Protein AF-0000000086883253 (afdb_homodimer)

Solvent-accessible surface area (backbone atoms only — not comparable to full-atom values): 26563 Å² total; per-residue (Å²): 110,75,74,58,57,52,47,55,53,33,49,53,41,22,45,58,38,44,64,47,34,64,28,25,42,37,31,32,19,11,45,37,56,38,47,45,61,61,49,42,52,20,33,42,42,24,33,25,74,70,71,40,42,29,30,38,38,33,56,14,67,55,56,43,52,54,34,42,28,53,49,31,71,88,54,60,69,43,75,58,88,92,38,30,33,53,26,70,46,86,72,27,34,40,49,41,44,47,77,74,43,93,50,75,48,55,51,53,81,52,49,41,69,57,49,45,52,51,53,39,47,54,47,34,55,33,50,71,54,75,23,55,32,34,35,33,31,45,41,56,31,48,36,49,58,46,47,46,47,64,72,60,53,85,41,62,67,25,28,40,38,33,33,34,19,29,63,64,43,46,48,20,36,42,12,42,55,44,39,38,47,73,63,73,45,44,70,73,24,33,33,26,25,45,38,30,32,61,41,89,82,80,58,48,77,38,54,57,40,33,74,62,34,49,57,55,50,16,62,75,68,75,48,43,67,64,36,66,35,63,43,47,43,66,50,50,52,28,28,58,67,20,32,34,29,49,79,69,41,55,71,82,61,17,46,48,32,45,50,37,28,52,52,52,52,56,61,66,75,100,111,76,74,57,56,51,48,55,54,33,48,53,41,23,48,58,38,45,64,46,33,64,26,24,40,38,32,31,20,10,46,36,55,38,46,48,61,61,50,40,52,20,32,41,41,24,35,27,75,70,71,40,42,29,32,38,38,34,56,17,66,54,55,43,52,54,35,42,29,53,50,30,71,88,56,60,68,43,75,57,89,94,38,31,34,54,27,73,44,86,73,28,35,40,48,41,44,47,79,73,44,92,49,76,48,56,51,54,82,52,49,41,68,58,50,46,52,50,54,38,46,55,47,33,54,34,51,71,54,75,21,55,31,34,34,33,31,45,40,56,30,48,35,51,59,46,45,48,47,62,73,61,52,84,43,62,67,25,28,40,36,34,33,34,18,29,64,65,43,45,48,20,36,41,12,43,56,45,40,37,48,73,64,71,46,44,70,73,23,32,32,26,26,45,38,29,32,61,42,89,84,80,59,49,78,37,54,55,40,33,73,62,33,48,55,54,51,16,63,76,68,73,46,44,68,64,36,68,33,61,42,46,43,66,52,50,52,27,27,58,68,21,33,35,30,48,78,69,41,53,70,81,59,18,46,47,31,44,51,37,27,50,52,51,52,57,60,67,74,101

InterPro domains:
  IPR000808 Iron-sulfur cluster carrier protein-like, conserved site [PS01215] (128-144)
  IPR019591 Mrp/NBP35 ATP-binding protein [MF_02040] (16-265)
  IPR019591 Mrp/NBP35 ATP-binding protein [cd02037] (25-237)
  IPR027417 P-loop containing nucleoside triphosphate hydrolase [G3DSA:3.40.50.300] (17-269)
  IPR027417 P-loop containing nucleoside triphosphate hydrolase [SSF52540] (19-245)
  IPR033756 Flagellum site-determining protein YlxH/ Fe-S cluster assembling factor NBP35 [PF10609] (20-264)
  IPR044304 Iron-sulfur protein NUBPL-like [PTHR42961] (13-267)

Secondary structure (DSSP, 8-state):
-HHHHHHHHHHHHHHHHTTTEEEEEEEEESSTTSSHHHHHHHHHHHHHHTT--EEEEE--SS---HHHHHT-TT---EEETTEEEPPEETTEEEEEGGGG-SSTTS-----HHHHHHHHHHHHHHB---SEEEEEEEPPSSSSHHHHHHHHH-S-EEEEEEEE-S-HHHHHHHHHHHHHHHHTT--EEEEEE-S--EE-TTT--EE-TT-SSHHHHHHHHTT--EEEE--B-HHHHHHHHTT--HHHHS-HHHHHHHHHHHHHHHHHH--/-HHHHHHHHHHHHHHHHTTTEEEEEEEEESSTTSSHHHHHHHHHHHHHHTT--EEEEE--SS---HHHHHT-TT---EEETTEEEPPEETTEEEEEGGGG-SSTTS-----HHHHHHHHHHHHHHB---SEEEEEEEPPSSSSHHHHHHHHH-S-EEEEEEEE-S-HHHHHHHHHHHHHHHHTT--EEEEEE-S--EE-TTT--EE-TT-SSHHHHHHHHHT--EEEE--B-HHHHHHHHTT--HHHHS-HHHHHHHHHHHHHHHHHHH-

Nearest PDB structures (foldseek):
  8zkc-assembly1_A-2  TM=9.426E-01  e=5.734E-25  Escherichia coli
  5aup-assembly1_I  TM=9.259E-01  e=5.745E-22  Thermococcus kodakarensis KOD1
  2ph1-assembly1_A  TM=8.962E-01  e=8.540E-23  Archaeoglobus fulgidus DSM 4304
  5auq-assembly4_D  TM=9.291E-01  e=2.355E-19  Thermococcus kodakarensis KOD1
  5auq-assembly3_G  TM=9.259E-01  e=1.970E-19  Thermococcus kodakarensis KOD1

Radius of gyration: 22.39 Å; Cα contacts (8 Å, |Δi|>4): 1252; chains: 2; bounding box: 45×64×64 Å

Sequence (540 aa):
MAGVNNINLVIEKANDRLKNVKKTIVVMSGKGGVGKSTVAVNLAVSLALEGRKVGLLDVDLHGPDVARMLGGREEYPYQVGEEVMPPEVNGIKFISMSHFLKDQSNPVVWRGPLKTGAIMQFVSDISWGELDYLVVDCPPGTGDESLTIFQNFKNIQGAVIVTTPSDVSQDDVEKAINFVKMMKHETLGLVENMSYFVCDECKKKHYIFGKGGAKKLAEKYNLEVLQEIPLNASLRENMDNGKPAAYFGTPEMVAPFTQLAKKIIAKSEIMAGVNNINLVIEKANDRLKNVKKTIVVMSGKGGVGKSTVAVNLAVSLALEGRKVGLLDVDLHGPDVARMLGGREEYPYQVGEEVMPPEVNGIKFISMSHFLKDQSNPVVWRGPLKTGAIMQFVSDISWGELDYLVVDCPPGTGDESLTIFQNFKNIQGAVIVTTPSDVSQDDVEKAINFVKMMKHETLGLVENMSYFVCDECKKKHYIFGKGGAKKLAEKYNLEVLQEIPLNASLRENMDNGKPAAYFGTPEMVAPFTQLAKKIIAKSEI

pLDDT: mean 90.98, std 9.28, range [28.34, 98.62]

Foldseek 3Di:
DVVVVVQVVLLVLLQVLCVQAQEEEEQAALDPPLCSLLLLLLLQLLLVVVVFQEEEEELALFCFLNCLLQVNVPFAFDDDPQATEADDGSNYRYDTNVNVPPDNVDGDPDDLVVSLSVSSNVSSRYNSDHGHYYYYRDGHNCDSSVCSCLQRHDRYQAYEYEFEQAPVRLVSRVRVCVSRVVSVGDHQAYEHEQQWDADPPPRDIGRPRHHCNRVVSCVVVVGDHQFYHHDDPVCVVCSNRNHRCCHPNDCNRNVRSNSSSVSVVVSSVD/DVVVVVQVVLLVLLQVLCVQAQEEEEQAALDPPLCSLLLLLLLQLLLVVVVFQEEEEELALFCFLNCLLQVNVPFAFDDDPQATEADDGSNYGYDTNVNVPPDNVDGDPDDLVVSLSVSSNVSSRYNSDHGHYYYYRDGHNCDSSVCSCLQRHDRYQAYEYEFEQAPVRLVSRVRVCVSRVVSVGDHQAYEHEQQWDADPPPRDIGRPRHHCNRVVSCVVVVGDHQFYHHDDPVCVVCSNRNHRCCHVNDCNRNVRSNSSSVSVVVSSVD

Organism: NCBI:txid2108365

Structure (mmCIF, N/CA/C/O backbone):
data_AF-0000000086883253-model_v1
#
loop_
_entity.id
_entity.type
_entity.pdbx_description
1 polymer 'Iron-sulfur cluster carrier protein'
#
loop_
_atom_site.group_PDB
_atom_site.id
_atom_site.type_symbol
_atom_site.label_atom_id
_atom_site.label_alt_id
_atom_site.label_comp_id
_atom_site.label_asym_id
_atom_site.label_entity_id
_atom_site.label_seq_id
_atom_site.pdbx_PDB_ins_code
_atom_site.Cartn_x
_atom_site.Cartn_y
_atom_site.Cartn_z
_atom_site.occupancy
_atom_site.B_iso_or_equiv
_atom_site.auth_seq_id
_atom_site.auth_comp_id
_atom_site.auth_asym_id
_atom_site.auth_atom_id
_atom_site.pdbx_PDB_model_num
ATOM 1 N N . MET A 1 1 ? -8.023 -20.156 26.578 1 28.39 1 MET A N 1
ATOM 2 C CA . MET A 1 1 ? -7.469 -21.484 26.328 1 28.39 1 MET A CA 1
ATOM 3 C C . MET A 1 1 ? -8.195 -22.172 25.188 1 28.39 1 MET A C 1
ATOM 5 O O . MET A 1 1 ? -7.703 -23.156 24.625 1 28.39 1 MET A O 1
ATOM 9 N N . ALA A 1 2 ? -9.547 -22.047 25.25 1 33.81 2 ALA A N 1
ATOM 10 C CA . ALA A 1 2 ? -10.445 -22.719 24.312 1 33.81 2 ALA A CA 1
ATOM 11 C C . ALA A 1 2 ? -10.25 -22.188 22.906 1 33.81 2 ALA A C 1
ATOM 13 O O . ALA A 1 2 ? -10.297 -22.953 21.938 1 33.81 2 ALA A O 1
ATOM 14 N N . GLY A 1 3 ? -9.945 -20.734 22.719 1 40.47 3 GLY A N 1
ATOM 15 C CA . GLY A 1 3 ? -9.742 -19.938 21.516 1 40.47 3 GLY A CA 1
ATOM 16 C C . GLY A 1 3 ? -8.422 -20.219 20.828 1 40.47 3 GLY A C 1
ATOM 17 O O . GLY A 1 3 ? -8.336 -20.141 19.609 1 40.47 3 GLY A O 1
ATOM 18 N N . VAL A 1 4 ? -7.348 -20.516 21.766 1 45.94 4 VAL A N 1
ATOM 19 C CA . VAL A 1 4 ? -5.98 -20.875 21.406 1 45.94 4 VAL A CA 1
ATOM 20 C C . VAL A 1 4 ? -5.961 -22.297 20.844 1 45.94 4 VAL A C 1
ATOM 22 O O . VAL A 1 4 ? -5.27 -22.562 19.859 1 45.94 4 VAL A O 1
ATOM 25 N N . ASN A 1 5 ? -6.602 -23.188 21.516 1 49.88 5 ASN A N 1
ATOM 26 C CA . ASN A 1 5 ? -6.695 -24.594 21.094 1 49.88 5 ASN A CA 1
ATOM 27 C C . ASN A 1 5 ? -7.25 -24.703 19.688 1 49.88 5 ASN A C 1
ATOM 29 O O . ASN A 1 5 ? -6.816 -25.562 18.922 1 49.88 5 ASN A O 1
ATOM 33 N N . ASN A 1 6 ? -8.062 -23.672 19.266 1 71.5 6 ASN A N 1
ATOM 34 C CA . ASN A 1 6 ? -8.766 -23.641 17.984 1 71.5 6 ASN A CA 1
ATOM 35 C C . ASN A 1 6 ? -7.867 -23.109 16.875 1 71.5 6 ASN A C 1
ATOM 37 O O . ASN A 1 6 ? -7.859 -23.656 15.766 1 71.5 6 ASN A O 1
ATOM 41 N N . ILE A 1 7 ? -6.816 -22.5 17.344 1 75.38 7 ILE A N 1
ATOM 42 C CA . ILE A 1 7 ? -5.957 -21.938 16.312 1 75.38 7 ILE A CA 1
ATOM 43 C C . ILE A 1 7 ? -4.926 -22.969 15.875 1 75.38 7 ILE A C 1
ATOM 45 O O . ILE A 1 7 ? -4.598 -23.078 14.688 1 75.38 7 ILE A O 1
ATOM 49 N N . ASN A 1 8 ? -4.5 -23.75 16.812 1 77.88 8 ASN A N 1
ATOM 50 C CA . ASN A 1 8 ? -3.529 -24.781 16.5 1 77.88 8 ASN A CA 1
ATOM 51 C C . ASN A 1 8 ? -4.129 -25.844 15.57 1 77.88 8 ASN A C 1
ATOM 53 O O . ASN A 1 8 ? -3.451 -26.344 14.672 1 77.88 8 ASN A O 1
ATOM 57 N N . LEU A 1 9 ? -5.312 -26.141 15.875 1 81 9 LEU A N 1
ATOM 58 C CA . LEU A 1 9 ? -6.008 -27.109 15.031 1 81 9 LEU A CA 1
ATOM 59 C C . LEU A 1 9 ? -6.176 -26.562 13.617 1 81 9 LEU A C 1
ATOM 61 O O . LEU A 1 9 ? -6.016 -27.312 12.641 1 81 9 LEU A O 1
ATOM 65 N N . VAL A 1 10 ? -6.418 -25.375 13.531 1 83.31 10 VAL A N 1
ATOM 66 C CA . VAL A 1 10 ? -6.613 -24.734 12.234 1 83.31 10 VAL A CA 1
ATOM 67 C C . VAL A 1 10 ? -5.297 -24.703 11.461 1 83.31 10 VAL A C 1
ATOM 69 O O . VAL A 1 10 ? -5.273 -24.969 10.258 1 83.31 10 VAL A O 1
ATOM 72 N N . ILE A 1 11 ? -4.277 -24.547 12.172 1 82.81 11 ILE A N 1
ATOM 73 C CA . ILE A 1 11 ? -2.955 -24.5 11.555 1 82.81 11 ILE A CA 1
ATOM 74 C C . ILE A 1 11 ? -2.582 -25.875 11.016 1 82.81 11 ILE A C 1
ATOM 76 O O . ILE A 1 11 ? -2.088 -25.984 9.891 1 82.81 11 ILE A O 1
ATOM 80 N N . GLU A 1 12 ? -2.848 -26.844 11.805 1 84.38 12 GLU A N 1
ATOM 81 C CA . GLU A 1 12 ? -2.545 -28.219 11.383 1 84.38 12 GLU A CA 1
ATOM 82 C C . GLU A 1 12 ? -3.363 -28.609 10.156 1 84.38 12 GLU A C 1
ATOM 84 O O . GLU A 1 12 ? -2.84 -29.219 9.227 1 84.38 12 GLU A O 1
ATOM 89 N N . LYS A 1 13 ? -4.539 -28.266 10.18 1 86.12 13 LYS A N 1
ATOM 90 C CA . LYS A 1 13 ? -5.418 -28.578 9.055 1 86.12 13 LYS A CA 1
ATOM 91 C C . LYS A 1 13 ? -4.965 -27.844 7.797 1 86.12 13 LYS A C 1
ATOM 93 O O . LYS A 1 13 ? -5.008 -28.406 6.699 1 86.12 13 LYS A O 1
ATOM 98 N N . ALA A 1 14 ? -4.586 -26.641 7.965 1 85.44 14 ALA A N 1
ATOM 99 C CA . ALA A 1 14 ? -4.098 -25.859 6.836 1 85.44 14 ALA A CA 1
ATOM 100 C C . ALA A 1 14 ? -2.863 -26.5 6.211 1 85.44 14 ALA A C 1
ATOM 102 O O . ALA A 1 14 ? -2.752 -26.594 4.984 1 85.44 14 ALA A O 1
ATOM 103 N N . ASN A 1 15 ? -2.021 -27 7.051 1 86.25 15 ASN A N 1
ATOM 104 C CA . ASN A 1 15 ? -0.809 -27.641 6.551 1 86.25 15 ASN A CA 1
ATOM 105 C C . ASN A 1 15 ? -1.114 -28.969 5.863 1 86.25 15 ASN A C 1
ATOM 107 O O . ASN A 1 15 ? -0.443 -29.344 4.902 1 86.25 15 ASN A O 1
ATOM 111 N N . ASP A 1 16 ? -2.092 -29.562 6.352 1 86.5 16 ASP A N 1
ATOM 112 C CA . ASP A 1 16 ? -2.523 -30.812 5.711 1 86.5 16 ASP A CA 1
ATOM 113 C C . ASP A 1 16 ? -3.068 -30.531 4.309 1 86.5 16 ASP A C 1
ATOM 115 O O . ASP A 1 16 ? -2.809 -31.297 3.377 1 86.5 16 ASP A O 1
ATOM 119 N N . ARG A 1 17 ? -3.805 -29.5 4.195 1 87.38 17 ARG A N 1
ATOM 120 C CA . ARG A 1 17 ? -4.387 -29.141 2.908 1 87.38 17 ARG A CA 1
ATOM 121 C C . ARG A 1 17 ? -3.307 -28.734 1.913 1 87.38 17 ARG A C 1
ATOM 123 O O . ARG A 1 17 ? -3.471 -28.906 0.704 1 87.38 17 ARG A O 1
ATOM 130 N N . LEU A 1 18 ? -2.207 -28.25 2.475 1 89.44 18 LEU A N 1
ATOM 131 C CA . LEU A 1 18 ? -1.135 -27.766 1.616 1 89.44 18 LEU A CA 1
ATOM 132 C C . LEU A 1 18 ? -0.083 -28.844 1.389 1 89.44 18 LEU A C 1
ATOM 134 O O . LEU A 1 18 ? 0.942 -28.594 0.75 1 89.44 18 LEU A O 1
ATOM 138 N N . LYS A 1 19 ? -0.362 -30 1.878 1 89.75 19 LYS A N 1
ATOM 139 C CA . LYS A 1 19 ? 0.633 -31.078 1.835 1 89.75 19 LYS A CA 1
ATOM 140 C C . LYS A 1 19 ? 0.99 -31.438 0.396 1 89.75 19 LYS A C 1
ATOM 142 O O . LYS A 1 19 ? 2.113 -31.859 0.117 1 89.75 19 LYS A O 1
ATOM 147 N N . ASN A 1 20 ? 0.04 -31.25 -0.539 1 91.75 20 ASN A N 1
ATOM 148 C CA . ASN A 1 20 ? 0.259 -31.641 -1.928 1 91.75 20 ASN A CA 1
ATOM 149 C C . ASN A 1 20 ? 0.701 -30.453 -2.779 1 91.75 20 ASN A C 1
ATOM 151 O O . ASN A 1 20 ? 0.79 -30.562 -4.004 1 91.75 20 ASN A O 1
ATOM 155 N N . VAL A 1 21 ? 0.955 -29.359 -2.172 1 94 21 VAL A N 1
ATOM 156 C CA . VAL A 1 21 ? 1.56 -28.203 -2.826 1 94 21 VAL A CA 1
ATOM 157 C C . VAL A 1 21 ? 3.082 -28.328 -2.783 1 94 21 VAL A C 1
ATOM 159 O O . VAL A 1 21 ? 3.68 -28.344 -1.706 1 94 21 VAL A O 1
ATOM 162 N N . LYS A 1 22 ? 3.695 -28.406 -3.953 1 95.56 22 LYS A N 1
ATOM 163 C CA . LYS A 1 22 ? 5.133 -28.672 -4 1 95.56 22 LYS A CA 1
ATOM 164 C C . LYS A 1 22 ? 5.922 -27.453 -3.523 1 95.56 22 LYS A C 1
ATOM 166 O O . LYS A 1 22 ? 6.812 -27.578 -2.678 1 95.56 22 LYS A O 1
ATOM 171 N N . LYS A 1 23 ? 5.605 -26.328 -4.078 1 96.44 23 LYS A N 1
ATOM 172 C CA . LYS A 1 23 ? 6.348 -25.109 -3.762 1 96.44 23 LYS A CA 1
ATOM 173 C C . LYS A 1 23 ? 5.406 -23.922 -3.574 1 96.44 23 LYS A C 1
ATOM 175 O O . LYS A 1 23 ? 4.43 -23.781 -4.312 1 96.44 23 LYS A O 1
ATOM 180 N N . THR A 1 24 ? 5.688 -23.141 -2.559 1 96.69 24 THR A N 1
ATOM 181 C CA . THR A 1 24 ? 4.977 -21.891 -2.348 1 96.69 24 THR A CA 1
ATOM 182 C C . THR A 1 24 ? 5.891 -20.703 -2.641 1 96.69 24 THR A C 1
ATOM 184 O O . THR A 1 24 ? 7.016 -20.641 -2.143 1 96.69 24 THR A O 1
ATOM 187 N N . ILE A 1 25 ? 5.465 -19.812 -3.488 1 98.12 25 ILE A N 1
ATOM 188 C CA . ILE A 1 25 ? 6.156 -18.562 -3.797 1 98.12 25 ILE A CA 1
ATOM 189 C C . ILE A 1 25 ? 5.406 -17.391 -3.172 1 98.12 25 ILE A C 1
ATOM 191 O O . ILE A 1 25 ? 4.262 -17.109 -3.537 1 98.12 25 ILE A O 1
ATOM 195 N N . VAL A 1 26 ? 6.039 -16.75 -2.264 1 98 26 VAL A N 1
ATOM 196 C CA . VAL A 1 26 ? 5.414 -15.594 -1.616 1 98 26 VAL A CA 1
ATOM 197 C C . VAL A 1 26 ? 5.805 -14.312 -2.348 1 98 26 VAL A C 1
ATOM 199 O O . VAL A 1 26 ? 6.992 -14.016 -2.51 1 98 26 VAL A O 1
ATOM 202 N N . VAL A 1 27 ? 4.852 -13.594 -2.852 1 98.44 27 VAL A N 1
ATOM 203 C CA . VAL A 1 27 ? 5.09 -12.305 -3.479 1 98.44 27 VAL A CA 1
ATOM 204 C C . VAL A 1 27 ? 4.844 -11.188 -2.467 1 98.44 27 VAL A C 1
ATOM 206 O O . VAL A 1 27 ? 3.734 -11.047 -1.946 1 98.44 27 VAL A O 1
ATOM 209 N N . MET A 1 28 ? 5.867 -10.406 -2.277 1 96.5 28 MET A N 1
ATOM 210 C CA . MET A 1 28 ? 5.82 -9.375 -1.241 1 96.5 28 MET A CA 1
ATOM 211 C C . MET A 1 28 ? 6.328 -8.047 -1.776 1 96.5 28 MET A C 1
ATOM 213 O O . MET A 1 28 ? 6.914 -7.984 -2.859 1 96.5 28 MET A O 1
ATOM 217 N N . SER A 1 29 ? 6.016 -7.047 -0.992 1 94.44 29 SER A N 1
ATOM 218 C CA . SER A 1 29 ? 6.566 -5.719 -1.253 1 94.44 29 SER A CA 1
ATOM 219 C C . SER A 1 29 ? 6.746 -4.93 0.04 1 94.44 29 SER A C 1
ATOM 221 O O . SER A 1 29 ? 6.062 -5.195 1.033 1 94.44 29 SER A O 1
ATOM 223 N N . GLY A 1 30 ? 7.715 -4.078 -0.016 1 88.62 30 GLY A N 1
ATOM 224 C CA . GLY A 1 30 ? 7.914 -3.211 1.135 1 88.62 30 GLY A CA 1
ATOM 225 C C . GLY A 1 30 ? 6.883 -2.105 1.235 1 88.62 30 GLY A C 1
ATOM 226 O O . GLY A 1 30 ? 6.57 -1.638 2.332 1 88.62 30 GLY A O 1
ATOM 227 N N . LYS A 1 31 ? 6.473 -1.667 0.156 1 85.56 31 LYS A N 1
ATOM 228 C CA . LYS A 1 31 ? 5.535 -0.552 0.075 1 85.56 31 LYS A CA 1
ATOM 229 C C . LYS A 1 31 ? 4.324 -0.913 -0.781 1 85.56 31 LYS A C 1
ATOM 231 O O . LYS A 1 31 ? 4.391 -1.828 -1.604 1 85.56 31 LYS A O 1
ATOM 236 N N . GLY A 1 32 ? 3.219 -0.256 -0.425 1 85.31 32 GLY A N 1
ATOM 237 C CA . GLY A 1 32 ? 2.041 -0.423 -1.262 1 85.31 32 GLY A CA 1
ATOM 238 C C . GLY A 1 32 ? 2.152 0.286 -2.598 1 85.31 32 GLY A C 1
ATOM 239 O O . GLY A 1 32 ? 2.92 1.24 -2.738 1 85.31 32 GLY A O 1
ATOM 240 N N . GLY A 1 33 ? 1.447 -0.219 -3.59 1 87 33 GLY A N 1
ATOM 241 C CA . GLY A 1 33 ? 1.304 0.484 -4.855 1 87 33 GLY A CA 1
ATOM 242 C C . GLY A 1 33 ? 2.422 0.186 -5.832 1 87 33 GLY A C 1
ATOM 243 O O . GLY A 1 33 ? 2.477 0.767 -6.918 1 87 33 GLY A O 1
ATOM 244 N N . VAL A 1 34 ? 3.24 -0.766 -5.539 1 90.88 34 VAL A N 1
ATOM 245 C CA . VAL A 1 34 ? 4.391 -1.032 -6.398 1 90.88 34 VAL A CA 1
ATOM 246 C C . VAL A 1 34 ? 4.012 -2.055 -7.469 1 90.88 34 VAL A C 1
ATOM 248 O O . VAL A 1 34 ? 4.828 -2.391 -8.328 1 90.88 34 VAL A O 1
ATOM 251 N N . GLY A 1 35 ? 2.844 -2.604 -7.438 1 92.94 35 GLY A N 1
ATOM 252 C CA . GLY A 1 35 ? 2.371 -3.547 -8.438 1 92.94 35 GLY A CA 1
ATOM 253 C C . GLY A 1 35 ? 2.549 -4.996 -8.023 1 92.94 35 GLY A C 1
ATOM 254 O O . GLY A 1 35 ? 2.68 -5.879 -8.867 1 92.94 35 GLY A O 1
ATOM 255 N N . LYS A 1 36 ? 2.611 -5.199 -6.766 1 94.81 36 LYS A N 1
ATOM 256 C CA . LYS A 1 36 ? 2.789 -6.535 -6.211 1 94.81 36 LYS A CA 1
ATOM 257 C C . LYS A 1 36 ? 1.715 -7.492 -6.723 1 94.81 36 LYS A C 1
ATOM 259 O O . LYS A 1 36 ? 2.023 -8.594 -7.188 1 94.81 36 LYS A O 1
ATOM 264 N N . SER A 1 37 ? 0.404 -7.129 -6.652 1 96.12 37 SER A N 1
ATOM 265 C CA . SER A 1 37 ? -0.683 -8 -7.09 1 96.12 37 SER A CA 1
ATOM 266 C C . SER A 1 37 ? -0.637 -8.234 -8.594 1 96.12 37 SER A C 1
ATOM 268 O O . SER A 1 37 ? -0.94 -9.328 -9.07 1 96.12 37 SER A O 1
ATOM 270 N N . THR A 1 38 ? -0.288 -7.191 -9.328 1 95.75 38 THR A N 1
ATOM 271 C CA . THR A 1 38 ? -0.119 -7.34 -10.766 1 95.75 38 THR A CA 1
ATOM 272 C C . THR A 1 38 ? 0.922 -8.414 -11.086 1 95.75 38 THR A C 1
ATOM 274 O O . THR A 1 38 ? 0.691 -9.281 -11.93 1 95.75 38 THR A O 1
ATOM 277 N N . VAL A 1 39 ? 2.029 -8.336 -10.367 1 97.81 39 VAL A N 1
ATOM 278 C CA . VAL A 1 39 ? 3.111 -9.289 -10.586 1 97.81 39 VAL A CA 1
ATOM 279 C C . VAL A 1 39 ? 2.672 -10.68 -10.133 1 97.81 39 VAL A C 1
ATOM 281 O O . VAL A 1 39 ? 2.916 -11.672 -10.828 1 97.81 39 VAL A O 1
ATOM 284 N N . ALA A 1 40 ? 2.023 -10.789 -9 1 98.38 40 ALA A N 1
ATOM 285 C CA . ALA A 1 40 ? 1.58 -12.078 -8.469 1 98.38 40 ALA A CA 1
ATOM 286 C C . ALA A 1 40 ? 0.628 -12.773 -9.438 1 98.38 40 ALA A C 1
ATOM 288 O O . ALA A 1 40 ? 0.809 -13.953 -9.758 1 98.38 40 ALA A O 1
ATOM 289 N N . VAL A 1 41 ? -0.355 -12.031 -9.93 1 98.19 41 VAL A N 1
ATOM 290 C CA . VAL A 1 41 ? -1.369 -12.586 -10.82 1 98.19 41 VAL A CA 1
ATOM 291 C C . VAL A 1 41 ? -0.716 -13.039 -12.125 1 98.19 41 VAL A C 1
ATOM 293 O O . VAL A 1 41 ? -0.943 -14.164 -12.578 1 98.19 41 VAL A O 1
ATOM 296 N N . ASN A 1 42 ? 0.086 -12.219 -12.68 1 98.38 42 ASN A N 1
ATOM 297 C CA . ASN A 1 42 ? 0.668 -12.539 -13.977 1 98.38 42 ASN A CA 1
ATOM 298 C C . ASN A 1 42 ? 1.739 -13.617 -13.859 1 98.38 42 ASN A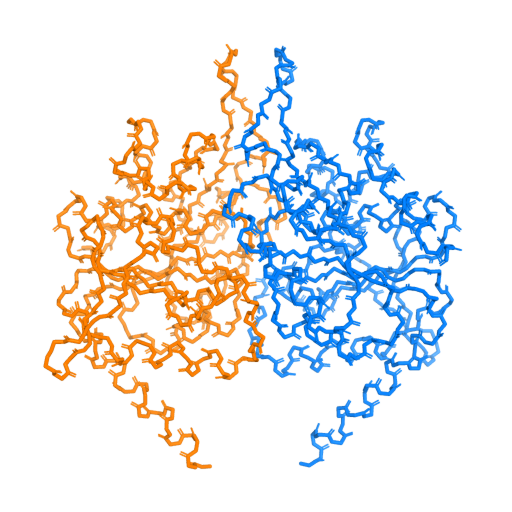 C 1
ATOM 300 O O . ASN A 1 42 ? 1.917 -14.43 -14.773 1 98.38 42 ASN A O 1
ATOM 304 N N . LEU A 1 43 ? 2.441 -13.633 -12.711 1 98.44 43 LEU A N 1
ATOM 305 C CA . LEU A 1 43 ? 3.355 -14.742 -12.453 1 98.44 43 LEU A CA 1
ATOM 306 C C . LEU A 1 43 ? 2.602 -16.062 -12.406 1 98.44 43 LEU A C 1
ATOM 308 O O . LEU A 1 43 ? 3.006 -17.047 -13.047 1 98.44 43 LEU A O 1
ATOM 312 N N . ALA A 1 44 ? 1.529 -16.125 -11.656 1 98.62 44 ALA A N 1
ATOM 313 C CA . ALA A 1 44 ? 0.723 -17.344 -11.547 1 98.62 44 ALA A CA 1
ATOM 314 C C . ALA A 1 44 ? 0.236 -17.812 -12.914 1 98.62 44 ALA A C 1
ATOM 316 O O . ALA A 1 44 ? 0.379 -18.984 -13.258 1 98.62 44 ALA A O 1
ATOM 317 N N . VAL A 1 45 ? -0.301 -16.875 -13.68 1 98.31 45 VAL A N 1
ATOM 318 C CA . VAL A 1 45 ? -0.822 -17.203 -15 1 98.31 45 VAL A CA 1
ATOM 319 C C . VAL A 1 45 ? 0.314 -17.688 -15.898 1 98.31 45 VAL A C 1
ATOM 321 O O . VAL A 1 45 ? 0.155 -18.672 -16.641 1 98.31 45 VAL A O 1
ATOM 324 N N . SER A 1 46 ? 1.449 -17.016 -15.82 1 98.31 46 SER A N 1
ATOM 325 C CA . SER A 1 46 ? 2.59 -17.391 -16.656 1 98.31 46 SER A CA 1
ATOM 326 C C . SER A 1 46 ? 3.105 -18.781 -16.281 1 98.31 46 SER A C 1
ATOM 328 O O . SER A 1 46 ? 3.494 -19.562 -17.156 1 98.31 46 SER A O 1
ATOM 330 N N . LEU A 1 47 ? 3.152 -19.109 -15.016 1 98.19 47 LEU A N 1
ATOM 331 C CA . LEU A 1 47 ? 3.543 -20.438 -14.578 1 98.19 47 LEU A CA 1
ATOM 332 C C . LEU A 1 47 ? 2.594 -21.5 -15.133 1 98.19 47 LEU A C 1
ATOM 334 O O . LEU A 1 47 ? 3.031 -22.562 -15.586 1 98.19 47 LEU A O 1
ATOM 338 N N . ALA A 1 48 ? 1.317 -21.203 -15.078 1 98 48 ALA A N 1
ATOM 339 C CA . ALA A 1 48 ? 0.32 -22.109 -15.617 1 98 48 ALA A CA 1
ATOM 340 C C . ALA A 1 48 ? 0.517 -22.312 -17.125 1 98 48 ALA A C 1
ATOM 342 O O . ALA A 1 48 ? 0.404 -23.422 -17.625 1 98 48 ALA A O 1
ATOM 343 N N . LEU A 1 49 ? 0.77 -21.219 -17.828 1 96.94 49 LEU A N 1
ATOM 344 C CA . LEU A 1 49 ? 0.979 -21.281 -19.266 1 96.94 49 LEU A CA 1
ATOM 345 C C . LEU A 1 49 ? 2.23 -22.078 -19.609 1 96.94 49 LEU A C 1
ATOM 347 O O . LEU A 1 49 ? 2.361 -22.594 -20.719 1 96.94 49 LEU A O 1
ATOM 351 N N . GLU A 1 50 ? 3.098 -22.172 -18.641 1 96.69 50 GLU A N 1
ATOM 352 C CA . GLU A 1 50 ? 4.289 -23 -18.797 1 96.69 50 GLU A CA 1
ATOM 353 C C . GLU A 1 50 ? 4.004 -24.453 -18.438 1 96.69 50 GLU A C 1
ATOM 355 O O . GLU A 1 50 ? 4.93 -25.25 -18.297 1 96.69 50 GLU A O 1
ATOM 360 N N . GLY A 1 51 ? 2.768 -24.797 -18.172 1 96.69 51 GLY A N 1
ATOM 361 C CA . GLY A 1 51 ? 2.34 -26.172 -17.984 1 96.69 51 GLY A CA 1
ATOM 362 C C . GLY A 1 51 ? 2.326 -26.609 -16.531 1 96.69 51 GLY A C 1
ATOM 363 O O . GLY A 1 51 ? 2.248 -27.797 -16.234 1 96.69 51 GLY A O 1
ATOM 364 N N . ARG A 1 52 ? 2.43 -25.688 -15.633 1 97.69 52 ARG A N 1
ATOM 365 C CA . ARG A 1 52 ? 2.445 -26.031 -14.211 1 97.69 52 ARG A CA 1
ATOM 366 C C . ARG A 1 52 ? 1.045 -25.953 -13.617 1 97.69 52 ARG A C 1
ATOM 368 O O . ARG A 1 52 ? 0.21 -25.172 -14.078 1 97.69 52 ARG A O 1
ATOM 375 N N . LYS A 1 53 ? 0.76 -26.844 -12.672 1 98.12 53 LYS A N 1
ATOM 376 C CA . LYS A 1 53 ? -0.438 -26.703 -11.844 1 98.12 53 LYS A CA 1
ATOM 377 C C . LYS A 1 53 ? -0.26 -25.609 -10.789 1 98.12 53 LYS A C 1
ATOM 379 O O . LYS A 1 53 ? 0.595 -25.734 -9.914 1 98.12 53 LYS A O 1
ATOM 384 N N . VAL A 1 54 ? -1.079 -24.578 -10.891 1 98.19 54 VAL A N 1
ATOM 385 C CA . VAL A 1 54 ? -0.782 -23.391 -10.102 1 98.19 54 VAL A CA 1
ATOM 386 C C . VAL A 1 54 ? -2.01 -22.984 -9.289 1 98.19 54 VAL A C 1
ATOM 388 O O . VAL A 1 54 ? -3.141 -23.062 -9.773 1 98.19 54 VAL A O 1
ATOM 391 N N . GLY A 1 55 ? -1.788 -22.641 -8.031 1 97.38 55 GLY A N 1
ATOM 392 C CA . GLY A 1 55 ? -2.74 -21.922 -7.195 1 97.38 55 GLY A CA 1
ATOM 393 C C . GLY A 1 55 ? -2.318 -20.5 -6.895 1 97.38 55 GLY A C 1
ATOM 394 O O . GLY A 1 55 ? -1.129 -20.172 -6.938 1 97.38 55 GLY A O 1
ATOM 395 N N . LEU A 1 56 ? -3.27 -19.641 -6.691 1 97.81 56 LEU A N 1
ATOM 396 C CA . LEU A 1 56 ? -3.053 -18.234 -6.316 1 97.81 56 LEU A CA 1
ATOM 397 C C . LEU A 1 56 ? -3.859 -17.875 -5.074 1 97.81 56 LEU A C 1
ATOM 399 O O . LEU A 1 56 ? -5.082 -18.016 -5.059 1 97.81 56 LEU A O 1
ATOM 403 N N . LEU A 1 57 ? -3.145 -17.469 -4.035 1 96.44 57 LEU A N 1
ATOM 404 C CA . LEU A 1 57 ? -3.764 -17.109 -2.764 1 96.44 57 LEU A CA 1
ATOM 405 C C . LEU A 1 57 ? -3.561 -15.625 -2.461 1 96.44 57 LEU A C 1
ATOM 407 O O . LEU A 1 57 ? -2.424 -15.156 -2.371 1 96.44 57 LEU A O 1
ATOM 411 N N . ASP A 1 58 ? -4.648 -14.922 -2.371 1 96.62 58 ASP A N 1
ATOM 412 C CA . ASP A 1 58 ? -4.66 -13.508 -2.002 1 96.62 58 ASP A CA 1
ATOM 413 C C . ASP A 1 58 ? -4.934 -13.336 -0.51 1 96.62 58 ASP A C 1
ATOM 415 O O . ASP A 1 58 ? -6.047 -13.594 -0.043 1 96.62 58 ASP A O 1
ATOM 419 N N . VAL A 1 59 ? -3.914 -12.773 0.253 1 94.56 59 VAL A N 1
ATOM 420 C CA . VAL A 1 59 ? -4.117 -12.625 1.69 1 94.56 59 VAL A CA 1
ATOM 421 C C . VAL A 1 59 ? -4.145 -11.141 2.059 1 94.56 59 VAL A C 1
ATOM 423 O O . VAL A 1 59 ? -3.971 -10.781 3.227 1 94.56 59 VAL A O 1
ATOM 426 N N . ASP A 1 60 ? -4.242 -10.273 1.093 1 91.25 60 ASP A N 1
ATOM 427 C CA . ASP A 1 60 ? -4.422 -8.852 1.354 1 91.25 60 ASP A CA 1
ATOM 428 C C . ASP A 1 60 ? -5.875 -8.539 1.705 1 91.25 60 ASP A C 1
ATOM 430 O O . ASP A 1 60 ? -6.699 -8.312 0.815 1 91.25 60 ASP A O 1
ATOM 434 N N . LEU A 1 61 ? -6.125 -8.391 2.912 1 86.5 61 LEU A N 1
ATOM 435 C CA . LEU A 1 61 ? -7.488 -8.25 3.408 1 86.5 61 LEU A CA 1
ATOM 436 C C . LEU A 1 61 ? -8.023 -6.852 3.113 1 86.5 61 LEU A C 1
ATOM 438 O O . LEU A 1 61 ? -9.234 -6.672 2.93 1 86.5 61 LEU A O 1
ATOM 442 N N . HIS A 1 62 ? -7.184 -5.879 2.998 1 84.81 62 HIS A N 1
ATOM 443 C CA . HIS A 1 62 ? -7.629 -4.5 2.857 1 84.81 62 HIS A CA 1
ATOM 444 C C . HIS A 1 62 ? -7.812 -4.125 1.391 1 84.81 62 HIS A C 1
ATOM 446 O O . HIS A 1 62 ? -8.602 -3.234 1.064 1 84.81 62 HIS A O 1
ATOM 452 N N . GLY A 1 63 ? -7.152 -4.758 0.576 1 87.25 63 GLY A N 1
ATOM 453 C CA . GLY A 1 63 ? -7.219 -4.512 -0.855 1 87.25 63 GLY A CA 1
ATOM 454 C C . GLY A 1 63 ? -7.105 -5.777 -1.685 1 87.25 63 GLY A C 1
ATOM 455 O O . GLY A 1 63 ? -6.148 -5.949 -2.439 1 87.25 63 GLY A O 1
ATOM 456 N N . PRO A 1 64 ? -8.102 -6.645 -1.526 1 90.38 64 PRO A N 1
ATOM 457 C CA . PRO A 1 64 ? -8.047 -7.938 -2.209 1 90.38 64 PRO A CA 1
ATOM 458 C C . PRO A 1 64 ? -8.406 -7.844 -3.689 1 90.38 64 PRO A C 1
ATOM 460 O O . PRO A 1 64 ? -9.484 -8.281 -4.098 1 90.38 64 PRO A O 1
ATOM 463 N N . ASP A 1 65 ? -7.441 -7.496 -4.527 1 91.12 65 ASP A N 1
ATOM 464 C CA . ASP A 1 65 ? -7.723 -7.133 -5.91 1 91.12 65 ASP A CA 1
ATOM 465 C C . ASP A 1 65 ? -7.449 -8.305 -6.852 1 91.12 65 ASP A C 1
ATOM 467 O O . ASP A 1 65 ? -7.703 -8.211 -8.055 1 91.12 65 ASP A O 1
ATOM 471 N N . VAL A 1 66 ? -7.047 -9.398 -6.309 1 95 66 VAL A N 1
ATOM 472 C CA . VAL A 1 66 ? -6.613 -10.523 -7.129 1 95 66 VAL A CA 1
ATOM 473 C C . VAL A 1 66 ? -7.797 -11.078 -7.918 1 95 66 VAL A C 1
ATOM 475 O O . VAL A 1 66 ? -7.676 -11.367 -9.109 1 95 66 VAL A O 1
ATOM 478 N N . ALA A 1 67 ? -8.961 -11.219 -7.254 1 94.06 67 ALA A N 1
ATOM 479 C CA . ALA A 1 67 ? -10.133 -11.766 -7.941 1 94.06 67 ALA A CA 1
ATOM 480 C C . ALA A 1 67 ? -10.492 -10.914 -9.156 1 94.06 67 ALA A C 1
ATOM 482 O O . ALA A 1 67 ? -10.766 -11.453 -10.234 1 94.06 67 ALA A O 1
ATOM 483 N N . ARG A 1 68 ? -10.438 -9.672 -9.023 1 92.31 68 ARG A N 1
ATOM 484 C CA . ARG A 1 68 ? -10.719 -8.766 -10.133 1 92.31 68 ARG A CA 1
ATOM 485 C C . ARG A 1 68 ? -9.648 -8.875 -11.211 1 92.31 68 ARG A C 1
ATOM 487 O O . ARG A 1 68 ? -9.969 -9.039 -12.391 1 92.31 68 ARG A O 1
ATOM 494 N N . MET A 1 69 ? -8.43 -8.781 -10.797 1 95.06 69 MET A N 1
ATOM 495 C CA . MET A 1 69 ? -7.305 -8.742 -11.727 1 95.06 69 MET A CA 1
ATOM 496 C C . MET A 1 69 ? -7.215 -10.039 -12.523 1 95.06 69 MET A C 1
ATOM 498 O O . MET A 1 69 ? -6.816 -10.023 -13.688 1 95.06 69 MET A O 1
ATOM 502 N N . LEU A 1 70 ? -7.613 -11.125 -11.867 1 97.06 70 LEU A N 1
ATOM 503 C CA . LEU A 1 70 ? -7.543 -12.438 -12.508 1 97.06 70 LEU A CA 1
ATOM 504 C C . LEU A 1 70 ? -8.734 -12.656 -13.43 1 97.06 70 LEU A C 1
ATOM 506 O O . LEU A 1 70 ? -8.703 -13.523 -14.305 1 97.06 70 LEU A O 1
ATOM 510 N N . GLY A 1 71 ? -9.781 -11.938 -13.273 1 94.94 71 GLY A N 1
ATOM 511 C CA . GLY A 1 71 ? -11.016 -12.125 -14.016 1 94.94 71 GLY A CA 1
ATOM 512 C C . GLY A 1 71 ? -11.984 -13.078 -13.336 1 94.94 71 GLY A C 1
ATOM 513 O O . GLY A 1 71 ? -12.789 -13.727 -14 1 94.94 71 GLY A O 1
ATOM 514 N N . GLY A 1 72 ? -11.844 -13.188 -12.039 1 94.38 72 GLY A N 1
ATOM 515 C CA . GLY A 1 72 ? -12.656 -14.141 -11.297 1 94.38 72 GLY A CA 1
ATOM 516 C C . GLY A 1 72 ? -13.547 -13.484 -10.266 1 94.38 72 GLY A C 1
ATOM 517 O O . GLY A 1 72 ? -13.789 -14.047 -9.195 1 94.38 72 GLY A O 1
ATOM 518 N N . ARG A 1 73 ? -14 -12.266 -10.516 1 89.81 73 ARG A N 1
ATOM 519 C CA . ARG A 1 73 ? -14.781 -11.523 -9.531 1 89.81 73 ARG A CA 1
ATOM 520 C C . ARG A 1 73 ? -16.047 -12.281 -9.156 1 89.81 73 ARG A C 1
ATOM 522 O O . ARG A 1 73 ? -16.516 -12.188 -8.016 1 89.81 73 ARG A O 1
ATOM 529 N N . GLU A 1 74 ? -16.578 -13.055 -10.094 1 91.25 74 GLU A N 1
ATOM 530 C CA . GLU A 1 74 ? -17.844 -13.734 -9.852 1 91.25 74 GLU A CA 1
ATOM 531 C C . GLU A 1 74 ? -17.625 -15.219 -9.57 1 91.25 74 GLU A C 1
ATOM 533 O O . GLU A 1 74 ? -18.578 -16.016 -9.633 1 91.25 74 GLU A O 1
ATOM 538 N N . GLU A 1 75 ? -16.422 -15.594 -9.352 1 93.56 75 GLU A N 1
ATOM 539 C CA . GLU A 1 75 ? -16.094 -16.984 -9.078 1 93.56 75 GLU A CA 1
ATOM 540 C C . GLU A 1 75 ? -15.867 -17.219 -7.582 1 93.56 75 GLU A C 1
ATOM 542 O O . GLU A 1 75 ? -15.031 -16.547 -6.969 1 93.56 75 GLU A O 1
ATOM 547 N N . TYR A 1 76 ? -16.609 -18.141 -7.031 1 92.88 76 TYR A N 1
ATOM 548 C CA . TYR A 1 76 ? -16.562 -18.406 -5.598 1 92.88 76 TYR A CA 1
ATOM 549 C C . TYR A 1 76 ? -16.219 -19.859 -5.32 1 92.88 76 TYR A C 1
ATOM 551 O O . TYR A 1 76 ? -16.438 -20.734 -6.172 1 92.88 76 TYR A O 1
ATOM 559 N N . PRO A 1 77 ? -15.555 -20.094 -4.105 1 93.44 77 PRO A N 1
ATOM 560 C CA . PRO A 1 77 ? -15.398 -21.5 -3.723 1 93.44 77 PRO A CA 1
ATOM 561 C C . PRO A 1 77 ? -16.734 -22.25 -3.697 1 93.44 77 PRO A C 1
ATOM 563 O O . PRO A 1 77 ? -17.781 -21.656 -3.434 1 93.44 77 PRO A O 1
ATOM 566 N N . TYR A 1 78 ? -16.641 -23.5 -4.031 1 93 78 TYR A N 1
ATOM 567 C CA . TYR A 1 78 ? -17.859 -24.297 -4.09 1 93 78 TYR A CA 1
ATOM 568 C C . TYR A 1 78 ? -17.656 -25.672 -3.469 1 93 78 TYR A C 1
ATOM 570 O O . TYR A 1 78 ? -16.531 -26.188 -3.455 1 93 78 TYR A O 1
ATOM 578 N N . GLN A 1 79 ? -18.734 -26.203 -3.037 1 93.38 79 GLN A N 1
ATOM 579 C CA . GLN A 1 79 ? -18.688 -27.453 -2.287 1 93.38 79 GLN A CA 1
ATOM 580 C C . GLN A 1 79 ? -18.859 -28.656 -3.213 1 93.38 79 GLN A C 1
ATOM 582 O O . GLN A 1 79 ? -19.719 -28.641 -4.105 1 93.38 79 GLN A O 1
ATOM 587 N N . VAL A 1 80 ? -18 -29.594 -3.076 1 93.06 80 VAL A N 1
ATOM 588 C CA . VAL A 1 80 ? -18.094 -30.906 -3.699 1 93.06 80 VAL A CA 1
ATOM 589 C C . VAL A 1 80 ? -17.969 -32 -2.635 1 93.06 80 VAL A C 1
ATOM 591 O O . VAL A 1 80 ? -16.859 -32.312 -2.182 1 93.06 80 VAL A O 1
ATOM 594 N N . GLY A 1 81 ? -19.094 -32.594 -2.277 1 93.38 81 GLY A N 1
ATOM 595 C CA . GLY A 1 81 ? -19.078 -33.469 -1.124 1 93.38 81 GLY A CA 1
ATOM 596 C C . GLY A 1 81 ? -18.719 -32.75 0.169 1 93.38 81 GLY A C 1
ATOM 597 O O . GLY A 1 81 ? -19.359 -31.766 0.527 1 93.38 81 GLY A O 1
ATOM 598 N N . GLU A 1 82 ? -17.641 -33.219 0.753 1 90.75 82 GLU A N 1
ATOM 599 C CA . GLU A 1 82 ? -17.219 -32.625 2.018 1 90.75 82 GLU A CA 1
ATOM 600 C C . GLU A 1 82 ? -16.078 -31.625 1.807 1 90.75 82 GLU A C 1
ATOM 602 O O . GLU A 1 82 ? -15.578 -31.047 2.766 1 90.75 82 GLU A O 1
ATOM 607 N N . GLU A 1 83 ? -15.867 -31.531 0.502 1 90.94 83 GLU A N 1
ATOM 608 C CA . GLU A 1 83 ? -14.727 -30.656 0.216 1 90.94 83 GLU A CA 1
ATOM 609 C C . GLU A 1 83 ? -15.18 -29.312 -0.35 1 90.94 83 GLU A C 1
ATOM 611 O O . GLU A 1 83 ? -16.203 -29.234 -1.019 1 90.94 83 GLU A O 1
ATOM 616 N N . VAL A 1 84 ? -14.461 -28.344 0.027 1 93.94 84 VAL A N 1
ATOM 617 C CA . VAL A 1 84 ? -14.633 -27.031 -0.579 1 93.94 84 VAL A CA 1
ATOM 618 C C . VAL A 1 84 ? -13.555 -26.812 -1.642 1 93.94 84 VAL A C 1
ATOM 620 O O . VAL A 1 84 ? -12.359 -26.844 -1.343 1 93.94 84 VAL A O 1
ATOM 623 N N . MET A 1 85 ? -14 -26.609 -2.881 1 94.81 85 MET A N 1
ATOM 624 C CA . MET A 1 85 ? -13.086 -26.469 -4.012 1 94.81 85 MET A CA 1
ATOM 625 C C . MET A 1 85 ? -12.844 -25 -4.34 1 94.81 85 MET A C 1
ATOM 627 O O . MET A 1 85 ? -13.766 -24.188 -4.285 1 94.81 85 MET A O 1
ATOM 631 N N . PRO A 1 86 ? -11.562 -24.641 -4.578 1 95.56 86 PRO A N 1
ATOM 632 C CA . PRO A 1 86 ? -11.328 -23.297 -5.082 1 95.56 86 PRO A CA 1
ATOM 633 C C . PRO A 1 86 ? -11.805 -23.094 -6.516 1 95.56 86 PRO A C 1
ATOM 635 O O . PRO A 1 86 ? -11.781 -24.047 -7.312 1 95.56 86 PRO A O 1
ATOM 638 N N . PRO A 1 87 ? -12.32 -21.906 -6.797 1 96.19 87 PRO A N 1
ATOM 639 C CA . PRO A 1 87 ? -12.617 -21.641 -8.203 1 96.19 87 PRO A CA 1
ATOM 640 C C . PRO A 1 87 ? -11.359 -21.625 -9.078 1 96.19 87 PRO A C 1
ATOM 642 O O . PRO A 1 87 ? -10.25 -21.469 -8.57 1 96.19 87 PRO A O 1
ATOM 645 N N . GLU A 1 88 ? -11.633 -21.844 -10.375 1 96.62 88 GLU A N 1
ATOM 646 C CA . GLU A 1 88 ? -10.547 -21.844 -11.352 1 96.62 88 GLU A CA 1
ATOM 647 C C . GLU A 1 88 ? -10.82 -20.859 -12.484 1 96.62 88 GLU A C 1
ATOM 649 O O . GLU A 1 88 ? -11.906 -20.859 -13.07 1 96.62 88 GLU A O 1
ATOM 654 N N . VAL A 1 89 ? -9.898 -19.938 -12.625 1 95.94 89 VAL A N 1
ATOM 655 C CA . VAL A 1 89 ? -9.977 -18.938 -13.688 1 95.94 89 VAL A CA 1
ATOM 656 C C . VAL A 1 89 ? -8.641 -18.875 -14.438 1 95.94 89 VAL A C 1
ATOM 658 O O . VAL A 1 89 ? -7.578 -18.812 -13.82 1 95.94 89 VAL A O 1
ATOM 661 N N . ASN A 1 90 ? -8.648 -18.922 -15.758 1 93.12 90 ASN A N 1
ATOM 662 C CA . ASN A 1 90 ? -7.449 -18.828 -16.578 1 93.12 90 ASN A CA 1
ATOM 663 C C . ASN A 1 90 ? -6.426 -19.906 -16.203 1 93.12 90 ASN A C 1
ATOM 665 O O . ASN A 1 90 ? -5.227 -19.625 -16.172 1 93.12 90 ASN A O 1
ATOM 669 N N . GLY A 1 91 ? -6.938 -21.094 -15.789 1 91.75 91 GLY A N 1
ATOM 670 C CA . GLY A 1 91 ? -6.07 -22.219 -15.5 1 91.75 91 GLY A CA 1
ATOM 671 C C . GLY A 1 91 ? -5.465 -22.172 -14.109 1 91.75 91 GLY A C 1
ATOM 672 O O . GLY A 1 91 ? -4.586 -22.969 -13.781 1 91.75 91 GLY A O 1
ATOM 673 N N . ILE A 1 92 ? -5.984 -21.25 -13.281 1 95.94 92 ILE A N 1
ATOM 674 C CA . ILE A 1 92 ? -5.418 -21.031 -11.953 1 95.94 92 ILE A CA 1
ATOM 675 C C . ILE A 1 92 ? -6.5 -21.25 -10.898 1 95.94 92 ILE A C 1
ATOM 677 O O . ILE A 1 92 ? -7.57 -20.641 -10.961 1 95.94 92 ILE A O 1
ATOM 681 N N . LYS A 1 93 ? -6.223 -22.156 -9.992 1 97.12 93 LYS A N 1
ATOM 682 C CA . LYS A 1 93 ? -7.055 -22.188 -8.789 1 97.12 93 LYS A CA 1
ATOM 683 C C . LYS A 1 93 ? -6.754 -20.984 -7.895 1 97.12 93 LYS A C 1
ATOM 685 O O . LYS A 1 93 ? -5.594 -20.625 -7.703 1 97.12 93 LYS A O 1
ATOM 690 N N . PHE A 1 94 ? -7.824 -20.328 -7.449 1 96.75 94 PHE A N 1
ATOM 691 C CA . PHE A 1 94 ? -7.48 -19.156 -6.652 1 96.75 94 PHE A CA 1
ATOM 692 C C . PHE A 1 94 ? -8.461 -18.984 -5.5 1 96.75 94 PHE A C 1
ATOM 694 O O . PHE A 1 94 ? -9.602 -19.453 -5.57 1 96.75 94 PHE A O 1
ATOM 701 N N . ILE A 1 95 ? -7.918 -18.375 -4.445 1 95.19 95 ILE A N 1
ATOM 702 C CA . ILE A 1 95 ? -8.688 -17.922 -3.291 1 95.19 95 ILE A CA 1
ATOM 703 C C . ILE A 1 95 ? -8.266 -16.5 -2.924 1 95.19 95 ILE A C 1
ATOM 705 O O . ILE A 1 95 ? -7.078 -16.172 -2.939 1 95.19 95 ILE A O 1
ATOM 709 N N . SER A 1 96 ? -9.234 -15.695 -2.729 1 93.75 96 SER A N 1
ATOM 710 C CA . SER A 1 96 ? -8.984 -14.32 -2.316 1 93.75 96 SER A CA 1
ATOM 711 C C . SER A 1 96 ? -9.773 -13.969 -1.057 1 93.75 96 SER A C 1
ATOM 713 O O . SER A 1 96 ? -10.891 -14.438 -0.868 1 93.75 96 SER A O 1
ATOM 715 N N . MET A 1 97 ? -9.211 -13.125 -0.272 1 88.88 97 MET A N 1
ATOM 716 C CA . MET A 1 97 ? -9.922 -12.641 0.911 1 88.88 97 MET A CA 1
ATOM 717 C C . MET A 1 97 ? -11.188 -11.891 0.519 1 88.88 97 MET A C 1
ATOM 719 O O . MET A 1 97 ? -12.086 -11.703 1.346 1 88.88 97 MET A O 1
ATOM 723 N N . SER A 1 98 ? -11.234 -11.477 -0.69 1 87.25 98 SER A N 1
ATOM 724 C CA . SER A 1 98 ? -12.461 -10.836 -1.162 1 87.25 98 SER A CA 1
ATOM 725 C C . SER A 1 98 ? -13.648 -11.789 -1.079 1 87.25 98 SER A C 1
ATOM 727 O O . SER A 1 98 ? -14.797 -11.352 -0.995 1 87.25 98 SER A O 1
ATOM 729 N N . HIS A 1 99 ? -13.414 -13.086 -1.103 1 87.81 99 HIS A N 1
ATOM 730 C CA . HIS A 1 99 ? -14.477 -14.086 -1.049 1 87.81 99 HIS A CA 1
ATOM 731 C C . HIS A 1 99 ? -15.172 -14.078 0.311 1 87.81 99 HIS A C 1
ATOM 733 O O . HIS A 1 99 ? -16.266 -14.617 0.455 1 87.81 99 HIS A O 1
ATOM 739 N N . PHE A 1 100 ? -14.43 -13.422 1.204 1 77.81 100 PHE A N 1
ATOM 740 C CA . PHE A 1 100 ? -14.977 -13.352 2.555 1 77.81 100 PHE A CA 1
ATOM 741 C C . PHE A 1 100 ? -15.852 -12.117 2.723 1 77.81 100 PHE A C 1
ATOM 743 O O . PHE A 1 100 ? -16.547 -11.969 3.734 1 77.81 100 PHE A O 1
ATOM 750 N N . LEU A 1 101 ? -15.734 -11.32 1.746 1 78.88 101 LEU A N 1
ATOM 751 C CA . LEU A 1 101 ? -16.438 -10.055 1.892 1 78.88 101 LEU A CA 1
ATOM 752 C C . LEU A 1 101 ? -17.781 -10.094 1.165 1 78.88 101 LEU A C 1
ATOM 754 O O . LEU A 1 101 ? -17.859 -10.508 0.008 1 78.88 101 LEU A O 1
ATOM 758 N N . LYS A 1 102 ? -18.922 -9.938 1.911 1 75 102 LYS A N 1
ATOM 759 C CA . LYS A 1 102 ? -20.25 -9.93 1.323 1 75 102 LYS A CA 1
ATOM 760 C C . LYS A 1 102 ? -20.422 -8.742 0.378 1 75 102 LYS A C 1
ATOM 762 O O . LYS A 1 102 ? -21 -8.883 -0.705 1 75 102 LYS A O 1
ATOM 767 N N . ASP A 1 103 ? -19.922 -7.539 0.771 1 82.12 103 ASP A N 1
ATOM 768 C CA . ASP A 1 103 ? -19.953 -6.297 0.001 1 82.12 103 ASP A CA 1
ATOM 769 C C . ASP A 1 103 ? -18.547 -5.742 -0.192 1 82.12 103 ASP A C 1
ATOM 771 O O . ASP A 1 103 ? -17.891 -5.359 0.777 1 82.12 103 ASP A O 1
ATOM 775 N N . GLN A 1 104 ? -18.141 -5.703 -1.464 1 77.88 104 GLN A N 1
ATOM 776 C CA . GLN A 1 104 ? -16.781 -5.332 -1.811 1 77.88 104 GLN A CA 1
ATOM 777 C C . GLN A 1 104 ? -16.5 -3.873 -1.463 1 77.88 104 GLN A C 1
ATOM 779 O O . GLN A 1 104 ? -15.336 -3.455 -1.405 1 77.88 104 GLN A O 1
ATOM 784 N N . SER A 1 105 ? -17.5 -3.18 -1.271 1 81 105 SER A N 1
ATOM 785 C CA . SER A 1 105 ? -17.312 -1.771 -0.94 1 81 105 SER A CA 1
ATOM 786 C C . SER A 1 105 ? -17.188 -1.566 0.566 1 81 105 SER A C 1
ATOM 788 O O . SER A 1 105 ? -16.812 -0.49 1.022 1 81 105 SER A O 1
ATOM 790 N N . ASN A 1 106 ? -17.406 -2.613 1.317 1 83.75 106 ASN A N 1
ATOM 791 C CA . ASN A 1 106 ? -17.281 -2.512 2.768 1 83.75 106 ASN A CA 1
ATOM 792 C C . ASN A 1 106 ? -15.836 -2.676 3.225 1 83.75 106 ASN A C 1
ATOM 794 O O . ASN A 1 106 ? -15.133 -3.574 2.758 1 83.75 106 ASN A O 1
ATOM 798 N N . PRO A 1 107 ? -15.383 -1.741 4.074 1 82.06 107 PRO A N 1
ATOM 799 C CA . PRO A 1 107 ? -14.031 -1.897 4.613 1 82.06 107 PRO A CA 1
ATOM 800 C C . PRO A 1 107 ? -13.914 -3.072 5.582 1 82.06 107 PRO A C 1
ATOM 802 O O . PRO A 1 107 ? -14.875 -3.41 6.27 1 82.06 107 PRO A O 1
ATOM 805 N N . VAL A 1 108 ? -12.82 -3.725 5.508 1 78.94 108 VAL A N 1
ATOM 806 C CA . VAL A 1 108 ? -12.508 -4.734 6.516 1 78.94 108 VAL A CA 1
ATOM 807 C C . VAL A 1 108 ? -11.938 -4.059 7.762 1 78.94 108 VAL A C 1
ATOM 809 O O . VAL A 1 108 ? -10.805 -3.562 7.746 1 78.94 108 VAL A O 1
ATOM 812 N N . VAL A 1 109 ? -12.773 -3.996 8.766 1 82.81 109 VAL A N 1
ATOM 813 C CA . VAL A 1 109 ? -12.359 -3.389 10.023 1 82.81 109 VAL A CA 1
ATOM 814 C C . VAL A 1 109 ? -12.016 -4.48 11.031 1 82.81 109 VAL A C 1
ATOM 816 O O . VAL A 1 109 ? -12.742 -4.68 12.008 1 82.81 109 VAL A O 1
ATOM 819 N N . TRP A 1 110 ? -10.945 -5.281 10.727 1 79.38 110 TRP A N 1
ATOM 820 C CA . TRP A 1 110 ? -10.508 -6.398 11.555 1 79.38 110 TRP A CA 1
ATOM 821 C C . TRP A 1 110 ? -9.141 -6.117 12.172 1 79.38 110 TRP A C 1
ATOM 823 O O . TRP A 1 110 ? -8.25 -5.578 11.508 1 79.38 110 TRP A O 1
ATOM 833 N N . ARG A 1 111 ? -9.102 -6.414 13.391 1 82.81 111 ARG A N 1
ATOM 834 C CA . ARG A 1 111 ? -7.805 -6.348 14.055 1 82.81 111 ARG A CA 1
ATOM 835 C C . ARG A 1 111 ? -6.949 -7.559 13.695 1 82.81 111 ARG A C 1
ATOM 837 O O . ARG A 1 111 ? -7.449 -8.539 13.141 1 82.81 111 ARG A O 1
ATOM 844 N N . GLY A 1 112 ? -5.68 -7.562 14.062 1 80.94 112 GLY A N 1
ATOM 845 C CA . GLY A 1 112 ? -4.664 -8.523 13.68 1 80.94 112 GLY A CA 1
ATOM 846 C C . GLY A 1 112 ? -5.074 -9.961 13.945 1 80.94 112 GLY A C 1
ATOM 847 O O . GLY A 1 112 ? -5.066 -10.797 13.039 1 80.94 112 GLY A O 1
ATOM 848 N N . PRO A 1 113 ? -5.473 -10.344 15.086 1 79.62 113 PRO A N 1
ATOM 849 C CA . PRO A 1 113 ? -5.797 -11.734 15.406 1 79.62 113 PRO A CA 1
ATOM 850 C C . PRO A 1 113 ? -6.961 -12.273 14.578 1 79.62 113 PRO A C 1
ATOM 852 O O . PRO A 1 113 ? -6.941 -13.438 14.172 1 79.62 113 PRO A O 1
ATOM 855 N N . LEU A 1 114 ? -7.883 -11.43 14.328 1 80.25 114 LEU A N 1
ATOM 856 C CA . LEU A 1 114 ? -9.008 -11.828 13.484 1 80.25 114 LEU A CA 1
ATOM 857 C C . LEU A 1 114 ? -8.547 -12.07 12.047 1 80.25 114 LEU A C 1
ATOM 859 O O . LEU A 1 114 ? -9.008 -13.008 11.391 1 80.25 114 LEU A O 1
ATOM 863 N N . LYS A 1 115 ? -7.641 -11.258 11.578 1 85 115 LYS A N 1
ATOM 864 C CA . LYS A 1 115 ? -7.086 -11.445 10.242 1 85 115 LYS A CA 1
ATOM 865 C C . LYS A 1 115 ? -6.336 -12.766 10.133 1 85 115 LYS A C 1
ATOM 867 O O . LYS A 1 115 ? -6.52 -13.516 9.172 1 85 115 LYS A O 1
ATOM 872 N N . THR A 1 116 ? -5.484 -12.992 11.125 1 85.19 116 THR A N 1
ATOM 873 C CA . THR A 1 116 ? -4.711 -14.227 11.164 1 85.19 116 THR A CA 1
ATOM 874 C C . THR A 1 116 ? -5.633 -15.445 11.141 1 85.19 116 THR A C 1
ATOM 876 O O . THR A 1 116 ? -5.414 -16.391 10.375 1 85.19 116 THR A O 1
ATOM 879 N N . GLY A 1 117 ? -6.66 -15.375 12.008 1 84 117 GLY A N 1
ATOM 880 C CA . GLY A 1 117 ? -7.617 -16.469 12.055 1 84 117 GLY A CA 1
ATOM 881 C C . GLY A 1 117 ? -8.328 -16.703 10.734 1 84 117 GLY A C 1
ATOM 882 O O . GLY A 1 117 ? -8.492 -17.844 10.297 1 84 117 GLY A O 1
ATOM 883 N N . ALA A 1 118 ? -8.703 -15.672 10.094 1 83.56 118 ALA A N 1
ATOM 884 C CA . ALA A 1 118 ? -9.422 -15.75 8.828 1 83.56 118 ALA A CA 1
ATOM 885 C C . ALA A 1 118 ? -8.539 -16.359 7.738 1 83.56 118 ALA A C 1
ATOM 887 O O . ALA A 1 118 ? -8.984 -17.234 6.984 1 83.56 118 ALA A O 1
ATOM 888 N N . ILE A 1 119 ? -7.273 -15.945 7.676 1 87.5 119 ILE A N 1
ATOM 889 C CA . ILE A 1 119 ? -6.34 -16.453 6.68 1 87.5 119 ILE A CA 1
ATOM 890 C C . ILE A 1 119 ? -6.16 -17.953 6.863 1 87.5 119 ILE A C 1
ATOM 892 O O . ILE A 1 119 ? -6.27 -18.719 5.906 1 87.5 119 ILE A O 1
ATOM 896 N N . MET A 1 120 ? -5.945 -18.375 8.062 1 87.5 120 MET A N 1
ATOM 897 C CA . MET A 1 120 ? -5.699 -19.781 8.344 1 87.5 120 MET A CA 1
ATOM 898 C C . MET A 1 120 ? -6.949 -20.625 8.086 1 87.5 120 MET A C 1
ATOM 900 O O . MET A 1 120 ? -6.859 -21.734 7.582 1 87.5 120 MET A O 1
ATOM 904 N N . GLN A 1 121 ? -8.039 -20.047 8.406 1 81.19 121 GLN A N 1
ATOM 905 C CA . GLN A 1 121 ? -9.297 -20.75 8.172 1 81.19 121 GLN A CA 1
ATOM 906 C C . GLN A 1 121 ? -9.539 -20.953 6.676 1 81.19 121 GLN A C 1
ATOM 908 O O . GLN A 1 121 ? -9.969 -22.016 6.25 1 81.19 121 GLN A O 1
ATOM 913 N N . PHE A 1 122 ? -9.297 -19.953 6.043 1 80.25 122 PHE A N 1
ATOM 914 C CA . PHE A 1 122 ? -9.547 -20.016 4.605 1 80.25 122 PHE A CA 1
ATOM 915 C C . PHE A 1 122 ? -8.648 -21.047 3.943 1 80.25 122 PHE A C 1
ATOM 917 O O . PHE A 1 122 ? -9.094 -21.812 3.082 1 80.25 122 PHE A O 1
ATOM 924 N N . VAL A 1 123 ? -7.449 -21.125 4.316 1 84.88 123 VAL A N 1
ATOM 925 C CA . VAL A 1 123 ? -6.504 -22.078 3.738 1 84.88 123 VAL A CA 1
ATOM 926 C C . VAL A 1 123 ? -6.863 -23.5 4.18 1 84.88 123 VAL A C 1
ATOM 928 O O . VAL A 1 123 ? -6.812 -24.438 3.381 1 84.88 123 VAL A O 1
ATOM 931 N N . SER A 1 124 ? -7.254 -23.625 5.367 1 87.81 124 SER A N 1
ATOM 932 C CA . SER A 1 124 ? -7.531 -24.953 5.934 1 87.81 124 SER A CA 1
ATOM 933 C C . SER A 1 124 ? -8.781 -25.562 5.312 1 87.81 124 SER A C 1
ATOM 935 O O . SER A 1 124 ? -8.906 -26.797 5.258 1 87.81 124 SER A O 1
ATOM 937 N N . ASP A 1 125 ? -9.602 -24.781 4.793 1 89.06 125 ASP A N 1
ATOM 938 C CA . ASP A 1 125 ? -10.891 -25.281 4.332 1 89.06 125 ASP A CA 1
ATOM 939 C C . ASP A 1 125 ? -10.852 -25.609 2.842 1 89.06 125 ASP A C 1
ATOM 941 O O . ASP A 1 125 ? -11.75 -26.281 2.322 1 89.06 125 ASP A O 1
ATOM 945 N N . ILE A 1 126 ? -9.844 -25.25 2.197 1 92.25 126 ILE A N 1
ATOM 946 C CA . ILE A 1 126 ? -9.859 -25.312 0.74 1 92.25 126 ILE A CA 1
ATOM 947 C C . ILE A 1 126 ? -9.086 -26.547 0.267 1 92.25 126 ILE A C 1
ATOM 949 O O . ILE A 1 126 ? -7.996 -26.828 0.761 1 92.25 126 ILE A O 1
ATOM 953 N N . SER A 1 127 ? -9.664 -27.25 -0.649 1 93.19 127 SER A N 1
ATOM 954 C CA . SER A 1 127 ? -9.008 -28.391 -1.28 1 93.19 127 SER A CA 1
ATOM 955 C C . SER A 1 127 ? -8.242 -27.969 -2.531 1 93.19 127 SER A C 1
ATOM 957 O O . SER A 1 127 ? -8.75 -28.109 -3.648 1 93.19 127 SER A O 1
ATOM 959 N N . TRP A 1 128 ? -7.074 -27.641 -2.375 1 93.31 128 TRP A N 1
ATOM 960 C CA . TRP A 1 128 ? -6.234 -27.141 -3.467 1 93.31 128 TRP A CA 1
ATOM 961 C C . TRP A 1 128 ? -5.883 -28.281 -4.426 1 93.31 128 TRP A C 1
ATOM 963 O O . TRP A 1 128 ? -5.613 -28.031 -5.605 1 93.31 128 TRP A O 1
ATOM 973 N N . GLY A 1 129 ? -5.859 -29.578 -3.924 1 92.81 129 GLY A N 1
ATOM 974 C CA . GLY A 1 129 ? -5.352 -30.688 -4.715 1 92.81 129 GLY A CA 1
ATOM 975 C C . GLY A 1 129 ? -3.857 -30.609 -4.961 1 92.81 129 GLY A C 1
ATOM 976 O O . GLY A 1 129 ? -3.109 -30.125 -4.117 1 92.81 129 GLY A O 1
ATOM 977 N N . GLU A 1 130 ? -3.412 -31.219 -6.074 1 95.88 130 GLU A N 1
ATOM 978 C CA . GLU A 1 130 ? -1.993 -31.203 -6.418 1 95.88 130 GLU A CA 1
ATOM 979 C C . GLU A 1 130 ? -1.618 -29.922 -7.145 1 95.88 130 GLU A C 1
ATOM 981 O O . GLU A 1 130 ? -2.209 -29.578 -8.18 1 95.88 130 GLU A O 1
ATOM 986 N N . LEU A 1 131 ? -0.692 -29.203 -6.578 1 96.88 131 LEU A N 1
ATOM 987 C CA . LEU A 1 131 ? -0.157 -28 -7.203 1 96.88 131 LEU A CA 1
ATOM 988 C C . LEU A 1 131 ? 1.363 -28.062 -7.301 1 96.88 131 LEU A C 1
ATOM 990 O O . LEU A 1 131 ? 2.027 -28.562 -6.387 1 96.88 131 LEU A O 1
ATOM 994 N N . ASP A 1 132 ? 1.85 -27.641 -8.461 1 97.56 132 ASP A N 1
ATOM 995 C CA . ASP A 1 132 ? 3.289 -27.406 -8.555 1 97.56 132 ASP A CA 1
ATOM 996 C C . ASP A 1 132 ? 3.695 -26.141 -7.801 1 97.56 132 ASP A C 1
ATOM 998 O O . ASP A 1 132 ? 4.742 -26.109 -7.152 1 97.56 132 ASP A O 1
ATOM 1002 N N . TYR A 1 133 ? 2.879 -25.141 -7.898 1 97.75 133 TYR A N 1
ATOM 1003 C CA . TYR A 1 133 ? 3.17 -23.875 -7.258 1 97.75 133 TYR A CA 1
ATOM 1004 C C . TYR A 1 133 ? 1.917 -23.281 -6.621 1 97.75 133 TYR A C 1
ATOM 1006 O O . TYR A 1 133 ? 0.838 -23.312 -7.219 1 97.75 133 TYR A O 1
ATOM 1014 N N . LEU A 1 134 ? 2.025 -22.812 -5.445 1 97.25 134 LEU A N 1
ATOM 1015 C CA . LEU A 1 134 ? 1.087 -21.875 -4.844 1 97.25 134 LEU A CA 1
ATOM 1016 C C . LEU A 1 134 ? 1.707 -20.484 -4.73 1 97.25 134 LEU A C 1
ATOM 1018 O O . LEU A 1 134 ? 2.691 -20.297 -4.012 1 97.25 134 LEU A O 1
ATOM 1022 N N . VAL A 1 135 ? 1.208 -19.531 -5.469 1 98.25 135 VAL A N 1
ATOM 1023 C CA . VAL A 1 135 ? 1.653 -18.141 -5.391 1 98.25 135 VAL A CA 1
ATOM 1024 C C . VAL A 1 135 ? 0.813 -17.391 -4.367 1 98.25 135 VAL A C 1
ATOM 1026 O O . VAL A 1 135 ? -0.419 -17.438 -4.406 1 98.25 135 VAL A O 1
ATOM 1029 N N . VAL A 1 136 ? 1.435 -16.703 -3.439 1 97.62 136 VAL A N 1
ATOM 1030 C CA . VAL A 1 136 ? 0.724 -15.969 -2.393 1 97.62 136 VAL A CA 1
ATOM 1031 C C . VAL A 1 136 ? 0.937 -14.469 -2.57 1 97.62 136 VAL A C 1
ATOM 1033 O O . VAL A 1 136 ? 2.074 -13.992 -2.555 1 97.62 136 VAL A O 1
ATOM 1036 N N . ASP A 1 137 ? -0.108 -13.734 -2.738 1 97.81 137 ASP A N 1
ATOM 1037 C CA . ASP A 1 137 ? -0.087 -12.281 -2.799 1 97.81 137 ASP A CA 1
ATOM 1038 C C . ASP A 1 137 ? -0.291 -11.664 -1.413 1 97.81 137 ASP A C 1
ATOM 1040 O O . ASP A 1 137 ? -1.402 -11.688 -0.88 1 97.81 137 ASP A O 1
ATOM 1044 N N . CYS A 1 138 ? 0.718 -11.031 -0.906 1 96 138 CYS A N 1
ATOM 1045 C CA . CYS A 1 138 ? 0.683 -10.469 0.44 1 96 138 CYS A CA 1
ATOM 1046 C C . CYS A 1 138 ? 0.384 -8.977 0.4 1 96 138 CYS A C 1
ATOM 1048 O O . CYS A 1 138 ? 0.608 -8.32 -0.62 1 96 138 CYS A O 1
ATOM 1050 N N . PRO A 1 139 ? -0.173 -8.453 1.5 1 92.88 139 PRO A N 1
ATOM 1051 C CA . PRO A 1 139 ? -0.294 -6.992 1.578 1 92.88 139 PRO A CA 1
ATOM 1052 C C . PRO A 1 139 ? 1.059 -6.293 1.705 1 92.88 139 PRO A C 1
ATOM 1054 O O . PRO A 1 139 ? 2.08 -6.953 1.916 1 92.88 139 PRO A O 1
ATOM 1057 N N . PRO A 1 140 ? 1.05 -4.961 1.449 1 89.94 140 PRO A N 1
ATOM 1058 C CA . PRO A 1 140 ? 2.318 -4.254 1.654 1 89.94 140 PRO A CA 1
ATOM 1059 C C . PRO A 1 140 ? 2.83 -4.367 3.088 1 89.94 140 PRO A C 1
ATOM 1061 O O . PRO A 1 140 ? 2.035 -4.395 4.031 1 89.94 140 PRO A O 1
ATOM 1064 N N . GLY A 1 141 ? 4.164 -4.398 3.205 1 87.81 141 GLY A N 1
ATOM 1065 C CA . GLY A 1 141 ? 4.777 -4.398 4.523 1 87.81 141 GLY A CA 1
ATOM 1066 C C . GLY A 1 141 ? 4.953 -5.789 5.102 1 87.81 141 GLY A C 1
ATOM 1067 O O . GLY A 1 141 ? 5.035 -6.77 4.359 1 87.81 141 GLY A O 1
ATOM 1068 N N . THR A 1 142 ? 5.191 -5.852 6.387 1 88.44 142 THR A N 1
ATOM 1069 C CA . THR A 1 142 ? 5.559 -7.078 7.086 1 88.44 142 THR A CA 1
ATOM 1070 C C . THR A 1 142 ? 4.648 -7.305 8.289 1 88.44 142 THR A C 1
ATOM 1072 O O . THR A 1 142 ? 5.109 -7.742 9.344 1 88.44 142 THR A O 1
ATOM 1075 N N . GLY A 1 143 ? 3.438 -7.031 8.102 1 86.75 143 GLY A N 1
ATOM 1076 C CA . GLY A 1 143 ? 2.48 -7.098 9.195 1 86.75 143 GLY A CA 1
ATOM 1077 C C . GLY A 1 143 ? 1.946 -8.5 9.438 1 86.75 143 GLY A C 1
ATOM 1078 O O . GLY A 1 143 ? 2.586 -9.484 9.062 1 86.75 143 GLY A O 1
ATOM 1079 N N . ASP A 1 144 ? 0.826 -8.562 9.992 1 86.5 144 ASP A N 1
ATOM 1080 C CA . ASP A 1 144 ? 0.237 -9.789 10.508 1 86.5 144 ASP A CA 1
ATOM 1081 C C . ASP A 1 144 ? 0.039 -10.82 9.398 1 86.5 144 ASP A C 1
ATOM 1083 O O . ASP A 1 144 ? 0.28 -12.008 9.594 1 86.5 144 ASP A O 1
ATOM 1087 N N . GLU A 1 145 ? -0.412 -10.352 8.234 1 90.56 145 GLU A N 1
ATOM 1088 C CA . GLU A 1 145 ? -0.735 -11.273 7.148 1 90.56 145 GLU A CA 1
ATOM 1089 C C . GLU A 1 145 ? 0.517 -11.969 6.629 1 90.56 145 GLU A C 1
ATOM 1091 O O . GLU A 1 145 ? 0.538 -13.195 6.488 1 90.56 145 GLU A O 1
ATOM 1096 N N . SER A 1 146 ? 1.557 -11.188 6.363 1 92.69 146 SER A N 1
ATOM 1097 C CA . SER A 1 146 ? 2.816 -11.758 5.895 1 92.69 146 SER A CA 1
ATOM 1098 C C . SER A 1 146 ? 3.441 -12.664 6.953 1 92.69 146 SER A C 1
ATOM 1100 O O . SER A 1 146 ? 3.934 -13.75 6.637 1 92.69 146 SER A O 1
ATOM 1102 N N . LEU A 1 147 ? 3.389 -12.188 8.18 1 90.56 147 LEU A N 1
ATOM 1103 C CA . LEU A 1 147 ? 3.92 -12.969 9.289 1 90.56 147 LEU A CA 1
ATOM 1104 C C . LEU A 1 147 ? 3.219 -14.32 9.391 1 90.56 147 LEU A C 1
ATOM 1106 O O . LEU A 1 147 ? 3.865 -15.344 9.625 1 90.56 147 LEU A O 1
ATOM 1110 N N . THR A 1 148 ? 1.959 -14.305 9.25 1 90.56 148 THR A N 1
ATOM 1111 C CA . THR A 1 148 ? 1.161 -15.523 9.336 1 90.56 148 THR A CA 1
ATOM 1112 C C . THR A 1 148 ? 1.601 -16.531 8.273 1 90.56 148 THR A C 1
ATOM 1114 O O . THR A 1 148 ? 1.771 -17.719 8.578 1 90.56 148 THR A O 1
ATOM 1117 N N . ILE A 1 149 ? 1.809 -16.094 7.09 1 93.19 149 ILE A N 1
ATOM 1118 C CA . ILE A 1 149 ? 2.207 -16.969 5.988 1 93.19 149 ILE A CA 1
ATOM 1119 C C . ILE A 1 149 ? 3.57 -17.578 6.289 1 93.19 149 ILE A C 1
ATOM 1121 O O . ILE A 1 149 ? 3.721 -18.812 6.266 1 93.19 149 ILE A O 1
ATOM 1125 N N . PHE A 1 150 ? 4.535 -16.812 6.617 1 93.62 150 PHE A N 1
ATOM 1126 C CA . PHE A 1 150 ? 5.906 -17.281 6.781 1 93.62 150 PHE A CA 1
ATOM 1127 C C . PHE A 1 150 ? 6.031 -18.188 8.008 1 93.62 150 PHE A C 1
ATOM 1129 O O . PHE A 1 150 ? 6.84 -19.109 8.023 1 93.62 150 PHE A O 1
ATOM 1136 N N . GLN A 1 151 ? 5.199 -17.953 8.945 1 89.88 151 GLN A N 1
ATOM 1137 C CA . GLN A 1 151 ? 5.316 -18.703 10.18 1 89.88 151 GLN A CA 1
ATOM 1138 C C . GLN A 1 151 ? 4.559 -20.031 10.086 1 89.88 151 GLN A C 1
ATOM 1140 O O . GLN A 1 151 ? 4.852 -20.969 10.828 1 89.88 151 GLN A O 1
ATOM 1145 N N . ASN A 1 152 ? 3.631 -20.109 9.18 1 88.81 152 ASN A N 1
ATOM 1146 C CA . ASN A 1 152 ? 2.738 -21.25 9.258 1 88.81 152 ASN A CA 1
ATOM 1147 C C . ASN A 1 152 ? 2.824 -22.125 8 1 88.81 152 ASN A C 1
ATOM 1149 O O . ASN A 1 152 ? 2.475 -23.297 8.023 1 88.81 152 ASN A O 1
ATOM 1153 N N . PHE A 1 153 ? 3.184 -21.531 6.91 1 90.25 153 PHE A N 1
ATOM 1154 C CA . PHE A 1 153 ? 3.287 -22.328 5.691 1 90.25 153 PHE A CA 1
ATOM 1155 C C . PHE A 1 153 ? 4.602 -23.094 5.66 1 90.25 153 PHE A C 1
ATOM 1157 O O . PHE A 1 153 ? 5.672 -22.516 5.848 1 90.25 153 PHE A O 1
ATOM 1164 N N . LYS A 1 154 ? 4.602 -24.375 5.395 1 86.88 154 LYS A N 1
ATOM 1165 C CA . LYS A 1 154 ? 5.785 -25.219 5.512 1 86.88 154 LYS A CA 1
ATOM 1166 C C . LYS A 1 154 ? 6.488 -25.375 4.168 1 86.88 154 LYS A C 1
ATOM 1168 O O . LYS A 1 154 ? 7.664 -25.734 4.113 1 86.88 154 LYS A O 1
ATOM 1173 N N . ASN A 1 155 ? 5.895 -25.156 3.061 1 91.19 155 ASN A N 1
ATOM 1174 C CA . ASN A 1 155 ? 6.469 -25.438 1.749 1 91.19 155 ASN A CA 1
ATOM 1175 C C . ASN A 1 155 ? 6.848 -24.156 1.014 1 91.19 155 ASN A C 1
ATOM 1177 O O . ASN A 1 155 ? 6.707 -24.062 -0.207 1 91.19 155 ASN A O 1
ATOM 1181 N N . ILE A 1 156 ? 7.336 -23.172 1.739 1 94.44 156 ILE A N 1
ATOM 1182 C CA . ILE A 1 156 ? 7.727 -21.922 1.111 1 94.44 156 ILE A CA 1
ATOM 1183 C C . ILE A 1 156 ? 9.086 -22.078 0.434 1 94.44 156 ILE A C 1
ATOM 1185 O O . ILE A 1 156 ? 10.086 -22.359 1.097 1 94.44 156 ILE A O 1
ATOM 1189 N N . GLN A 1 157 ? 9.086 -21.953 -0.834 1 94.56 157 GLN A N 1
ATOM 1190 C CA . GLN A 1 157 ? 10.336 -21.953 -1.582 1 94.56 157 GLN A CA 1
ATOM 1191 C C . GLN A 1 157 ? 11.117 -20.672 -1.344 1 94.56 157 GLN A C 1
ATOM 1193 O O . GLN A 1 157 ? 12.352 -20.688 -1.255 1 94.56 157 GLN A O 1
ATOM 1198 N N . GLY A 1 158 ? 10.406 -19.578 -1.353 1 96.69 158 GLY A N 1
ATOM 1199 C CA . GLY A 1 158 ? 11.008 -18.281 -1.139 1 96.69 158 GLY A CA 1
ATOM 1200 C C . GLY A 1 158 ? 10.078 -17.125 -1.487 1 96.69 158 GLY A C 1
ATOM 1201 O O . GLY A 1 158 ? 8.891 -17.344 -1.755 1 96.69 158 GLY A O 1
ATOM 1202 N N . ALA A 1 159 ? 10.68 -15.945 -1.392 1 98.06 159 ALA A N 1
ATOM 1203 C CA . ALA A 1 159 ? 9.883 -14.75 -1.649 1 98.06 159 ALA A CA 1
ATOM 1204 C C . ALA A 1 159 ? 10.383 -14.016 -2.895 1 98.06 159 ALA A C 1
ATOM 1206 O O . ALA A 1 159 ? 11.586 -13.945 -3.141 1 98.06 159 ALA A O 1
ATOM 1207 N N . VAL A 1 160 ? 9.477 -13.57 -3.678 1 98.5 160 VAL A N 1
ATOM 1208 C CA . VAL A 1 160 ? 9.734 -12.586 -4.719 1 98.5 160 VAL A CA 1
ATOM 1209 C C . VAL A 1 160 ? 9.344 -11.195 -4.227 1 98.5 160 VAL A C 1
ATOM 1211 O O . VAL A 1 160 ? 8.188 -10.961 -3.855 1 98.5 160 VAL A O 1
ATOM 1214 N N . ILE A 1 161 ? 10.273 -10.297 -4.211 1 98.12 161 ILE A N 1
ATOM 1215 C CA . ILE A 1 161 ? 9.984 -8.961 -3.703 1 98.12 161 ILE A CA 1
ATOM 1216 C C . ILE A 1 161 ? 9.836 -7.984 -4.867 1 98.12 161 ILE A C 1
ATOM 1218 O O . ILE A 1 161 ? 10.742 -7.848 -5.691 1 98.12 161 ILE A O 1
ATOM 1222 N N . VAL A 1 162 ? 8.672 -7.348 -4.898 1 97.69 162 VAL A N 1
ATOM 1223 C CA . VAL A 1 162 ? 8.352 -6.395 -5.953 1 97.69 162 VAL A CA 1
ATOM 1224 C C . VAL A 1 162 ? 8.648 -4.977 -5.477 1 97.69 162 VAL A C 1
ATOM 1226 O O . VAL A 1 162 ? 8.336 -4.613 -4.34 1 97.69 162 VAL A O 1
ATOM 1229 N N . THR A 1 163 ? 9.32 -4.191 -6.309 1 96 163 THR A N 1
ATOM 1230 C CA . THR A 1 163 ? 9.664 -2.816 -5.973 1 96 163 THR A CA 1
ATOM 1231 C C . THR A 1 163 ? 9.586 -1.922 -7.207 1 96 163 THR A C 1
ATOM 1233 O O . THR A 1 163 ? 9.25 -2.389 -8.297 1 96 163 THR A O 1
ATOM 1236 N N . THR A 1 164 ? 9.727 -0.664 -7.02 1 94.06 164 THR A N 1
ATOM 1237 C CA . THR A 1 164 ? 9.93 0.336 -8.062 1 94.06 164 THR A CA 1
ATOM 1238 C C . THR A 1 164 ? 11.289 1.016 -7.895 1 94.06 164 THR A C 1
ATOM 1240 O O . THR A 1 164 ? 11.953 0.843 -6.871 1 94.06 164 THR A O 1
ATOM 1243 N N . PRO A 1 165 ? 11.766 1.763 -8.836 1 93.12 165 PRO A N 1
ATOM 1244 C CA . PRO A 1 165 ? 13.117 2.318 -8.781 1 93.12 165 PRO A CA 1
ATOM 1245 C C . PRO A 1 165 ? 13.25 3.449 -7.766 1 93.12 165 PRO A C 1
ATOM 1247 O O . PRO A 1 165 ? 14.367 3.857 -7.43 1 93.12 165 PRO A O 1
ATOM 1250 N N . SER A 1 166 ? 12.305 3.92 -7.109 1 87.38 166 SER A N 1
ATOM 1251 C CA . SER A 1 166 ? 12.352 5.098 -6.25 1 87.38 166 SER A CA 1
ATOM 1252 C C . SER A 1 166 ? 13.102 4.812 -4.953 1 87.38 166 SER A C 1
ATOM 1254 O O . SER A 1 166 ? 13.062 3.691 -4.445 1 87.38 166 SER A O 1
ATOM 1256 N N . ASP A 1 167 ? 13.789 5.863 -4.398 1 78.25 167 ASP A N 1
ATOM 1257 C CA . ASP A 1 167 ? 14.547 5.727 -3.158 1 78.25 167 ASP A CA 1
ATOM 1258 C C . ASP A 1 167 ? 13.625 5.43 -1.978 1 78.25 167 ASP A C 1
ATOM 1260 O O . ASP A 1 167 ? 13.984 4.664 -1.08 1 78.25 167 ASP A O 1
ATOM 1264 N N . VAL A 1 168 ? 12.555 6.039 -2.018 1 76.06 168 VAL A N 1
ATOM 1265 C CA . VAL A 1 168 ? 11.586 5.809 -0.951 1 76.06 168 VAL A CA 1
ATOM 1266 C C . VAL A 1 168 ? 11.148 4.344 -0.955 1 76.06 168 VAL A C 1
ATOM 1268 O O . VAL A 1 168 ? 11.031 3.725 0.104 1 76.06 168 VAL A O 1
ATOM 1271 N N . SER A 1 169 ? 11.055 3.836 -2.098 1 78.88 169 SER A N 1
ATOM 1272 C CA . SER A 1 169 ? 10.703 2.424 -2.23 1 78.88 169 SER A CA 1
ATOM 1273 C C . SER A 1 169 ? 11.844 1.527 -1.758 1 78.88 169 SER A C 1
ATOM 1275 O O . SER A 1 169 ? 11.602 0.476 -1.161 1 78.88 169 SER A O 1
ATOM 1277 N N . GLN A 1 170 ? 13.062 2.008 -1.95 1 86.69 170 GLN A N 1
ATOM 1278 C CA . GLN A 1 170 ? 14.211 1.185 -1.601 1 86.69 170 GLN A CA 1
ATOM 1279 C C . GLN A 1 170 ? 14.273 0.933 -0.097 1 86.69 170 GLN A C 1
ATOM 1281 O O . GLN A 1 170 ? 14.523 -0.191 0.341 1 86.69 170 GLN A O 1
ATOM 1286 N N . ASP A 1 171 ? 13.992 1.965 0.67 1 87 171 ASP A N 1
ATOM 1287 C CA . ASP A 1 171 ? 13.984 1.821 2.123 1 87 171 ASP A CA 1
ATOM 1288 C C . ASP A 1 171 ? 13 0.737 2.561 1 87 171 ASP A C 1
ATOM 1290 O O . ASP A 1 171 ? 13.336 -0.108 3.396 1 87 171 ASP A O 1
ATOM 1294 N N . ASP A 1 172 ? 11.875 0.785 2.004 1 88.94 172 ASP A N 1
ATOM 1295 C CA . ASP A 1 172 ? 10.82 -0.154 2.363 1 88.94 172 ASP A CA 1
ATOM 1296 C C . ASP A 1 172 ? 11.148 -1.565 1.881 1 88.94 172 ASP A C 1
ATOM 1298 O O . ASP A 1 172 ? 10.805 -2.549 2.539 1 88.94 172 ASP A O 1
ATOM 1302 N N . VAL A 1 173 ? 11.805 -1.663 0.762 1 91.44 173 VAL A N 1
ATOM 1303 C CA . VAL A 1 173 ? 12.172 -2.953 0.187 1 91.44 173 VAL A CA 1
ATOM 1304 C C . VAL A 1 173 ? 13.227 -3.627 1.059 1 91.44 173 VAL A C 1
ATOM 1306 O O . VAL A 1 173 ? 13.203 -4.848 1.241 1 91.44 173 VAL A O 1
ATOM 1309 N N . GLU A 1 174 ? 14.117 -2.828 1.537 1 93.75 174 GLU A N 1
ATOM 1310 C CA . GLU A 1 174 ? 15.133 -3.373 2.439 1 93.75 174 GLU A CA 1
ATOM 1311 C C . GLU A 1 174 ? 14.484 -4.031 3.656 1 93.75 174 GLU A C 1
ATOM 1313 O O . GLU A 1 174 ? 14.914 -5.102 4.09 1 93.75 174 GLU A O 1
ATOM 1318 N N . LYS A 1 175 ? 13.484 -3.412 4.145 1 91.94 175 LYS A N 1
ATOM 1319 C CA . LYS A 1 175 ? 12.758 -3.984 5.273 1 91.94 175 LYS A CA 1
ATOM 1320 C C . LYS A 1 175 ? 12.141 -5.336 4.902 1 91.94 175 LYS A C 1
ATOM 1322 O O . LYS A 1 175 ? 12.148 -6.266 5.711 1 91.94 175 LYS A O 1
ATOM 1327 N N . ALA A 1 176 ? 11.617 -5.398 3.727 1 94 176 ALA A N 1
ATOM 1328 C CA . ALA A 1 176 ? 11.016 -6.645 3.266 1 94 176 ALA A CA 1
ATOM 1329 C C . ALA A 1 176 ? 12.07 -7.746 3.137 1 94 176 ALA A C 1
ATOM 1331 O O . ALA A 1 176 ? 11.836 -8.883 3.545 1 94 176 ALA A O 1
ATOM 1332 N N . ILE A 1 177 ? 13.242 -7.375 2.568 1 95.94 177 ILE A N 1
ATOM 1333 C CA . ILE A 1 177 ? 14.344 -8.328 2.412 1 95.94 177 ILE A CA 1
ATOM 1334 C C . ILE A 1 177 ? 14.773 -8.844 3.783 1 95.94 177 ILE A C 1
ATOM 1336 O O . ILE A 1 177 ? 14.914 -10.055 3.979 1 95.94 177 ILE A O 1
ATOM 1340 N N . ASN A 1 178 ? 14.914 -7.988 4.699 1 95.19 178 ASN A N 1
ATOM 1341 C CA . ASN A 1 178 ? 15.352 -8.359 6.043 1 95.19 178 ASN A CA 1
ATOM 1342 C C . ASN A 1 178 ? 14.281 -9.156 6.781 1 95.19 178 ASN A C 1
ATOM 1344 O O . ASN A 1 178 ? 14.609 -10.039 7.582 1 95.19 178 ASN A O 1
ATOM 1348 N N . PHE A 1 179 ? 13.07 -8.867 6.48 1 94.81 179 PHE A N 1
ATOM 1349 C CA . PHE A 1 179 ? 11.969 -9.641 7.047 1 94.81 179 PHE A CA 1
ATOM 1350 C C . PHE A 1 179 ? 12.039 -11.094 6.598 1 94.81 179 PHE A C 1
ATOM 1352 O O . PHE A 1 179 ? 11.938 -12.008 7.422 1 94.81 179 PHE A O 1
ATOM 1359 N N . VAL A 1 180 ? 12.219 -11.297 5.344 1 96.69 180 VAL A N 1
ATOM 1360 C CA . VAL A 1 180 ? 12.312 -12.648 4.805 1 96.69 180 VAL A CA 1
ATOM 1361 C C . VAL A 1 180 ? 13.469 -13.391 5.461 1 96.69 180 VAL A C 1
ATOM 1363 O O . VAL A 1 180 ? 13.344 -14.555 5.832 1 96.69 180 VAL A O 1
ATOM 1366 N N . LYS A 1 181 ? 14.547 -12.703 5.609 1 95.5 181 LYS A N 1
ATOM 1367 C CA . LYS A 1 181 ? 15.711 -13.281 6.277 1 95.5 181 LYS A CA 1
ATOM 1368 C C . LYS A 1 181 ? 15.398 -13.641 7.723 1 95.5 181 LYS A C 1
ATOM 1370 O O . LYS A 1 181 ? 15.766 -14.727 8.195 1 95.5 181 LYS A O 1
ATOM 1375 N N . MET A 1 182 ? 14.734 -12.758 8.414 1 94.25 182 MET A N 1
ATOM 1376 C CA . MET A 1 182 ? 14.359 -12.992 9.805 1 94.25 182 MET A CA 1
ATOM 1377 C C . MET A 1 182 ? 13.453 -14.211 9.922 1 94.25 182 MET A C 1
ATOM 1379 O O . MET A 1 182 ? 13.477 -14.914 10.938 1 94.25 182 MET A O 1
ATOM 1383 N N . MET A 1 183 ? 12.625 -14.383 8.945 1 94.25 183 MET A N 1
ATOM 1384 C CA . MET A 1 183 ? 11.719 -15.531 8.922 1 94.25 183 MET A CA 1
ATOM 1385 C C . MET A 1 183 ? 12.453 -16.797 8.461 1 94.25 183 MET A C 1
ATOM 1387 O O . MET A 1 183 ? 11.836 -17.828 8.266 1 94.25 183 MET A O 1
ATOM 1391 N N . LYS A 1 184 ? 13.727 -16.672 8.172 1 95.56 184 LYS A N 1
ATOM 1392 C CA . LYS A 1 184 ? 14.609 -17.781 7.801 1 95.56 184 LYS A CA 1
ATOM 1393 C C . LYS A 1 184 ? 14.211 -18.375 6.453 1 95.56 184 LYS A C 1
ATOM 1395 O O . LYS A 1 184 ? 14.203 -19.594 6.281 1 95.56 184 LYS A O 1
ATOM 1400 N N . HIS A 1 185 ? 13.859 -17.547 5.59 1 96.44 185 HIS A N 1
ATOM 1401 C CA . HIS A 1 185 ? 13.555 -17.938 4.223 1 96.44 185 HIS A CA 1
ATOM 1402 C C . HIS A 1 185 ? 14.414 -17.172 3.221 1 96.44 185 HIS A C 1
ATOM 1404 O O . HIS A 1 185 ? 15.086 -16.203 3.586 1 96.44 185 HIS A O 1
ATOM 1410 N N . GLU A 1 186 ? 14.344 -17.578 2.045 1 95.25 186 GLU A N 1
ATOM 1411 C CA . GLU A 1 186 ? 15.164 -16.984 0.996 1 95.25 186 GLU A CA 1
ATOM 1412 C C . GLU A 1 186 ? 14.344 -16.016 0.142 1 95.25 186 GLU A C 1
ATOM 1414 O O . GLU A 1 186 ? 13.18 -16.281 -0.166 1 95.25 186 GLU A O 1
ATOM 1419 N N . THR A 1 187 ? 15.016 -14.93 -0.175 1 97.5 187 THR A N 1
ATOM 1420 C CA . THR A 1 187 ? 14.484 -14.094 -1.247 1 97.5 187 THR A CA 1
ATOM 1421 C C . THR A 1 187 ? 14.93 -14.617 -2.611 1 97.5 187 THR A C 1
ATOM 1423 O O . THR A 1 187 ? 16.125 -14.656 -2.91 1 97.5 187 THR A O 1
ATOM 1426 N N . LEU A 1 188 ? 13.953 -15.07 -3.379 1 97.81 188 LEU A N 1
ATOM 1427 C CA . LEU A 1 188 ? 14.266 -15.633 -4.691 1 97.81 188 LEU A CA 1
ATOM 1428 C C . LEU A 1 188 ? 14.836 -14.562 -5.617 1 97.81 188 LEU A C 1
ATOM 1430 O O . LEU A 1 188 ? 15.617 -14.859 -6.52 1 97.81 188 LEU A O 1
ATOM 1434 N N . GLY A 1 189 ? 14.398 -13.32 -5.484 1 98.06 189 GLY A N 1
ATOM 1435 C CA . GLY A 1 189 ? 14.891 -12.188 -6.242 1 98.06 189 GLY A CA 1
ATOM 1436 C C . GLY A 1 189 ? 13.961 -10.992 -6.199 1 98.06 189 GLY A C 1
ATOM 1437 O O . GLY A 1 189 ? 12.938 -11.016 -5.504 1 98.06 189 GLY A O 1
ATOM 1438 N N . LEU A 1 190 ? 14.406 -9.922 -6.902 1 98.19 190 LEU A N 1
ATOM 1439 C CA . LEU A 1 190 ? 13.641 -8.68 -6.965 1 98.19 190 LEU A CA 1
ATOM 1440 C C . LEU A 1 190 ? 12.977 -8.516 -8.328 1 98.19 190 LEU A C 1
ATOM 1442 O O . LEU A 1 190 ? 13.547 -8.906 -9.352 1 98.19 190 LEU A O 1
ATOM 1446 N N . VAL A 1 191 ? 11.789 -8.062 -8.312 1 98.31 191 VAL A N 1
ATOM 1447 C CA . VAL A 1 191 ? 11.125 -7.602 -9.531 1 98.31 191 VAL A CA 1
ATOM 1448 C C . VAL A 1 191 ? 10.984 -6.082 -9.492 1 98.31 191 VAL A C 1
ATOM 1450 O O . VAL A 1 191 ? 10.367 -5.531 -8.578 1 98.31 191 VAL A O 1
ATOM 1453 N N . GLU A 1 192 ? 11.594 -5.395 -10.43 1 97.56 192 GLU A N 1
ATOM 1454 C CA . GLU A 1 192 ? 11.43 -3.949 -10.539 1 97.56 192 GLU A CA 1
ATOM 1455 C C . GLU A 1 192 ? 10.289 -3.592 -11.484 1 97.56 192 GLU A C 1
ATOM 1457 O O . GLU A 1 192 ? 10.484 -3.506 -12.695 1 97.56 192 GLU A O 1
ATOM 1462 N N . ASN A 1 193 ? 9.18 -3.312 -10.844 1 96.06 193 ASN A N 1
ATOM 1463 C CA . ASN A 1 193 ? 7.996 -2.904 -11.602 1 96.06 193 ASN A CA 1
ATOM 1464 C C . ASN A 1 193 ? 7.992 -1.401 -11.867 1 96.06 193 ASN A C 1
ATOM 1466 O O . ASN A 1 193 ? 8.758 -0.657 -11.25 1 96.06 193 ASN A O 1
ATOM 1470 N N . MET A 1 194 ? 7.285 -1.012 -12.938 1 94.81 194 MET A N 1
ATOM 1471 C CA . MET A 1 194 ? 7.172 0.392 -13.32 1 94.81 194 MET A CA 1
ATOM 1472 C C . MET A 1 194 ? 8.547 1.021 -13.508 1 94.81 194 MET A C 1
ATOM 1474 O O . MET A 1 194 ? 8.781 2.148 -13.07 1 94.81 194 MET A O 1
ATOM 1478 N N . SER A 1 195 ? 9.414 0.308 -14.203 1 95.12 195 SER A N 1
ATOM 1479 C CA . SER A 1 195 ? 10.82 0.668 -14.32 1 95.12 195 SER A CA 1
ATOM 1480 C C . SER A 1 195 ? 11.008 1.869 -15.234 1 95.12 195 SER A C 1
ATOM 1482 O O . SER A 1 195 ? 11.906 2.688 -15.023 1 95.12 195 SER A O 1
ATOM 1484 N N . TYR A 1 196 ? 10.211 1.923 -16.219 1 94.38 196 TYR A N 1
ATOM 1485 C CA . TYR A 1 196 ? 10.211 3.039 -17.156 1 94.38 196 TYR A CA 1
ATOM 1486 C C . TYR A 1 196 ? 8.906 3.104 -17.938 1 94.38 196 TYR A C 1
ATOM 1488 O O . TYR A 1 196 ? 8.109 2.156 -17.906 1 94.38 196 TYR A O 1
ATOM 1496 N N . PHE A 1 197 ? 8.656 4.293 -18.484 1 94.31 197 PHE A N 1
ATOM 1497 C CA . PHE A 1 197 ? 7.508 4.543 -19.344 1 94.31 197 PHE A CA 1
ATOM 1498 C C . PHE A 1 197 ? 7.953 4.992 -20.719 1 94.31 197 PHE A C 1
ATOM 1500 O O . PHE A 1 197 ? 8.852 5.828 -20.859 1 94.31 197 PHE A O 1
ATOM 1507 N N . VAL A 1 198 ? 7.391 4.371 -21.688 1 94 198 VAL A N 1
ATOM 1508 C CA . VAL A 1 198 ? 7.691 4.781 -23.062 1 94 198 VAL A CA 1
ATOM 1509 C C . VAL A 1 198 ? 6.516 5.562 -23.641 1 94 198 VAL A C 1
ATOM 1511 O O . VAL A 1 198 ? 5.406 5.035 -23.75 1 94 198 VAL A O 1
ATOM 1514 N N . CYS A 1 199 ? 6.742 6.809 -24 1 94.69 199 CYS A N 1
ATOM 1515 C CA . CYS A 1 199 ? 5.711 7.633 -24.625 1 94.69 199 CYS A CA 1
ATOM 1516 C C . CYS A 1 199 ? 5.246 7.027 -25.938 1 94.69 199 CYS A C 1
ATOM 1518 O O . CYS A 1 199 ? 6.062 6.68 -26.797 1 94.69 199 CYS A O 1
ATOM 1520 N N . ASP A 1 200 ? 3.965 6.898 -26.078 1 91.19 200 ASP A N 1
ATOM 1521 C CA . ASP A 1 200 ? 3.439 6.223 -27.266 1 91.19 200 ASP A CA 1
ATOM 1522 C C . ASP A 1 200 ? 3.488 7.137 -28.484 1 91.19 200 ASP A C 1
ATOM 1524 O O . ASP A 1 200 ? 3.328 6.68 -29.609 1 91.19 200 ASP A O 1
ATOM 1528 N N . GLU A 1 201 ? 3.742 8.391 -28.234 1 93.75 201 GLU A N 1
ATOM 1529 C CA . GLU A 1 201 ? 3.812 9.352 -29.328 1 93.75 201 GLU A CA 1
ATOM 1530 C C . GLU A 1 201 ? 5.246 9.516 -29.828 1 93.75 201 GLU A C 1
ATOM 1532 O O . GLU A 1 201 ? 5.523 9.289 -31 1 93.75 201 GLU A O 1
ATOM 1537 N N . CYS A 1 202 ? 6.227 9.891 -29.016 1 96.94 202 CYS A N 1
ATOM 1538 C CA . CYS A 1 202 ? 7.594 10.164 -29.453 1 96.94 202 CYS A CA 1
ATOM 1539 C C . CYS A 1 202 ? 8.508 8.984 -29.141 1 96.94 202 CYS A C 1
ATOM 1541 O O . CYS A 1 202 ? 9.672 8.977 -29.562 1 96.94 202 CYS A O 1
ATOM 1543 N N . LYS A 1 203 ? 8.102 8.031 -28.391 1 94.25 203 LYS A N 1
ATOM 1544 C CA . LYS A 1 203 ? 8.781 6.77 -28.078 1 94.25 203 LYS A CA 1
ATOM 1545 C C . LYS A 1 203 ? 9.93 6.984 -27.094 1 94.25 203 LYS A C 1
ATOM 1547 O O . LYS A 1 203 ? 10.727 6.078 -26.859 1 94.25 203 LYS A O 1
ATOM 1552 N N . LYS A 1 204 ? 9.953 8.148 -26.578 1 95.69 204 LYS A N 1
ATOM 1553 C CA . LYS A 1 204 ? 10.969 8.414 -25.562 1 95.69 204 LYS A CA 1
ATOM 1554 C C . LYS A 1 204 ? 10.719 7.598 -24.297 1 95.69 204 LYS A C 1
ATOM 1556 O O . LYS A 1 204 ? 9.578 7.465 -23.859 1 95.69 204 LYS A O 1
ATOM 1561 N N . LYS A 1 205 ? 11.797 7.027 -23.859 1 94.5 205 LYS A N 1
ATOM 1562 C CA . LYS A 1 205 ? 11.773 6.32 -22.594 1 94.5 205 LYS A CA 1
ATOM 1563 C C . LYS A 1 205 ? 11.883 7.293 -21.422 1 94.5 205 LYS A C 1
ATOM 1565 O O . LYS A 1 205 ? 12.758 8.164 -21.406 1 94.5 205 LYS A O 1
ATOM 1570 N N . HIS A 1 206 ? 10.93 7.254 -20.484 1 94.56 206 HIS A N 1
ATOM 1571 C CA . HIS A 1 206 ? 10.914 8.094 -19.281 1 94.56 206 HIS A CA 1
ATOM 1572 C C . HIS A 1 206 ? 11.086 7.254 -18.016 1 94.56 206 HIS A C 1
ATOM 1574 O O . HIS A 1 206 ? 10.375 6.262 -17.828 1 94.56 206 HIS A O 1
ATOM 1580 N N . TYR A 1 207 ? 12.031 7.66 -17.172 1 93.44 207 TYR A N 1
ATOM 1581 C CA . TYR A 1 207 ? 12.242 7.004 -15.883 1 93.44 207 TYR A CA 1
ATOM 1582 C C . TYR A 1 207 ? 11.523 7.754 -14.773 1 93.44 207 TYR A C 1
ATOM 1584 O O . TYR A 1 207 ? 12.164 8.32 -13.883 1 93.44 207 TYR A O 1
ATOM 1592 N N . ILE A 1 208 ? 10.227 7.602 -14.773 1 91.38 208 ILE A N 1
ATOM 1593 C CA . ILE A 1 208 ? 9.312 8.383 -13.953 1 91.38 208 ILE A CA 1
ATOM 1594 C C . ILE A 1 208 ? 9.586 8.109 -12.477 1 91.38 208 ILE A C 1
ATOM 1596 O O . ILE A 1 208 ? 9.5 9.016 -11.641 1 91.38 208 ILE A O 1
ATOM 1600 N N . PHE A 1 209 ? 9.891 6.844 -12.047 1 91.44 209 PHE A N 1
ATOM 1601 C CA . PHE A 1 209 ? 10.07 6.465 -10.656 1 91.44 209 PHE A CA 1
ATOM 1602 C C . PHE A 1 209 ? 11.547 6.266 -10.336 1 91.44 209 PHE A C 1
ATOM 1604 O O . PHE A 1 209 ? 11.891 5.633 -9.336 1 91.44 209 PHE A O 1
ATOM 1611 N N . GLY A 1 210 ? 12.391 6.797 -11.148 1 90.25 210 GLY A N 1
ATOM 1612 C CA . GLY A 1 210 ? 13.82 6.629 -10.945 1 90.25 210 GLY A CA 1
ATOM 1613 C C . GLY A 1 210 ? 14.414 5.5 -11.758 1 90.25 210 GLY A C 1
ATOM 1614 O O . GLY A 1 210 ? 13.734 4.926 -12.617 1 90.25 210 GLY A O 1
ATOM 1615 N N . LYS A 1 211 ? 15.734 5.34 -11.531 1 89.38 211 LYS A N 1
ATOM 1616 C CA . LYS A 1 211 ? 16.438 4.324 -12.312 1 89.38 211 LYS A CA 1
ATOM 1617 C C . LYS A 1 211 ? 17.391 3.512 -11.43 1 89.38 211 LYS A C 1
ATOM 1619 O O . LYS A 1 211 ? 18.078 4.066 -10.578 1 89.38 211 LYS A O 1
ATOM 1624 N N . GLY A 1 212 ? 17.266 2.203 -11.633 1 86.81 212 GLY A N 1
ATOM 1625 C CA . GLY A 1 212 ? 18.281 1.311 -11.109 1 86.81 212 GLY A CA 1
ATOM 1626 C C . GLY A 1 212 ? 18.125 1.026 -9.633 1 86.81 212 GLY A C 1
ATOM 1627 O O . GLY A 1 212 ? 19.062 0.549 -8.977 1 86.81 212 GLY A O 1
ATOM 1628 N N . GLY A 1 213 ? 17.031 1.366 -9.047 1 90 213 GLY A N 1
ATOM 1629 C CA . GLY A 1 213 ? 16.812 1.134 -7.625 1 90 213 GLY A CA 1
ATOM 1630 C C . GLY A 1 213 ? 16.938 -0.328 -7.234 1 90 213 GLY A C 1
ATOM 1631 O O . GLY A 1 213 ? 17.641 -0.666 -6.277 1 90 213 GLY A O 1
ATOM 1632 N N . ALA A 1 214 ? 16.328 -1.173 -7.988 1 94 214 ALA A N 1
ATOM 1633 C CA . ALA A 1 214 ? 16.344 -2.6 -7.68 1 94 214 ALA A CA 1
ATOM 1634 C C . ALA A 1 214 ? 17.75 -3.174 -7.824 1 94 214 ALA A C 1
ATOM 1636 O O . ALA A 1 214 ? 18.156 -4.051 -7.055 1 94 214 ALA A O 1
ATOM 1637 N N . LYS A 1 215 ? 18.469 -2.709 -8.836 1 95.06 215 LYS A N 1
ATOM 1638 C CA . LYS A 1 215 ? 19.828 -3.189 -9.055 1 95.06 215 LYS A CA 1
ATOM 1639 C C . LYS A 1 215 ? 20.734 -2.863 -7.867 1 95.06 215 LYS A C 1
ATOM 1641 O O . LYS A 1 215 ? 21.531 -3.695 -7.441 1 95.06 215 LYS A O 1
ATOM 1646 N N . LYS A 1 216 ? 20.625 -1.674 -7.398 1 94.5 216 LYS A N 1
ATOM 1647 C CA . LYS A 1 216 ? 21.406 -1.252 -6.23 1 94.5 216 LYS A CA 1
ATOM 1648 C C . LYS A 1 216 ? 21.125 -2.152 -5.031 1 94.5 216 LYS A C 1
ATOM 1650 O O . LYS A 1 216 ? 22.047 -2.57 -4.332 1 94.5 216 LYS A O 1
ATOM 1655 N N . LEU A 1 217 ? 19.875 -2.4 -4.777 1 94.69 217 LEU A N 1
ATOM 1656 C CA . LEU A 1 217 ? 19.469 -3.252 -3.666 1 94.69 217 LEU A CA 1
ATOM 1657 C C . LEU A 1 217 ? 19.953 -4.68 -3.867 1 94.69 217 LEU A C 1
ATOM 1659 O O . LEU A 1 217 ? 20.375 -5.336 -2.912 1 94.69 217 LEU A O 1
ATOM 1663 N N . ALA A 1 218 ? 19.812 -5.176 -5.109 1 96.44 218 ALA A N 1
ATOM 1664 C CA . ALA A 1 218 ? 20.266 -6.527 -5.426 1 96.44 218 ALA A CA 1
ATOM 1665 C C . ALA A 1 218 ? 21.766 -6.695 -5.121 1 96.44 218 ALA A C 1
ATOM 1667 O O . ALA A 1 218 ? 22.172 -7.727 -4.59 1 96.44 218 ALA A O 1
ATOM 1668 N N . GLU A 1 219 ? 22.5 -5.742 -5.469 1 96.56 219 GLU A N 1
ATOM 1669 C CA . GLU A 1 219 ? 23.938 -5.77 -5.184 1 96.56 219 GLU A CA 1
ATOM 1670 C C . GLU A 1 219 ? 24.203 -5.738 -3.68 1 96.56 219 GLU A C 1
ATOM 1672 O O . GLU A 1 219 ? 25.016 -6.516 -3.17 1 96.56 219 GLU A O 1
ATOM 1677 N N . LYS A 1 220 ? 23.578 -4.883 -2.988 1 95.12 220 LYS A N 1
ATOM 1678 C CA . LYS A 1 220 ? 23.766 -4.699 -1.553 1 95.12 220 LYS A CA 1
ATOM 1679 C C . LYS A 1 220 ? 23.438 -5.977 -0.788 1 95.12 220 LYS A C 1
ATOM 1681 O O . LYS A 1 220 ? 24.109 -6.309 0.191 1 95.12 220 LYS A O 1
ATOM 1686 N N . TYR A 1 221 ? 22.422 -6.699 -1.193 1 96.38 221 TYR A N 1
ATOM 1687 C CA . TYR A 1 221 ? 21.938 -7.836 -0.421 1 96.38 221 TYR A CA 1
ATOM 1688 C C . TYR A 1 221 ? 22.266 -9.148 -1.117 1 96.38 221 TYR A C 1
ATOM 1690 O O . TYR A 1 221 ? 21.781 -10.211 -0.721 1 96.38 221 TYR A O 1
ATOM 1698 N N . ASN A 1 222 ? 23.062 -9.109 -2.182 1 96.81 222 ASN A N 1
ATOM 1699 C CA . ASN A 1 222 ? 23.469 -10.281 -2.945 1 96.81 222 ASN A CA 1
ATOM 1700 C C . ASN A 1 222 ? 22.266 -11.055 -3.479 1 96.81 222 ASN A C 1
ATOM 1702 O O . ASN A 1 222 ? 22.141 -12.25 -3.236 1 96.81 222 ASN A O 1
ATOM 1706 N N . LEU A 1 223 ? 21.422 -10.258 -4.098 1 97.5 223 LEU A N 1
ATOM 1707 C CA . LEU A 1 223 ? 20.234 -10.82 -4.742 1 97.5 223 LEU A CA 1
ATOM 1708 C C . LEU A 1 223 ? 20.281 -10.602 -6.25 1 97.5 223 LEU A C 1
ATOM 1710 O O . LEU A 1 223 ? 21.219 -10 -6.766 1 97.5 223 LEU A O 1
ATOM 1714 N N . GLU A 1 224 ? 19.328 -11.141 -6.93 1 97.19 224 GLU A N 1
ATOM 1715 C CA . GLU A 1 224 ? 19.172 -10.953 -8.367 1 97.19 224 GLU A CA 1
ATOM 1716 C C . GLU A 1 224 ? 17.906 -10.164 -8.695 1 97.19 224 GLU A C 1
ATOM 1718 O O . GLU A 1 224 ? 16.875 -10.344 -8.047 1 97.19 224 GLU A O 1
ATOM 1723 N N . VAL A 1 225 ? 18.109 -9.297 -9.648 1 97.94 225 VAL A N 1
ATOM 1724 C CA . VAL A 1 225 ? 16.891 -8.742 -10.25 1 97.94 225 VAL A CA 1
ATOM 1725 C C . VAL A 1 225 ? 16.328 -9.727 -11.266 1 97.94 225 VAL A C 1
ATOM 1727 O O . VAL A 1 225 ? 16.875 -9.898 -12.352 1 97.94 225 VAL A O 1
ATOM 1730 N N . LEU A 1 226 ? 15.227 -10.32 -10.922 1 98.25 226 LEU A N 1
ATOM 1731 C CA . LEU A 1 226 ? 14.641 -11.359 -11.758 1 98.25 226 LEU A CA 1
ATOM 1732 C C . LEU A 1 226 ? 14.07 -10.766 -13.039 1 98.25 226 LEU A C 1
ATOM 1734 O O . LEU A 1 226 ? 14.148 -11.383 -14.109 1 98.25 226 LEU A O 1
ATOM 1738 N N . GLN A 1 227 ? 13.5 -9.586 -12.906 1 97.62 227 GLN A N 1
ATOM 1739 C CA . GLN A 1 227 ? 12.828 -9 -14.055 1 97.62 227 GLN A CA 1
ATOM 1740 C C . GLN A 1 227 ? 12.562 -7.512 -13.844 1 97.62 227 GLN A C 1
ATOM 1742 O O . GLN A 1 227 ? 12.367 -7.066 -12.703 1 97.62 227 GLN A O 1
ATOM 1747 N N . GLU A 1 228 ? 12.641 -6.797 -14.898 1 96.69 228 GLU A N 1
ATOM 1748 C CA . GLU A 1 228 ? 12.156 -5.422 -14.977 1 96.69 228 GLU A CA 1
ATOM 1749 C C . GLU A 1 228 ? 10.891 -5.324 -15.82 1 96.69 228 GLU A C 1
ATOM 1751 O O . GLU A 1 228 ? 10.82 -5.891 -16.906 1 96.69 228 GLU A O 1
ATOM 1756 N N . ILE A 1 229 ? 9.867 -4.684 -15.266 1 96.56 229 ILE A N 1
ATOM 1757 C CA . ILE A 1 229 ? 8.594 -4.535 -15.961 1 96.56 229 ILE A CA 1
ATOM 1758 C C . ILE A 1 229 ? 8.297 -3.055 -16.172 1 96.56 229 ILE A C 1
ATOM 1760 O O . ILE A 1 229 ? 8.195 -2.285 -15.219 1 96.56 229 ILE A O 1
ATOM 1764 N N . PRO A 1 230 ? 8.164 -2.623 -17.391 1 94.44 230 PRO A N 1
ATOM 1765 C CA . PRO A 1 230 ? 7.883 -1.21 -17.656 1 94.44 230 PRO A CA 1
ATOM 1766 C C . PRO A 1 230 ? 6.465 -0.802 -17.266 1 94.44 230 PRO A C 1
ATOM 1768 O O . PRO A 1 230 ? 5.574 -1.649 -17.203 1 94.44 230 PRO A O 1
ATOM 1771 N N . LEU A 1 231 ? 6.398 0.456 -16.922 1 93.06 231 LEU A N 1
ATOM 1772 C CA . LEU A 1 231 ? 5.07 1.031 -16.75 1 93.06 231 LEU A CA 1
ATOM 1773 C C . LEU A 1 231 ? 4.309 1.055 -18.078 1 93.06 231 LEU A C 1
ATOM 1775 O O . LEU A 1 231 ? 4.84 1.508 -19.094 1 93.06 231 LEU A O 1
ATOM 1779 N N . ASN A 1 232 ? 3.162 0.46 -18.078 1 90.69 232 ASN A N 1
ATOM 1780 C CA . ASN A 1 232 ? 2.365 0.331 -19.297 1 90.69 232 ASN A CA 1
ATOM 1781 C C . ASN A 1 232 ? 0.878 0.525 -19.016 1 90.69 232 ASN A C 1
ATOM 1783 O O . ASN A 1 232 ? 0.27 -0.262 -18.281 1 90.69 232 ASN A O 1
ATOM 1787 N N . ALA A 1 233 ? 0.349 1.527 -19.672 1 87.56 233 ALA A N 1
ATOM 1788 C CA . ALA A 1 233 ? -1.057 1.862 -19.453 1 87.56 233 ALA A CA 1
ATOM 1789 C C . ALA A 1 233 ? -1.964 0.704 -19.859 1 87.56 233 ALA A C 1
ATOM 1791 O O . ALA A 1 233 ? -2.973 0.438 -19.203 1 87.56 233 ALA A O 1
ATOM 1792 N N . SER A 1 234 ? -1.629 0.061 -20.906 1 90.5 234 SER A N 1
ATOM 1793 C CA . SER A 1 234 ? -2.438 -1.052 -21.406 1 90.5 234 SER A CA 1
ATOM 1794 C C . SER A 1 234 ? -2.406 -2.227 -20.422 1 90.5 234 SER A C 1
ATOM 1796 O O . SER A 1 234 ? -3.398 -2.943 -20.281 1 90.5 234 SER A O 1
ATOM 1798 N N . LEU A 1 235 ? -1.273 -2.42 -19.828 1 92 235 LEU A N 1
ATOM 1799 C CA . LEU A 1 235 ? -1.173 -3.451 -18.797 1 92 235 LEU A CA 1
ATOM 1800 C C . LEU A 1 235 ? -2.139 -3.172 -17.656 1 92 235 LEU A C 1
ATOM 1802 O O . LEU A 1 235 ? -2.875 -4.062 -17.234 1 92 235 LEU A O 1
ATOM 1806 N N . ARG A 1 236 ? -2.113 -1.987 -17.25 1 87.62 236 ARG A N 1
ATOM 1807 C CA . ARG A 1 236 ? -3.006 -1.583 -16.172 1 87.62 236 ARG A CA 1
ATOM 1808 C C . ARG A 1 236 ? -4.465 -1.772 -16.562 1 87.62 236 ARG A C 1
ATOM 1810 O O . ARG A 1 236 ? -5.266 -2.287 -15.781 1 87.62 236 ARG A O 1
ATOM 1817 N N . GLU A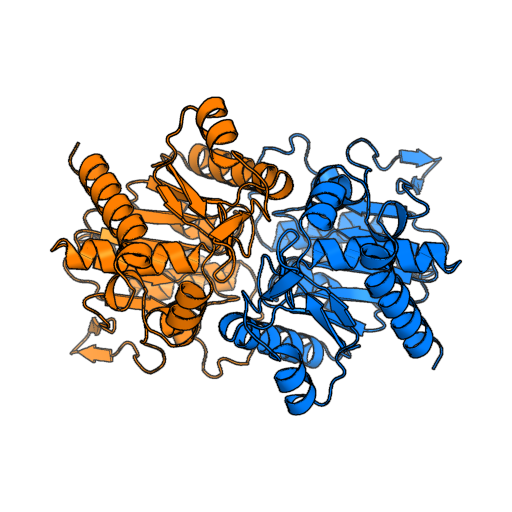 1 237 ? -4.801 -1.319 -17.719 1 90.12 237 GLU A N 1
ATOM 1818 C CA . GLU A 1 237 ? -6.164 -1.451 -18.219 1 90.12 237 GLU A CA 1
ATOM 1819 C C . GLU A 1 237 ? -6.594 -2.914 -18.266 1 90.12 237 GLU A C 1
ATOM 1821 O O . GLU A 1 237 ? -7.73 -3.248 -17.922 1 90.12 237 GLU A O 1
ATOM 1826 N N . ASN A 1 238 ? -5.723 -3.732 -18.766 1 92.38 238 ASN A N 1
ATOM 1827 C CA . ASN A 1 238 ? -5.992 -5.164 -18.797 1 92.38 238 ASN A CA 1
ATOM 1828 C C . ASN A 1 238 ? -6.316 -5.703 -17.406 1 92.38 238 ASN A C 1
ATOM 1830 O O . ASN A 1 238 ? -7.336 -6.371 -17.219 1 92.38 238 ASN A O 1
ATOM 1834 N N . MET A 1 239 ? -5.492 -5.328 -16.484 1 90.94 239 MET A N 1
ATOM 1835 C CA . MET A 1 239 ? -5.676 -5.812 -15.109 1 90.94 239 MET A CA 1
ATOM 1836 C C . MET A 1 239 ? -6.988 -5.301 -14.523 1 90.94 239 MET A C 1
ATOM 1838 O O . MET A 1 239 ? -7.719 -6.055 -13.883 1 90.94 239 MET A O 1
ATOM 1842 N N . ASP A 1 240 ? -7.285 -4.078 -14.805 1 89.44 240 ASP A N 1
ATOM 1843 C CA . ASP A 1 240 ? -8.523 -3.471 -14.328 1 89.44 240 ASP A CA 1
ATOM 1844 C C . ASP A 1 240 ? -9.742 -4.203 -14.891 1 89.44 240 ASP A C 1
ATOM 1846 O O . ASP A 1 240 ? -10.781 -4.277 -14.234 1 89.44 240 ASP A O 1
ATOM 1850 N N . ASN A 1 241 ? -9.57 -4.801 -16 1 92.62 241 ASN A N 1
ATOM 1851 C CA . ASN A 1 241 ? -10.695 -5.434 -16.688 1 92.62 241 ASN A CA 1
ATOM 1852 C C . ASN A 1 241 ? -10.688 -6.945 -16.5 1 92.62 241 ASN A C 1
ATOM 1854 O O . ASN A 1 241 ? -11.406 -7.672 -17.188 1 92.62 241 ASN A O 1
ATOM 1858 N N . GLY A 1 242 ? -9.844 -7.402 -15.602 1 94.31 242 GLY A N 1
ATOM 1859 C CA . GLY A 1 242 ? -9.82 -8.828 -15.297 1 94.31 242 GLY A CA 1
ATOM 1860 C C . GLY A 1 242 ? -9.195 -9.656 -16.406 1 94.31 242 GLY A C 1
ATOM 1861 O O . GLY A 1 242 ? -9.625 -10.781 -16.656 1 94.31 242 GLY A O 1
ATOM 1862 N N . LYS A 1 243 ? -8.312 -9.062 -17.094 1 96.12 243 LYS A N 1
ATOM 1863 C CA . LYS A 1 243 ? -7.586 -9.727 -18.172 1 96.12 243 LYS A CA 1
ATOM 1864 C C . LYS A 1 243 ? -6.086 -9.727 -17.906 1 96.12 243 LYS A C 1
ATOM 1866 O O . LYS A 1 243 ? -5.352 -8.891 -18.438 1 96.12 243 LYS A O 1
ATOM 1871 N N . PRO A 1 244 ? -5.629 -10.742 -17.172 1 96.44 244 PRO A N 1
ATOM 1872 C CA . PRO A 1 244 ? -4.188 -10.805 -16.906 1 96.44 244 PRO A CA 1
ATOM 1873 C C . PRO A 1 244 ? -3.344 -10.625 -18.172 1 96.44 244 PRO A C 1
ATOM 1875 O O . PRO A 1 244 ? -3.615 -11.25 -19.188 1 96.44 244 PRO A O 1
ATOM 1878 N N . ALA A 1 245 ? -2.328 -9.789 -18.062 1 94.56 245 ALA A N 1
ATOM 1879 C CA . ALA A 1 245 ? -1.506 -9.445 -19.219 1 94.56 245 ALA A CA 1
ATOM 1880 C C . ALA A 1 245 ? -0.786 -10.672 -19.766 1 94.56 245 ALA A C 1
ATOM 1882 O O . ALA A 1 245 ? -0.588 -10.797 -20.984 1 94.56 245 ALA A O 1
ATOM 1883 N N . ALA A 1 246 ? -0.378 -11.539 -18.875 1 94.44 246 ALA A N 1
ATOM 1884 C CA . ALA A 1 246 ? 0.337 -12.742 -19.281 1 94.44 246 ALA A CA 1
ATOM 1885 C C . ALA A 1 246 ? -0.468 -13.539 -20.297 1 94.44 246 ALA A C 1
ATOM 1887 O O . ALA A 1 246 ? 0.103 -14.203 -21.172 1 94.44 246 ALA A O 1
ATOM 1888 N N . TYR A 1 247 ? -1.75 -13.469 -20.203 1 92.31 247 TYR A N 1
ATOM 1889 C CA . TYR A 1 247 ? -2.627 -14.25 -21.078 1 92.31 247 TYR A CA 1
ATOM 1890 C C . TYR A 1 247 ? -3.209 -13.375 -22.172 1 92.31 247 TYR A C 1
ATOM 1892 O O . TYR A 1 247 ? -3.299 -13.797 -23.328 1 92.31 247 TYR A O 1
ATOM 1900 N N . PHE A 1 248 ? -3.59 -12.094 -21.938 1 92.88 248 PHE A N 1
ATOM 1901 C CA . PHE A 1 248 ? -4.367 -11.258 -22.844 1 92.88 248 PHE A CA 1
ATOM 1902 C C . PHE A 1 248 ? -3.529 -10.102 -23.375 1 92.88 248 PHE A C 1
ATOM 1904 O O . PHE A 1 248 ? -4.004 -9.305 -24.172 1 92.88 248 PHE A O 1
ATOM 1911 N N . GLY A 1 249 ? -2.305 -10.039 -22.984 1 92.69 249 GLY A N 1
ATOM 1912 C CA . GLY A 1 249 ? -1.498 -8.883 -23.359 1 92.69 249 GLY A CA 1
ATOM 1913 C C . GLY A 1 249 ? -0.796 -9.039 -24.688 1 92.69 249 GLY A C 1
ATOM 1914 O O . GLY A 1 249 ? -0.836 -10.117 -25.297 1 92.69 249 GLY A O 1
ATOM 1915 N N . THR A 1 250 ? -0.233 -7.922 -25.188 1 92.75 250 THR A N 1
ATOM 1916 C CA . THR A 1 250 ? 0.661 -7.961 -26.328 1 92.75 250 THR A CA 1
ATOM 1917 C C . THR A 1 250 ? 1.963 -8.68 -25.984 1 92.75 250 THR A C 1
ATOM 1919 O O . THR A 1 250 ? 2.275 -8.867 -24.812 1 92.75 250 THR A O 1
ATOM 1922 N N . PRO A 1 251 ? 2.67 -9.055 -26.969 1 91.69 251 PRO A N 1
ATOM 1923 C CA . PRO A 1 251 ? 3.936 -9.734 -26.688 1 91.69 251 PRO A CA 1
ATOM 1924 C C . PRO A 1 251 ? 4.852 -8.93 -25.781 1 91.69 251 PRO A C 1
ATOM 1926 O O . PRO A 1 251 ? 5.516 -9.492 -24.906 1 91.69 251 PRO A O 1
ATOM 1929 N N . GLU A 1 252 ? 4.805 -7.613 -25.953 1 90 252 GLU A N 1
ATOM 1930 C CA . GLU A 1 252 ? 5.645 -6.742 -25.141 1 90 252 GLU A CA 1
ATOM 1931 C C . GLU A 1 252 ? 5.215 -6.773 -23.688 1 90 252 GLU A C 1
ATOM 1933 O O . GLU A 1 252 ? 6.051 -6.688 -22.781 1 90 252 GLU A O 1
ATOM 1938 N N . MET A 1 253 ? 3.967 -6.922 -23.453 1 92.06 253 MET A N 1
ATOM 1939 C CA . MET A 1 253 ? 3.42 -6.973 -22.094 1 92.06 253 MET A CA 1
ATOM 1940 C C . MET A 1 253 ? 3.641 -8.352 -21.469 1 92.06 253 MET A C 1
ATOM 1942 O O . MET A 1 253 ? 3.836 -8.461 -20.266 1 92.06 253 MET A O 1
ATOM 1946 N N . VAL A 1 254 ? 3.674 -9.359 -22.328 1 94.94 254 VAL A N 1
ATOM 1947 C CA . VAL A 1 254 ? 3.674 -10.742 -21.875 1 94.94 254 VAL A CA 1
ATOM 1948 C C . VAL A 1 254 ? 5.098 -11.18 -21.547 1 94.94 254 VAL A C 1
ATOM 1950 O O . VAL A 1 254 ? 5.32 -11.891 -20.547 1 94.94 254 VAL A O 1
ATOM 1953 N N . ALA A 1 255 ? 6.008 -10.688 -22.266 1 96.12 255 ALA A N 1
ATOM 1954 C CA . ALA A 1 255 ? 7.375 -11.203 -22.266 1 96.12 255 ALA A CA 1
ATOM 1955 C C . ALA A 1 255 ? 7.992 -11.109 -20.875 1 96.12 255 ALA A C 1
ATOM 1957 O O . ALA A 1 255 ? 8.586 -12.078 -20.391 1 96.12 255 ALA A O 1
ATOM 1958 N N . PRO A 1 256 ? 7.805 -10 -20.219 1 96.5 256 PRO A N 1
ATOM 1959 C CA . PRO A 1 256 ? 8.445 -9.906 -18.891 1 96.5 256 PRO A CA 1
ATOM 1960 C C . PRO A 1 256 ? 7.902 -10.938 -17.906 1 96.5 256 PRO A C 1
ATOM 1962 O O . PRO A 1 256 ? 8.656 -11.469 -17.078 1 96.5 256 PRO A O 1
ATOM 1965 N N . PHE A 1 257 ? 6.691 -11.258 -17.953 1 97.88 257 PHE A N 1
ATOM 1966 C CA . PHE A 1 257 ? 6.086 -12.188 -17 1 97.88 257 PHE A CA 1
ATOM 1967 C C . PHE A 1 257 ? 6.445 -13.625 -17.344 1 97.88 257 PHE A C 1
ATOM 1969 O O . PHE A 1 257 ? 6.664 -14.445 -16.453 1 97.88 257 PHE A O 1
ATOM 1976 N N . THR A 1 258 ? 6.5 -13.914 -18.625 1 97.31 258 THR A N 1
ATOM 1977 C CA . THR A 1 258 ? 6.93 -15.242 -19.062 1 97.31 258 THR A CA 1
ATOM 1978 C C . THR A 1 258 ? 8.375 -15.5 -18.641 1 97.31 258 THR A C 1
ATOM 1980 O O . THR A 1 258 ? 8.703 -16.594 -18.172 1 97.31 258 THR A O 1
ATOM 1983 N N . GLN A 1 259 ? 9.18 -14.508 -18.859 1 97.88 259 GLN A N 1
ATOM 1984 C CA . GLN A 1 259 ? 10.578 -14.633 -18.469 1 97.88 259 GLN A CA 1
ATOM 1985 C C . GLN A 1 259 ? 10.711 -14.805 -16.953 1 97.88 259 GLN A C 1
ATOM 1987 O O . GLN A 1 259 ? 11.531 -15.594 -16.484 1 97.88 259 GLN A O 1
ATOM 1992 N N . LEU A 1 260 ? 9.953 -14.055 -16.203 1 98.12 260 LEU A N 1
ATOM 1993 C CA . LEU A 1 260 ? 9.945 -14.188 -14.75 1 98.12 260 LEU A CA 1
ATOM 1994 C C . LEU A 1 260 ? 9.578 -15.609 -14.336 1 98.12 260 LEU A C 1
ATOM 1996 O O . LEU A 1 260 ? 10.227 -16.203 -13.469 1 98.12 260 LEU A O 1
ATOM 2000 N N . ALA A 1 261 ? 8.523 -16.172 -14.938 1 98.31 261 ALA A N 1
ATOM 2001 C CA . ALA A 1 261 ? 8.078 -17.531 -14.633 1 98.31 261 ALA A CA 1
ATOM 2002 C C . ALA A 1 261 ? 9.18 -18.547 -14.922 1 98.31 261 ALA A C 1
ATOM 2004 O O . ALA A 1 261 ? 9.422 -19.453 -14.125 1 98.31 261 ALA A O 1
ATOM 2005 N N . LYS A 1 262 ? 9.82 -18.344 -16.031 1 97.88 262 LYS A N 1
ATOM 2006 C CA . LYS A 1 262 ? 10.891 -19.266 -16.406 1 97.88 262 LYS A CA 1
ATOM 2007 C C . LYS A 1 262 ? 12.047 -19.219 -15.406 1 97.88 262 LYS A C 1
ATOM 2009 O O . LYS A 1 262 ? 12.633 -20.25 -15.078 1 97.88 262 LYS A O 1
ATOM 2014 N N . LYS A 1 263 ? 12.383 -18.047 -15.008 1 97.75 263 LYS A N 1
ATOM 2015 C CA . LYS A 1 263 ? 13.438 -17.906 -14.008 1 97.75 263 LYS A CA 1
ATOM 2016 C C . LYS A 1 263 ? 13.047 -18.578 -12.695 1 97.75 263 LYS A C 1
ATOM 2018 O O . LYS A 1 263 ? 13.875 -19.234 -12.055 1 97.75 263 LYS A O 1
ATOM 2023 N N . ILE A 1 264 ? 11.82 -18.391 -12.266 1 97.38 264 ILE A N 1
ATOM 2024 C CA . ILE A 1 264 ? 11.328 -19 -11.031 1 97.38 264 ILE A CA 1
ATOM 2025 C C . ILE A 1 264 ? 11.375 -20.531 -11.156 1 97.38 264 ILE A C 1
ATOM 2027 O O . ILE A 1 264 ? 11.773 -21.219 -10.219 1 97.38 264 ILE A O 1
ATOM 2031 N N . ILE A 1 265 ? 10.938 -21.078 -12.305 1 97.12 265 ILE A N 1
ATOM 2032 C CA . ILE A 1 265 ? 10.961 -22.516 -12.555 1 97.12 265 ILE A CA 1
ATOM 2033 C C . ILE A 1 265 ? 12.391 -23.031 -12.477 1 97.12 265 ILE A C 1
ATOM 2035 O O . ILE A 1 265 ? 12.656 -24.078 -11.859 1 97.12 265 ILE A O 1
ATOM 2039 N N . ALA A 1 266 ? 13.281 -22.25 -13.078 1 95.69 266 ALA A N 1
ATOM 2040 C CA . ALA A 1 266 ? 14.688 -22.656 -13.086 1 95.69 266 ALA A CA 1
ATOM 2041 C C . ALA A 1 266 ? 15.25 -22.703 -11.672 1 95.69 266 ALA A C 1
ATOM 2043 O O . ALA A 1 266 ? 16.047 -23.578 -11.344 1 95.69 266 ALA A O 1
ATOM 2044 N N . LYS A 1 267 ? 14.859 -21.797 -10.828 1 93.19 267 LYS A N 1
ATOM 2045 C CA . LYS A 1 267 ? 15.344 -21.734 -9.453 1 93.19 267 LYS A CA 1
ATOM 2046 C C . LYS A 1 267 ? 14.75 -22.859 -8.609 1 93.19 267 LYS A C 1
ATOM 2048 O O . LYS A 1 267 ? 15.344 -23.266 -7.605 1 93.19 267 LYS A O 1
ATOM 2053 N N . SER A 1 268 ? 13.57 -23.297 -8.914 1 86.12 268 SER A N 1
ATOM 2054 C CA . SER A 1 268 ? 12.867 -24.328 -8.156 1 86.12 268 SER A CA 1
ATOM 2055 C C . SER A 1 268 ? 13.398 -25.719 -8.492 1 86.12 268 SER A C 1
ATOM 2057 O O . SER A 1 268 ? 13.203 -26.656 -7.727 1 86.12 268 SER A O 1
ATOM 2059 N N . GLU A 1 269 ? 13.891 -25.922 -9.648 1 79.12 269 GLU A N 1
ATOM 2060 C CA . GLU A 1 269 ? 14.383 -27.219 -10.094 1 79.12 269 GLU A CA 1
ATOM 2061 C C . GLU A 1 269 ? 15.812 -27.469 -9.609 1 79.12 269 GLU A C 1
ATOM 2063 O O . GLU A 1 269 ? 16.312 -28.594 -9.664 1 79.12 269 GLU A O 1
ATOM 2068 N N . ILE A 1 270 ? 16.406 -26.484 -9.07 1 61.25 270 ILE A N 1
ATOM 2069 C CA . ILE A 1 270 ? 17.734 -26.703 -8.516 1 61.25 270 ILE A CA 1
ATOM 2070 C C . ILE A 1 270 ? 17.625 -27.203 -7.078 1 61.25 270 ILE A C 1
ATOM 2072 O O . ILE A 1 270 ? 16.828 -26.672 -6.293 1 61.25 270 ILE A O 1
ATOM 2076 N N . MET B 1 1 ? -5.594 -7.391 33.156 1 28.34 1 MET B N 1
ATOM 2077 C CA . MET B 1 1 ? -6.23 -6.227 33.75 1 28.34 1 MET B CA 1
ATOM 2078 C C . MET B 1 1 ? -5.25 -5.066 33.875 1 28.34 1 MET B C 1
ATOM 2080 O O . MET B 1 1 ? -5.656 -3.926 34.094 1 28.34 1 MET B O 1
ATOM 2084 N N . ALA B 1 2 ? -4.031 -5.477 34.344 1 32.47 2 ALA B N 1
ATOM 2085 C CA . ALA B 1 2 ? -2.973 -4.516 34.625 1 32.47 2 ALA B CA 1
ATOM 2086 C C . ALA B 1 2 ? -2.514 -3.801 33.344 1 32.47 2 ALA B C 1
ATOM 2088 O O . ALA B 1 2 ? -2.23 -2.6 33.375 1 32.47 2 ALA B O 1
ATOM 2089 N N . GLY B 1 3 ? -2.486 -4.562 32.062 1 40 3 GLY B N 1
ATOM 2090 C CA . GLY B 1 3 ? -2.072 -4.199 30.719 1 40 3 GLY B CA 1
ATOM 2091 C C . GLY B 1 3 ? -3.059 -3.281 30.031 1 40 3 GLY B C 1
ATOM 2092 O O . GLY B 1 3 ? -2.664 -2.439 29.219 1 40 3 GLY B O 1
ATOM 2093 N N . VAL B 1 4 ? -4.438 -3.574 30.375 1 45.72 4 VAL B N 1
ATOM 2094 C CA . VAL B 1 4 ? -5.613 -2.846 29.906 1 45.72 4 VAL B CA 1
ATOM 2095 C C . VAL B 1 4 ? -5.68 -1.485 30.609 1 45.72 4 VAL B C 1
ATOM 2097 O O . VAL B 1 4 ? -5.996 -0.474 29.969 1 45.72 4 VAL B O 1
ATOM 2100 N N . ASN B 1 5 ? -5.492 -1.501 31.875 1 49.47 5 ASN B N 1
ATOM 2101 C CA . ASN B 1 5 ? -5.496 -0.288 32.688 1 49.47 5 ASN B CA 1
ATOM 2102 C C . ASN B 1 5 ? -4.496 0.739 32.156 1 49.47 5 ASN B C 1
ATOM 2104 O O . ASN B 1 5 ? -4.762 1.941 32.188 1 49.47 5 ASN B O 1
ATOM 2108 N N . ASN B 1 6 ? -3.416 0.233 31.453 1 70.88 6 ASN B N 1
ATOM 2109 C CA . ASN B 1 6 ? -2.299 1.028 30.953 1 70.88 6 ASN B CA 1
ATOM 2110 C C . ASN B 1 6 ? -2.613 1.644 29.594 1 70.88 6 ASN B C 1
ATOM 2112 O O . ASN B 1 6 ? -2.314 2.814 29.344 1 70.88 6 ASN B O 1
ATOM 2116 N N . ILE B 1 7 ? -3.656 1.074 29.016 1 74.88 7 ILE B N 1
ATOM 2117 C CA . ILE B 1 7 ? -3.963 1.602 27.688 1 74.88 7 ILE B CA 1
ATOM 2118 C C . ILE B 1 7 ? -4.922 2.783 27.812 1 74.88 7 ILE B C 1
ATOM 2120 O O . ILE B 1 7 ? -4.797 3.771 27.094 1 74.88 7 ILE B O 1
ATOM 2124 N N . ASN B 1 8 ? -5.789 2.684 28.766 1 77.56 8 ASN B N 1
ATOM 2125 C CA . ASN B 1 8 ? -6.73 3.775 28.984 1 77.56 8 ASN B CA 1
ATOM 2126 C C . ASN B 1 8 ? -6.023 5.047 29.438 1 77.56 8 ASN B C 1
ATOM 2128 O O . ASN B 1 8 ? -6.391 6.148 29.031 1 77.56 8 ASN B O 1
ATOM 2132 N N . LEU B 1 9 ? -5.105 4.824 30.266 1 80.38 9 LEU B N 1
ATOM 2133 C CA . LEU B 1 9 ? -4.324 5.961 30.75 1 80.38 9 LEU B CA 1
ATOM 2134 C C . LEU B 1 9 ? -3.547 6.602 29.594 1 80.38 9 LEU B C 1
ATOM 2136 O O . LEU B 1 9 ? -3.457 7.828 29.516 1 80.38 9 LEU B O 1
ATOM 2140 N N . VAL B 1 10 ? -3.092 5.824 28.766 1 83 10 VAL B N 1
ATOM 2141 C CA . VAL B 1 10 ? -2.318 6.305 27.625 1 83 10 VAL B CA 1
ATOM 2142 C C . VAL B 1 10 ? -3.229 7.082 26.672 1 83 10 VAL B C 1
ATOM 2144 O O . VAL B 1 10 ? -2.848 8.141 26.172 1 83 10 VAL B O 1
ATOM 2147 N N . ILE B 1 11 ? -4.387 6.637 26.594 1 82.38 11 ILE B N 1
ATOM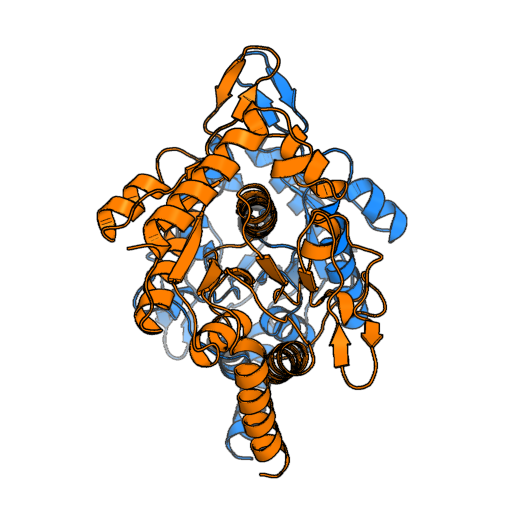 2148 C CA . ILE B 1 11 ? -5.355 7.273 25.719 1 82.38 11 ILE B CA 1
ATOM 2149 C C . ILE B 1 11 ? -5.727 8.648 26.266 1 82.38 11 ILE B C 1
ATOM 2151 O O . ILE B 1 11 ? -5.777 9.633 25.516 1 82.38 11 ILE B O 1
ATOM 2155 N N . GLU B 1 12 ? -5.957 8.68 27.531 1 84.06 12 GLU B N 1
ATOM 2156 C CA . GLU B 1 12 ? -6.309 9.945 28.172 1 84.06 12 GLU B CA 1
ATOM 2157 C C . GLU B 1 12 ? -5.172 10.953 28.047 1 84.06 12 GLU B C 1
ATOM 2159 O O . GLU B 1 12 ? -5.41 12.133 27.766 1 84.06 12 GLU B O 1
ATOM 2164 N N . LYS B 1 13 ? -4.047 10.516 28.25 1 86.12 13 LYS B N 1
ATOM 2165 C CA . LYS B 1 13 ? -2.879 11.383 28.141 1 86.12 13 LYS B CA 1
ATOM 2166 C C . LYS B 1 13 ? -2.697 11.898 26.719 1 86.12 13 LYS B C 1
ATOM 2168 O O . LYS B 1 13 ? -2.344 13.062 26.516 1 86.12 13 LYS B O 1
ATOM 2173 N N . ALA B 1 14 ? -2.902 11.039 25.812 1 85.31 14 ALA B N 1
ATOM 2174 C CA . ALA B 1 14 ? -2.793 11.422 24.406 1 85.31 14 ALA B CA 1
ATOM 2175 C C . ALA B 1 14 ? -3.797 12.516 24.062 1 85.31 14 ALA B C 1
ATOM 2177 O O . ALA B 1 14 ? -3.457 13.484 23.375 1 85.31 14 ALA B O 1
ATOM 2178 N N . ASN B 1 15 ? -4.957 12.375 24.594 1 86 15 ASN B N 1
ATOM 2179 C CA . ASN B 1 15 ? -5.988 13.375 24.312 1 86 15 ASN B CA 1
ATOM 2180 C C . ASN B 1 15 ? -5.68 14.703 25 1 86 15 ASN B C 1
ATOM 2182 O O . ASN B 1 15 ? -5.996 15.766 24.469 1 86 15 ASN B O 1
ATOM 2186 N N . ASP B 1 16 ? -5.07 14.586 26.078 1 86.38 16 ASP B N 1
ATOM 2187 C CA . ASP B 1 16 ? -4.652 15.805 26.781 1 86.38 16 ASP B CA 1
ATOM 2188 C C . ASP B 1 16 ? -3.582 16.547 25.969 1 86.38 16 ASP B C 1
ATOM 2190 O O . ASP B 1 16 ? -3.604 17.781 25.891 1 86.38 16 ASP B O 1
ATOM 2194 N N . ARG B 1 17 ? -2.693 15.812 25.438 1 87.25 17 ARG B N 1
ATOM 2195 C CA . ARG B 1 17 ? -1.616 16.406 24.641 1 87.25 17 ARG B CA 1
ATOM 2196 C C . ARG B 1 17 ? -2.158 17.047 23.375 1 87.25 17 ARG B C 1
ATOM 2198 O O . ARG B 1 17 ? -1.583 18.016 22.875 1 87.25 17 ARG B O 1
ATOM 2205 N N . LEU B 1 18 ? -3.293 16.516 22.938 1 89.38 18 LEU B N 1
ATOM 2206 C CA . LEU B 1 18 ? -3.863 17 21.688 1 89.38 18 LEU B CA 1
ATOM 2207 C C . LEU B 1 18 ? -4.926 18.062 21.953 1 89.38 18 LEU B C 1
ATOM 2209 O O . LEU B 1 18 ? -5.582 18.547 21.016 1 89.38 18 LEU B O 1
ATOM 2213 N N . LYS B 1 19 ? -5.051 18.438 23.188 1 89.62 19 LYS B N 1
ATOM 2214 C CA . LYS B 1 19 ? -6.125 19.344 23.562 1 89.62 19 LYS B CA 1
ATOM 2215 C C . LYS B 1 19 ? -5.977 20.703 22.875 1 89.62 19 LYS B C 1
ATOM 2217 O O . LYS B 1 19 ? -6.969 21.375 22.609 1 89.62 19 LYS B O 1
ATOM 2222 N N . ASN B 1 20 ? -4.727 21.094 22.562 1 91.69 20 ASN B N 1
ATOM 2223 C CA . ASN B 1 20 ? -4.473 22.406 21.969 1 91.69 20 ASN B CA 1
ATOM 2224 C C . ASN B 1 20 ? -4.352 22.312 20.453 1 91.69 20 ASN B C 1
ATOM 2226 O O . ASN B 1 20 ? -3.992 23.297 19.797 1 91.69 20 ASN B O 1
ATOM 2230 N N . VAL B 1 21 ? -4.621 21.188 19.891 1 93.94 21 VAL B N 1
ATOM 2231 C CA . VAL B 1 21 ? -4.727 21 18.453 1 93.94 21 VAL B CA 1
ATOM 2232 C C . VAL B 1 21 ? -6.148 21.312 17.984 1 93.94 21 VAL B C 1
ATOM 2234 O O . VAL B 1 21 ? -7.102 20.656 18.406 1 93.94 21 VAL B O 1
ATOM 2237 N N . LYS B 1 22 ? -6.281 22.328 17.156 1 95.5 22 LYS B N 1
ATOM 2238 C CA . LYS B 1 22 ? -7.617 22.797 16.781 1 95.5 22 LYS B CA 1
ATOM 2239 C C . LYS B 1 22 ? -8.305 21.781 15.867 1 95.5 22 LYS B C 1
ATOM 2241 O O . LYS B 1 22 ? -9.453 21.391 16.109 1 95.5 22 LYS B O 1
ATOM 2246 N N . LYS B 1 23 ? -7.605 21.375 14.852 1 96.38 23 LYS B N 1
ATOM 2247 C CA . LYS B 1 23 ? -8.188 20.469 13.867 1 96.38 23 LYS B CA 1
ATOM 2248 C C . LYS B 1 23 ? -7.195 19.375 13.469 1 96.38 23 LYS B C 1
ATOM 2250 O O . LYS B 1 23 ? -6.004 19.656 13.305 1 96.38 23 LYS B O 1
ATOM 2255 N N . THR B 1 24 ? -7.699 18.172 13.375 1 96.62 24 THR B N 1
ATOM 2256 C CA . THR B 1 24 ? -6.914 17.062 12.852 1 96.62 24 THR B CA 1
ATOM 2257 C C . THR B 1 24 ? -7.426 16.656 11.477 1 96.62 24 THR B C 1
ATOM 2259 O O . THR B 1 24 ? -8.625 16.438 11.289 1 96.62 24 THR B O 1
ATOM 2262 N N . ILE B 1 25 ? -6.562 16.609 10.5 1 98.12 25 ILE B N 1
ATOM 2263 C CA . ILE B 1 25 ? -6.859 16.125 9.148 1 98.12 25 ILE B CA 1
ATOM 2264 C C . ILE B 1 25 ? -6.207 14.758 8.938 1 98.12 25 ILE B C 1
ATOM 2266 O O . ILE B 1 25 ? -4.98 14.641 8.953 1 98.12 25 ILE B O 1
ATOM 2270 N N . VAL B 1 26 ? -7.012 13.781 8.75 1 98 26 VAL B N 1
ATOM 2271 C CA . VAL B 1 26 ? -6.484 12.438 8.523 1 98 26 VAL B CA 1
ATOM 2272 C C . VAL B 1 26 ? -6.344 12.188 7.02 1 98 26 VAL B C 1
ATOM 2274 O O . VAL B 1 26 ? -7.312 12.32 6.27 1 98 26 VAL B O 1
ATOM 2277 N N . VAL B 1 27 ? -5.156 11.914 6.574 1 98.44 27 VAL B N 1
ATOM 2278 C CA . VAL B 1 27 ? -4.914 11.547 5.18 1 98.44 27 VAL B CA 1
ATOM 2279 C C . VAL B 1 27 ? -4.875 10.031 5.039 1 98.44 27 VAL B C 1
ATOM 2281 O O . VAL B 1 27 ? -4.039 9.367 5.652 1 98.44 27 VAL B O 1
ATOM 2284 N N . MET B 1 28 ? -5.754 9.555 4.199 1 96.56 28 MET B N 1
ATOM 2285 C CA . MET B 1 28 ? -5.93 8.109 4.062 1 96.56 28 MET B CA 1
ATOM 2286 C C . MET B 1 28 ? -5.949 7.703 2.594 1 96.56 28 MET B C 1
ATOM 2288 O O . MET B 1 28 ? -6.07 8.555 1.71 1 96.56 28 MET B O 1
ATOM 2292 N N . SER B 1 29 ? -5.785 6.418 2.438 1 94.5 29 SER B N 1
ATOM 2293 C CA . SER B 1 29 ? -5.953 5.82 1.116 1 94.5 29 SER B CA 1
ATOM 2294 C C . SER B 1 29 ? -6.457 4.383 1.219 1 94.5 29 SER B C 1
ATOM 2296 O O . SER B 1 29 ? -6.246 3.719 2.234 1 94.5 29 SER B O 1
ATOM 2298 N N . GLY B 1 30 ? -7.168 4.016 0.207 1 88.69 30 GLY B N 1
ATOM 2299 C CA . GLY B 1 30 ? -7.625 2.639 0.166 1 88.69 30 GLY B CA 1
ATOM 2300 C C . GLY B 1 30 ? -6.531 1.655 -0.196 1 88.69 30 GLY B C 1
ATOM 2301 O O . GLY B 1 30 ? -6.57 0.492 0.212 1 88.69 30 GLY B O 1
ATOM 2302 N N . LYS B 1 31 ? -5.676 2.092 -0.973 1 85.38 31 LYS B N 1
ATOM 2303 C CA . LYS B 1 31 ? -4.598 1.254 -1.489 1 85.38 31 LYS B CA 1
ATOM 2304 C C . LYS B 1 31 ? -3.238 1.902 -1.253 1 85.38 31 LYS B C 1
ATOM 2306 O O . LYS B 1 31 ? -3.145 3.121 -1.084 1 85.38 31 LYS B O 1
ATOM 2311 N N . GLY B 1 32 ? -2.254 1.009 -1.12 1 85.12 32 GLY B N 1
ATOM 2312 C CA . GLY B 1 32 ? -0.896 1.522 -1.033 1 85.12 32 GLY B CA 1
ATOM 2313 C C . GLY B 1 32 ? -0.371 2.047 -2.357 1 85.12 32 GLY B C 1
ATOM 2314 O O . GLY B 1 32 ? -0.847 1.646 -3.422 1 85.12 32 GLY B O 1
ATOM 2315 N N . GLY B 1 33 ? 0.55 2.988 -2.285 1 86.75 33 GLY B N 1
ATOM 2316 C CA . GLY B 1 33 ? 1.281 3.42 -3.465 1 86.75 33 GLY B CA 1
ATOM 2317 C C . GLY B 1 33 ? 0.577 4.52 -4.234 1 86.75 33 GLY B C 1
ATOM 2318 O O . GLY B 1 33 ? 1.045 4.941 -5.293 1 86.75 33 GLY B O 1
ATOM 2319 N N . VAL B 1 34 ? -0.448 5.074 -3.693 1 90.75 34 VAL B N 1
ATOM 2320 C CA . VAL B 1 34 ? -1.221 6.07 -4.426 1 90.75 34 VAL B CA 1
ATOM 2321 C C . VAL B 1 34 ? -0.655 7.465 -4.16 1 90.75 34 VAL B C 1
ATOM 2323 O O . VAL B 1 34 ? -1.135 8.453 -4.719 1 90.75 34 VAL B O 1
ATOM 2326 N N . GLY B 1 35 ? 0.299 7.613 -3.303 1 92.88 35 GLY B N 1
ATOM 2327 C CA . GLY B 1 35 ? 0.937 8.891 -3.016 1 92.88 35 GLY B CA 1
ATOM 2328 C C . GLY B 1 35 ? 0.368 9.578 -1.79 1 92.88 35 GLY B C 1
ATOM 2329 O O . GLY B 1 35 ? 0.412 10.805 -1.686 1 92.88 35 GLY B O 1
ATOM 2330 N N . LYS B 1 36 ? -0.19 8.805 -0.942 1 94.75 36 LYS B N 1
ATOM 2331 C CA . LYS B 1 36 ? -0.791 9.32 0.286 1 94.75 36 LYS B CA 1
ATOM 2332 C C . LYS B 1 36 ? 0.215 10.141 1.09 1 94.75 36 LYS B C 1
ATOM 2334 O O . LYS B 1 36 ? -0.083 11.258 1.513 1 94.75 36 LYS B O 1
ATOM 2339 N N . SER B 1 37 ? 1.442 9.617 1.356 1 96.06 37 SER B N 1
ATOM 2340 C CA . SER B 1 37 ? 2.447 10.32 2.148 1 96.06 37 SER B CA 1
ATOM 2341 C C . SER B 1 37 ? 2.93 11.586 1.436 1 96.06 37 SER B C 1
ATOM 2343 O O . SER B 1 37 ? 3.195 12.602 2.076 1 96.06 37 SER B O 1
ATOM 2345 N N . THR B 1 38 ? 3.066 11.492 0.129 1 95.75 38 THR B N 1
ATOM 2346 C CA . THR B 1 38 ? 3.428 12.664 -0.654 1 95.75 38 THR B CA 1
ATOM 2347 C C . THR B 1 38 ? 2.414 13.789 -0.445 1 95.75 38 THR B C 1
ATOM 2349 O O . THR B 1 38 ? 2.791 14.938 -0.211 1 95.75 38 THR B O 1
ATOM 2352 N N . VAL B 1 39 ? 1.145 13.406 -0.502 1 97.81 39 VAL B N 1
ATOM 2353 C CA . VAL B 1 39 ? 0.075 14.383 -0.337 1 97.81 39 VAL B CA 1
ATOM 2354 C C . VAL B 1 39 ? 0.065 14.906 1.1 1 97.81 39 VAL B C 1
ATOM 2356 O O . VAL B 1 39 ? -0.069 16.109 1.331 1 97.81 39 VAL B O 1
ATOM 2359 N N . ALA B 1 40 ? 0.213 14.039 2.072 1 98.38 40 ALA B N 1
ATOM 2360 C CA . ALA B 1 40 ? 0.195 14.43 3.48 1 98.38 40 ALA B CA 1
ATOM 2361 C C . ALA B 1 40 ? 1.305 15.43 3.791 1 98.38 40 ALA B C 1
ATOM 2363 O O . ALA B 1 40 ? 1.057 16.469 4.398 1 98.38 40 ALA B O 1
ATOM 2364 N N . VAL B 1 41 ? 2.508 15.133 3.34 1 98.19 41 VAL B N 1
ATOM 2365 C CA . VAL B 1 41 ? 3.672 15.969 3.605 1 98.19 41 VAL B CA 1
ATOM 2366 C C . VAL B 1 41 ? 3.486 17.328 2.943 1 98.19 41 VAL B C 1
ATOM 2368 O O . VAL B 1 41 ? 3.67 18.375 3.584 1 98.19 41 VAL B O 1
ATOM 2371 N N . ASN B 1 42 ? 3.107 17.328 1.729 1 98.38 42 ASN B N 1
ATOM 2372 C CA . ASN B 1 42 ? 3.008 18.578 1 1 98.38 42 ASN B CA 1
ATOM 2373 C C . ASN B 1 42 ? 1.801 19.406 1.453 1 98.38 42 ASN B C 1
ATOM 2375 O O . ASN B 1 42 ? 1.845 20.641 1.453 1 98.38 42 ASN B O 1
ATOM 2379 N N . LEU B 1 43 ? 0.729 18.688 1.859 1 98.44 43 LEU B N 1
ATOM 2380 C CA . LEU B 1 43 ? -0.391 19.406 2.467 1 98.44 43 LEU B CA 1
ATOM 2381 C C . LEU B 1 43 ? 0.045 20.109 3.744 1 98.44 43 LEU B C 1
ATOM 2383 O O . LEU B 1 43 ? -0.252 21.297 3.936 1 98.44 43 LEU B O 1
ATOM 2387 N N . ALA B 1 44 ? 0.734 19.438 4.613 1 98.62 44 ALA B N 1
ATOM 2388 C CA . ALA B 1 44 ? 1.214 20.016 5.863 1 98.62 44 ALA B CA 1
ATOM 2389 C C . ALA B 1 44 ? 2.09 21.234 5.602 1 98.62 44 ALA B C 1
ATOM 2391 O O . ALA B 1 44 ? 1.89 22.297 6.207 1 98.62 44 ALA B O 1
ATOM 2392 N N . VAL B 1 45 ? 3.018 21.078 4.684 1 98.31 45 VAL B N 1
ATOM 2393 C CA . VAL B 1 45 ? 3.932 22.172 4.359 1 98.31 45 VAL B CA 1
ATOM 2394 C C . VAL B 1 45 ? 3.15 23.344 3.771 1 98.31 45 VAL B C 1
ATOM 2396 O O . VAL B 1 45 ? 3.406 24.5 4.109 1 98.31 45 VAL B O 1
ATOM 2399 N N . SER B 1 46 ? 2.205 23.031 2.908 1 98.31 46 SER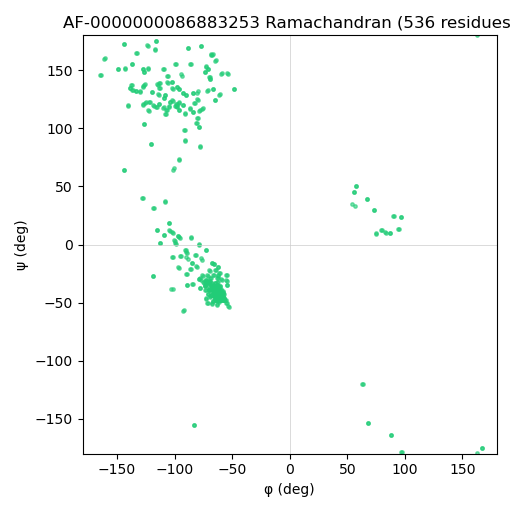 B N 1
ATOM 2400 C CA . SER B 1 46 ? 1.413 24.094 2.277 1 98.31 46 SER B CA 1
ATOM 2401 C C . SER B 1 46 ? 0.564 24.828 3.303 1 98.31 46 SER B C 1
ATOM 2403 O O . SER B 1 46 ? 0.406 26.047 3.219 1 98.31 46 SER B O 1
ATOM 2405 N N . LEU B 1 47 ? -0.011 24.125 4.25 1 98.25 47 LEU B N 1
ATOM 2406 C CA . LEU B 1 47 ? -0.764 24.766 5.328 1 98.25 47 LEU B CA 1
ATOM 2407 C C . LEU B 1 47 ? 0.126 25.703 6.133 1 98.25 47 LEU B C 1
ATOM 2409 O O . LEU B 1 47 ? -0.286 26.812 6.477 1 98.25 47 LEU B O 1
ATOM 2413 N N . ALA B 1 48 ? 1.314 25.234 6.418 1 98.06 48 ALA B N 1
ATOM 2414 C CA . ALA B 1 48 ? 2.268 26.062 7.148 1 98.06 48 ALA B CA 1
ATOM 2415 C C . ALA B 1 48 ? 2.621 27.328 6.359 1 98.06 48 ALA B C 1
ATOM 2417 O O . ALA B 1 48 ? 2.723 28.422 6.926 1 98.06 48 ALA B O 1
ATOM 2418 N N . LEU B 1 49 ? 2.838 27.156 5.07 1 97.06 49 LEU B N 1
ATOM 2419 C CA . LEU B 1 49 ? 3.184 28.281 4.203 1 97.06 49 LEU B CA 1
ATOM 2420 C C . LEU B 1 49 ? 2.033 29.281 4.117 1 97.06 49 LEU B C 1
ATOM 2422 O O . LEU B 1 49 ? 2.244 30.453 3.799 1 97.06 49 LEU B O 1
ATOM 2426 N N . GLU B 1 50 ? 0.874 28.781 4.414 1 96.81 50 GLU B N 1
ATOM 2427 C CA . GLU B 1 50 ? -0.296 29.656 4.48 1 96.81 50 GLU B CA 1
ATOM 2428 C C . GLU B 1 50 ? -0.426 30.312 5.855 1 96.81 50 GLU B C 1
ATOM 2430 O O . GLU B 1 50 ? -1.457 30.906 6.172 1 96.81 50 GLU B O 1
ATOM 2435 N N . GLY B 1 51 ? 0.534 30.125 6.73 1 96.75 51 GLY B N 1
ATOM 2436 C CA . GLY B 1 51 ? 0.616 30.828 7.996 1 96.75 51 GLY B CA 1
ATOM 2437 C C . GLY B 1 51 ? 0.007 30.062 9.156 1 96.75 51 GLY B C 1
ATOM 2438 O O . GLY B 1 51 ? -0.237 30.625 10.219 1 96.75 51 GLY B O 1
ATOM 2439 N N . ARG B 1 52 ? -0.268 28.797 8.953 1 97.69 52 ARG B N 1
ATOM 2440 C CA . ARG B 1 52 ? -0.873 28.016 10.016 1 97.69 52 ARG B CA 1
ATOM 2441 C C . ARG B 1 52 ? 0.191 27.281 10.828 1 97.69 52 ARG B C 1
ATOM 2443 O O . ARG B 1 52 ? 1.259 26.953 10.305 1 97.69 52 ARG B O 1
ATOM 2450 N N . LYS B 1 53 ? -0.056 27.125 12.125 1 98.19 53 LYS B N 1
ATOM 2451 C CA . LYS B 1 53 ? 0.75 26.234 12.945 1 98.19 53 LYS B CA 1
ATOM 2452 C C . LYS B 1 53 ? 0.382 24.781 12.695 1 98.19 53 LYS B C 1
ATOM 2454 O O . LYS B 1 53 ? -0.747 24.359 12.961 1 98.19 53 LYS B O 1
ATOM 2459 N N . VAL B 1 54 ? 1.343 24.016 12.188 1 98.19 54 VAL B N 1
ATOM 2460 C CA . VAL B 1 54 ? 0.983 22.703 11.656 1 98.19 54 VAL B CA 1
ATOM 2461 C C . VAL B 1 54 ? 1.866 21.641 12.289 1 98.19 54 VAL B C 1
ATOM 2463 O O . VAL B 1 54 ? 3.064 21.844 12.492 1 98.19 54 VAL B O 1
ATOM 2466 N N . GLY B 1 55 ? 1.248 20.531 12.688 1 97.38 55 GLY B N 1
ATOM 2467 C CA . GLY B 1 55 ? 1.925 19.281 13.008 1 97.38 55 GLY B CA 1
ATOM 2468 C C . GLY B 1 55 ? 1.674 18.188 11.984 1 97.38 55 GLY B C 1
ATOM 2469 O O . GLY B 1 55 ? 0.663 18.203 11.273 1 97.38 55 GLY B O 1
ATOM 2470 N N . LEU B 1 56 ? 2.617 17.297 11.828 1 97.81 56 LEU B N 1
ATOM 2471 C CA . LEU B 1 56 ? 2.523 16.141 10.945 1 97.81 56 LEU B CA 1
ATOM 2472 C C . LEU B 1 56 ? 2.854 14.852 11.703 1 97.81 56 LEU B C 1
ATOM 2474 O O . LEU B 1 56 ? 3.936 14.727 12.281 1 97.81 56 LEU B O 1
ATOM 2478 N N . LEU B 1 57 ? 1.888 13.945 11.711 1 96.44 57 LEU B N 1
ATOM 2479 C CA . LEU B 1 57 ? 2.037 12.672 12.414 1 96.44 57 LEU B CA 1
ATOM 2480 C C . LEU B 1 57 ? 1.994 11.508 11.43 1 96.44 57 LEU B C 1
ATOM 2482 O O . LEU B 1 57 ? 1.007 11.328 10.719 1 96.44 57 LEU B O 1
ATOM 2486 N N . ASP B 1 58 ? 3.074 10.781 11.383 1 96.62 58 ASP B N 1
ATOM 2487 C CA . ASP B 1 58 ? 3.193 9.578 10.57 1 96.62 58 ASP B CA 1
ATOM 2488 C C . ASP B 1 58 ? 2.912 8.328 11.406 1 96.62 58 ASP B C 1
ATOM 2490 O O . ASP B 1 58 ? 3.705 7.961 12.273 1 96.62 58 ASP B O 1
ATOM 2494 N N . VAL B 1 59 ? 1.794 7.578 11.047 1 94.5 59 VAL B N 1
ATOM 2495 C CA . VAL B 1 59 ? 1.466 6.395 11.836 1 94.5 59 VAL B CA 1
ATOM 2496 C C . VAL B 1 59 ? 1.609 5.141 10.984 1 94.5 59 VAL B C 1
ATOM 2498 O O . VAL B 1 59 ? 1.076 4.082 11.32 1 94.5 59 VAL B O 1
ATOM 2501 N N . ASP B 1 60 ? 2.207 5.246 9.836 1 91.25 60 ASP B N 1
ATOM 2502 C CA . ASP B 1 60 ? 2.521 4.082 9.016 1 91.25 60 ASP B CA 1
ATOM 2503 C C . ASP B 1 60 ? 3.768 3.365 9.531 1 91.25 60 ASP B C 1
ATOM 2505 O O . ASP B 1 60 ? 4.891 3.723 9.172 1 91.25 60 ASP B O 1
ATOM 2509 N N . LEU B 1 61 ? 3.578 2.355 10.203 1 86.5 61 LEU B N 1
ATOM 2510 C CA . LEU B 1 61 ? 4.66 1.656 10.891 1 86.5 61 LEU B CA 1
ATOM 2511 C C . LEU B 1 61 ? 5.504 0.859 9.906 1 86.5 61 LEU B C 1
ATOM 2513 O O . LEU B 1 61 ? 6.703 0.667 10.117 1 86.5 61 LEU B O 1
ATOM 2517 N N . HIS B 1 62 ? 4.938 0.442 8.82 1 84.81 62 HIS B N 1
ATOM 2518 C CA . HIS B 1 62 ? 5.637 -0.446 7.898 1 84.81 62 HIS B CA 1
ATOM 2519 C C . HIS B 1 62 ? 6.418 0.347 6.855 1 84.81 62 HIS B C 1
ATOM 2521 O O . HIS B 1 62 ? 7.414 -0.141 6.312 1 84.81 62 HIS B O 1
ATOM 2527 N N . GLY B 1 63 ? 6.02 1.479 6.605 1 87.25 63 GLY B N 1
ATOM 2528 C CA . GLY B 1 63 ? 6.66 2.35 5.633 1 87.25 63 GLY B CA 1
ATOM 2529 C C . GLY B 1 63 ? 6.648 3.811 6.043 1 87.25 63 GLY B C 1
ATOM 2530 O O . GLY B 1 63 ? 6.031 4.645 5.375 1 87.25 63 GLY B O 1
ATOM 2531 N N . PRO B 1 64 ? 7.34 4.09 7.141 1 90.44 64 PRO B N 1
ATOM 2532 C CA . PRO B 1 64 ? 7.316 5.457 7.668 1 90.44 64 PRO B CA 1
ATOM 2533 C C . PRO B 1 64 ? 8.219 6.41 6.883 1 90.44 64 PRO B C 1
ATOM 2535 O O . PRO B 1 64 ? 9.273 6.809 7.371 1 90.44 64 PRO B O 1
ATOM 2538 N N . ASP B 1 65 ? 7.715 6.961 5.793 1 91.12 65 ASP B N 1
ATOM 2539 C CA . ASP B 1 65 ? 8.547 7.676 4.832 1 91.12 65 ASP B CA 1
ATOM 2540 C C . ASP B 1 65 ? 8.461 9.188 5.047 1 91.12 65 ASP B C 1
ATOM 2542 O O . ASP B 1 65 ? 9.164 9.953 4.387 1 91.12 65 ASP B O 1
ATOM 2546 N N . VAL B 1 66 ? 7.695 9.586 6.012 1 95.06 66 VAL B N 1
ATOM 2547 C CA . VAL B 1 66 ? 7.414 11 6.195 1 95.06 66 VAL B CA 1
ATOM 2548 C C . VAL B 1 66 ? 8.695 11.734 6.586 1 95.06 66 VAL B C 1
ATOM 2550 O O . VAL B 1 66 ? 8.984 12.82 6.07 1 95.06 66 VAL B O 1
ATOM 2553 N N . ALA B 1 67 ? 9.477 11.148 7.512 1 94.19 67 ALA B N 1
ATOM 2554 C CA . ALA B 1 67 ? 10.703 11.805 7.957 1 94.19 67 ALA B CA 1
ATOM 2555 C C . ALA B 1 67 ? 11.641 12.07 6.781 1 94.19 67 ALA B C 1
ATOM 2557 O O . ALA B 1 67 ? 12.195 13.164 6.656 1 94.19 67 ALA B O 1
ATOM 2558 N N . ARG B 1 68 ? 11.75 11.148 5.934 1 92.38 68 ARG B N 1
ATOM 2559 C CA . ARG B 1 68 ? 12.586 11.312 4.746 1 92.38 68 ARG B CA 1
ATOM 2560 C C . ARG B 1 68 ? 12 12.359 3.803 1 92.38 68 ARG B C 1
ATOM 2562 O O . ARG B 1 68 ? 12.703 13.273 3.365 1 92.38 68 ARG B O 1
ATOM 2569 N N . MET B 1 69 ? 10.75 12.195 3.508 1 95.06 69 MET B N 1
ATOM 2570 C CA . MET B 1 69 ? 10.078 13.039 2.521 1 95.06 69 MET B CA 1
ATOM 2571 C C . MET B 1 69 ? 10.07 14.492 2.973 1 95.06 69 MET B C 1
ATOM 2573 O O . MET B 1 69 ? 10.148 15.406 2.146 1 95.06 69 MET B O 1
ATOM 2577 N N . LEU B 1 70 ? 10 14.672 4.293 1 97.12 70 LEU B N 1
ATOM 2578 C CA . LEU B 1 70 ? 9.945 16.016 4.855 1 97.12 70 LEU B CA 1
ATOM 2579 C C . LEU B 1 70 ? 11.344 16.625 4.934 1 97.12 70 LEU B C 1
ATOM 2581 O O . LEU B 1 70 ? 11.484 17.844 5.043 1 97.12 70 LEU B O 1
ATOM 2585 N N . GLY B 1 71 ? 12.352 15.867 4.883 1 95.12 71 GLY B N 1
ATOM 2586 C CA . GLY B 1 71 ? 13.727 16.312 5.059 1 95.12 71 GLY B CA 1
ATOM 2587 C C . GLY B 1 71 ? 14.188 16.281 6.504 1 95.12 71 GLY B C 1
ATOM 2588 O O . GLY B 1 71 ? 15.055 17.062 6.902 1 95.12 71 GLY B O 1
ATOM 2589 N N . GLY B 1 72 ? 13.547 15.43 7.281 1 94.44 72 GLY B N 1
ATOM 2590 C CA . GLY B 1 72 ? 13.844 15.383 8.703 1 94.44 72 GLY B CA 1
ATOM 2591 C C . GLY B 1 72 ? 14.391 14.039 9.156 1 94.44 72 GLY B C 1
ATOM 2592 O O . GLY B 1 72 ? 14.117 13.594 10.266 1 94.44 72 GLY B O 1
ATOM 2593 N N . ARG B 1 73 ? 15.109 13.344 8.289 1 90 73 ARG B N 1
ATOM 2594 C CA . ARG B 1 73 ? 15.578 12 8.602 1 90 73 ARG B CA 1
ATOM 2595 C C . ARG B 1 73 ? 16.469 12.008 9.844 1 90 73 ARG B C 1
ATOM 2597 O O . ARG B 1 73 ? 16.484 11.031 10.602 1 90 73 ARG B O 1
ATOM 2604 N N . GLU B 1 74 ? 17.172 13.117 10.07 1 91.25 74 GLU B N 1
ATOM 2605 C CA . GLU B 1 74 ? 18.109 13.172 11.18 1 91.25 74 GLU B CA 1
ATOM 2606 C C . GLU B 1 74 ? 17.562 13.992 12.344 1 91.25 74 GLU B C 1
ATOM 2608 O O . GLU B 1 74 ? 18.297 14.398 13.234 1 91.25 74 GLU B O 1
ATOM 2613 N N . GLU B 1 75 ? 16.297 14.289 12.289 1 93.62 75 GLU B N 1
ATOM 2614 C CA . GLU B 1 75 ? 15.656 15.062 13.352 1 93.62 75 GLU B CA 1
ATOM 2615 C C . GLU B 1 75 ? 14.852 14.164 14.281 1 93.62 75 GLU B C 1
ATOM 2617 O O . GLU B 1 75 ? 13.984 13.406 13.836 1 93.62 75 GLU B O 1
ATOM 2622 N N . TYR B 1 76 ? 15.156 14.242 15.547 1 92.88 76 TYR B N 1
ATOM 2623 C CA . TYR B 1 76 ? 14.523 13.383 16.547 1 92.88 76 TYR B CA 1
ATOM 2624 C C . TYR B 1 76 ? 13.859 14.211 17.641 1 92.88 76 TYR B C 1
ATOM 2626 O O . TYR B 1 76 ? 14.227 15.367 17.859 1 92.88 76 TYR B O 1
ATOM 2634 N N . PRO B 1 77 ? 12.758 13.602 18.25 1 93.44 77 PRO B N 1
ATOM 2635 C CA . PRO B 1 77 ? 12.227 14.281 19.438 1 93.44 77 PRO B CA 1
ATOM 2636 C C . PRO B 1 77 ? 13.297 14.531 20.5 1 93.44 77 PRO B C 1
ATOM 2638 O O . PRO B 1 77 ? 14.25 13.758 20.609 1 93.44 77 PRO B O 1
ATOM 2641 N N . TYR B 1 78 ? 13.117 15.617 21.172 1 93.06 78 TYR B N 1
ATOM 2642 C CA . TYR B 1 78 ? 14.125 15.969 22.172 1 93.06 78 TYR B CA 1
ATOM 2643 C C . TYR B 1 78 ? 13.461 16.469 23.453 1 93.06 78 TYR B C 1
ATOM 2645 O O . TYR B 1 78 ? 12.344 16.984 23.422 1 93.06 78 TYR B O 1
ATOM 2653 N N . GLN B 1 79 ? 14.188 16.328 24.5 1 93.44 79 GLN B N 1
ATOM 2654 C CA . GLN B 1 79 ? 13.648 16.609 25.828 1 93.44 79 GLN B CA 1
ATOM 2655 C C . GLN B 1 79 ? 13.938 18.062 26.234 1 93.44 79 GLN B C 1
ATOM 2657 O O . GLN B 1 79 ? 15.047 18.547 26.047 1 93.44 79 GLN B O 1
ATOM 2662 N N . VAL B 1 80 ? 12.93 18.734 26.672 1 93.12 80 VAL B N 1
ATOM 2663 C CA . VAL B 1 80 ? 13.023 20.031 27.312 1 93.12 80 VAL B CA 1
ATOM 2664 C C . VAL B 1 80 ? 12.312 20 28.656 1 93.12 80 VAL B C 1
ATOM 2666 O O . VAL B 1 80 ? 11.086 20.062 28.719 1 93.12 80 VAL B O 1
ATOM 2669 N N . GLY B 1 81 ? 13.094 19.938 29.719 1 93.38 81 GLY B N 1
ATOM 2670 C CA . GLY B 1 81 ? 12.492 19.688 31.016 1 93.38 81 GLY B CA 1
ATOM 2671 C C . GLY B 1 81 ? 11.82 18.328 31.109 1 93.38 81 GLY B C 1
ATOM 2672 O O . GLY B 1 81 ? 12.445 17.312 30.828 1 93.38 81 GLY B O 1
ATOM 2673 N N . GLU B 1 82 ? 10.539 18.406 31.375 1 90.88 82 GLU B N 1
ATOM 2674 C CA . GLU B 1 82 ? 9.797 17.156 31.5 1 90.88 82 GLU B CA 1
ATOM 2675 C C . GLU B 1 82 ? 9.023 16.828 30.234 1 90.88 82 GLU B C 1
ATOM 2677 O O . GLU B 1 82 ? 8.312 15.828 30.156 1 90.88 82 GLU B O 1
ATOM 2682 N N . GLU B 1 83 ? 9.312 17.766 29.328 1 91 83 GLU B N 1
ATOM 2683 C CA . GLU B 1 83 ? 8.531 17.594 28.109 1 91 83 GLU B CA 1
ATOM 2684 C C . GLU B 1 83 ? 9.391 17.031 26.984 1 91 83 GLU B C 1
ATOM 2686 O O . GLU B 1 83 ? 10.594 17.297 26.922 1 91 83 GLU B O 1
ATOM 2691 N N . VAL B 1 84 ? 8.766 16.234 26.219 1 93.94 84 VAL B N 1
ATOM 2692 C CA . VAL B 1 84 ? 9.375 15.781 24.969 1 93.94 84 VAL B CA 1
ATOM 2693 C C . VAL B 1 84 ? 8.836 16.594 23.797 1 93.94 84 VAL B C 1
ATOM 2695 O O . VAL B 1 84 ? 7.629 16.609 23.547 1 93.94 84 VAL B O 1
ATOM 2698 N N . MET B 1 85 ? 9.734 17.281 23.109 1 94.81 85 MET B N 1
ATOM 2699 C CA . MET B 1 85 ? 9.352 18.172 22.016 1 94.81 85 MET B CA 1
ATOM 2700 C C . MET B 1 85 ? 9.508 17.484 20.672 1 94.81 85 MET B C 1
ATOM 2702 O O . MET B 1 85 ? 10.469 16.75 20.453 1 94.81 85 MET B O 1
ATOM 2706 N N . PRO B 1 86 ? 8.5 17.641 19.797 1 95.56 86 PRO B N 1
ATOM 2707 C CA . PRO B 1 86 ? 8.703 17.156 18.422 1 95.56 86 PRO B CA 1
ATOM 2708 C C . PRO B 1 86 ? 9.719 17.984 17.641 1 95.56 86 PRO B C 1
ATOM 2710 O O . PRO B 1 86 ? 9.828 19.203 17.859 1 95.56 86 PRO B O 1
ATOM 2713 N N . PRO B 1 87 ? 10.492 17.328 16.797 1 96.25 87 PRO B N 1
ATOM 2714 C CA . PRO B 1 87 ? 11.336 18.109 15.906 1 96.25 87 PRO B CA 1
ATOM 2715 C C . PRO B 1 87 ? 10.531 18.953 14.922 1 96.25 87 PRO B C 1
ATOM 2717 O O . PRO B 1 87 ? 9.359 18.672 14.68 1 96.25 87 PRO B O 1
ATOM 2720 N N . GLU B 1 88 ? 11.227 20 14.445 1 96.69 88 GLU B N 1
ATOM 2721 C CA . GLU B 1 88 ? 10.602 20.891 13.477 1 96.69 88 GLU B CA 1
ATOM 2722 C C . GLU B 1 88 ? 11.453 21.016 12.211 1 96.69 88 GLU B C 1
ATOM 2724 O O . GLU B 1 88 ? 12.656 21.266 12.281 1 96.69 88 GLU B O 1
ATOM 2729 N N . VAL B 1 89 ? 10.82 20.672 11.109 1 96.06 89 VAL B N 1
ATOM 2730 C CA . VAL B 1 89 ? 11.469 20.766 9.805 1 96.06 89 VAL B CA 1
ATOM 2731 C C . VAL B 1 89 ? 10.547 21.516 8.828 1 96.06 89 VAL B C 1
ATOM 2733 O O . VAL B 1 89 ? 9.359 21.203 8.734 1 96.06 89 VAL B O 1
ATOM 2736 N N . ASN B 1 90 ? 11.047 22.484 8.109 1 93.31 90 ASN B N 1
ATOM 2737 C CA . ASN B 1 90 ? 10.289 23.25 7.117 1 93.31 90 ASN B CA 1
ATOM 2738 C C . ASN B 1 90 ? 9.023 23.844 7.719 1 93.31 90 ASN B C 1
ATOM 2740 O O . ASN B 1 90 ? 7.969 23.859 7.086 1 93.31 90 ASN B O 1
ATOM 2744 N N . GLY B 1 91 ? 9.117 24.234 9.023 1 91.94 91 GLY B N 1
ATOM 2745 C CA . GLY B 1 91 ? 8.016 24.922 9.68 1 91.94 91 GLY B CA 1
ATOM 2746 C C . GLY B 1 91 ? 6.957 23.984 10.219 1 91.94 91 GLY B C 1
ATOM 2747 O O . GLY B 1 91 ? 5.895 24.422 10.664 1 91.94 91 GLY B O 1
ATOM 2748 N N . ILE B 1 92 ? 7.277 22.688 10.211 1 95.94 92 ILE B N 1
ATOM 2749 C CA . ILE B 1 92 ? 6.305 21.672 10.609 1 95.94 92 ILE B CA 1
ATOM 2750 C C . ILE B 1 92 ? 6.855 20.859 11.781 1 95.94 92 ILE B C 1
ATOM 2752 O O . ILE B 1 92 ? 7.961 20.312 11.703 1 95.94 92 ILE B O 1
ATOM 2756 N N . LYS B 1 93 ? 6.109 20.859 12.867 1 97.12 93 LYS B N 1
ATOM 2757 C CA . LYS B 1 93 ? 6.41 19.859 13.883 1 97.12 93 LYS B CA 1
ATOM 2758 C C . LYS B 1 93 ? 6.008 18.469 13.422 1 97.12 93 LYS B C 1
ATOM 2760 O O . LYS B 1 93 ? 4.941 18.281 12.836 1 97.12 93 LYS B O 1
ATOM 2765 N N . PHE B 1 94 ? 6.93 17.516 13.602 1 96.75 94 PHE B N 1
ATOM 2766 C CA . PHE B 1 94 ? 6.523 16.219 13.078 1 96.75 94 PHE B CA 1
ATOM 2767 C C . PHE B 1 94 ? 7.012 15.094 13.984 1 96.75 94 PHE B C 1
ATOM 2769 O O . PHE B 1 94 ? 7.996 15.258 14.711 1 96.75 94 PHE B O 1
ATOM 2776 N N . ILE B 1 95 ? 6.223 14.023 13.938 1 95.19 95 ILE B N 1
ATOM 2777 C CA . ILE B 1 95 ? 6.57 12.75 14.555 1 95.19 95 ILE B CA 1
ATOM 2778 C C . ILE B 1 95 ? 6.297 11.609 13.578 1 95.19 95 ILE B C 1
ATOM 2780 O O . ILE B 1 95 ? 5.273 11.609 12.891 1 95.19 95 ILE B O 1
ATOM 2784 N N . SER B 1 96 ? 7.25 10.766 13.461 1 93.81 96 SER B N 1
ATOM 2785 C CA . SER B 1 96 ? 7.105 9.594 12.602 1 93.81 96 SER B CA 1
ATOM 2786 C C . SER B 1 96 ? 7.41 8.312 13.359 1 93.81 96 SER B C 1
ATOM 2788 O O . SER B 1 96 ? 8.281 8.289 14.234 1 93.81 96 SER B O 1
ATOM 2790 N N . MET B 1 97 ? 6.758 7.277 12.977 1 89.12 97 MET B N 1
ATOM 2791 C CA . MET B 1 97 ? 7.039 5.969 13.57 1 89.12 97 MET B CA 1
ATOM 2792 C C . MET B 1 97 ? 8.477 5.543 13.273 1 89.12 97 MET B C 1
ATOM 2794 O O . MET B 1 97 ? 9.016 4.66 13.945 1 89.12 97 MET B O 1
ATOM 2798 N N . SER B 1 98 ? 9.039 6.145 12.305 1 87.5 98 SER B N 1
ATOM 2799 C CA . SER B 1 98 ? 10.445 5.855 12.031 1 87.5 98 SER B CA 1
ATOM 2800 C C . SER B 1 98 ? 11.328 6.223 13.219 1 87.5 98 SER B C 1
ATOM 2802 O O . SER B 1 98 ? 12.422 5.676 13.375 1 87.5 98 SER B O 1
ATOM 2804 N N . HIS B 1 99 ? 10.891 7.148 14.055 1 87.94 99 HIS B N 1
ATOM 2805 C CA . HIS B 1 99 ? 11.664 7.582 15.211 1 87.94 99 HIS B CA 1
ATOM 2806 C C . HIS B 1 99 ? 11.789 6.469 16.25 1 87.94 99 HIS B C 1
ATOM 2808 O O . HIS B 1 99 ? 12.641 6.531 17.125 1 87.94 99 HIS B O 1
ATOM 2814 N N . PHE B 1 100 ? 10.883 5.516 16 1 77.94 100 PHE B N 1
ATOM 2815 C CA . PHE B 1 100 ? 10.891 4.387 16.922 1 77.94 100 PHE B CA 1
ATOM 2816 C C . PHE B 1 100 ? 11.859 3.309 16.469 1 77.94 100 PHE B C 1
ATOM 2818 O O . PHE B 1 100 ? 12.164 2.375 17.203 1 77.94 100 PHE B O 1
ATOM 2825 N N . LEU B 1 101 ? 12.258 3.498 15.266 1 79 101 LEU B N 1
ATOM 2826 C CA . LEU B 1 101 ? 13.078 2.434 14.688 1 79 101 LEU B CA 1
ATOM 2827 C C . LEU B 1 101 ? 14.562 2.764 14.797 1 79 101 LEU B C 1
ATOM 2829 O O . LEU B 1 101 ? 14.977 3.875 14.469 1 79 101 LEU B O 1
ATOM 2833 N N . LYS B 1 102 ? 15.352 1.911 15.508 1 75.31 102 LYS B N 1
ATOM 2834 C CA . LYS B 1 102 ? 16.781 2.109 15.664 1 75.31 102 LYS B CA 1
ATOM 2835 C C . LYS B 1 102 ? 17.5 1.978 14.32 1 75.31 102 LYS B C 1
ATOM 2837 O O . LYS B 1 102 ? 18.391 2.766 14.008 1 75.31 102 LYS B O 1
ATOM 2842 N N . ASP B 1 103 ? 17.109 0.973 13.516 1 82 103 ASP B N 1
ATOM 2843 C CA . ASP B 1 103 ? 17.641 0.702 12.18 1 82 103 ASP B CA 1
ATOM 2844 C C . ASP B 1 103 ? 16.531 0.713 11.133 1 82 103 ASP B C 1
ATOM 2846 O O . ASP B 1 103 ? 15.633 -0.137 11.164 1 82 103 ASP B O 1
ATOM 2850 N N . GLN B 1 104 ? 16.641 1.691 10.234 1 77.69 104 GLN B N 1
ATOM 2851 C CA . GLN B 1 104 ? 15.586 1.934 9.25 1 77.69 104 GLN B CA 1
ATOM 2852 C C . GLN B 1 104 ? 15.453 0.761 8.281 1 77.69 104 GLN B C 1
ATOM 2854 O O . GLN B 1 104 ? 14.453 0.644 7.574 1 77.69 104 GLN B O 1
ATOM 2859 N N . SER B 1 105 ? 16.422 -0.017 8.273 1 80.81 105 SER B N 1
ATOM 2860 C CA . SER B 1 105 ? 16.375 -1.161 7.367 1 80.81 105 SER B CA 1
ATOM 2861 C C . SER B 1 105 ? 15.734 -2.371 8.039 1 80.81 105 SER B C 1
ATOM 2863 O O . SER B 1 105 ? 15.398 -3.35 7.371 1 80.81 105 SER B O 1
ATOM 2865 N N . ASN B 1 106 ? 15.461 -2.248 9.312 1 83.75 106 ASN B N 1
ATOM 2866 C CA . ASN B 1 106 ? 14.82 -3.35 10.031 1 83.75 106 ASN B CA 1
ATOM 2867 C C . ASN B 1 106 ? 13.305 -3.32 9.867 1 83.75 106 ASN B C 1
ATOM 2869 O O . ASN B 1 106 ? 12.68 -2.264 9.992 1 83.75 106 ASN B O 1
ATOM 2873 N N . PRO B 1 107 ? 12.734 -4.488 9.508 1 81.94 107 PRO B N 1
ATOM 2874 C CA . PRO B 1 107 ? 11.273 -4.539 9.422 1 81.94 107 PRO B CA 1
ATOM 2875 C C . PRO B 1 107 ? 10.594 -4.449 10.789 1 81.94 107 PRO B C 1
ATOM 2877 O O . PRO B 1 107 ? 11.156 -4.898 11.789 1 81.94 107 PRO B O 1
ATOM 2880 N N . VAL B 1 108 ? 9.516 -3.771 10.82 1 79.12 108 VAL B N 1
ATOM 2881 C CA . VAL B 1 108 ? 8.68 -3.793 12.008 1 79.12 108 VAL B CA 1
ATOM 2882 C C . VAL B 1 108 ? 7.809 -5.051 12.016 1 79.12 108 VAL B C 1
ATOM 2884 O O . VAL B 1 108 ? 6.883 -5.172 11.211 1 79.12 108 VAL B O 1
ATOM 2887 N N . VAL B 1 109 ? 8.211 -5.973 12.844 1 82.88 109 VAL B N 1
ATOM 2888 C CA . VAL B 1 109 ? 7.465 -7.219 12.969 1 82.88 109 VAL B CA 1
ATOM 2889 C C . VAL B 1 109 ? 6.582 -7.176 14.211 1 82.88 109 VAL B C 1
ATOM 2891 O O . VAL B 1 109 ? 6.855 -7.863 15.195 1 82.88 109 VAL B O 1
ATOM 2894 N N . TRP B 1 110 ? 5.559 -6.246 14.211 1 79.25 110 TRP B N 1
ATOM 2895 C CA . TRP B 1 110 ? 4.652 -6.035 15.336 1 79.25 110 TRP B CA 1
ATOM 2896 C C . TRP B 1 110 ? 3.227 -6.438 14.969 1 79.25 110 TRP B C 1
ATOM 2898 O O . TRP B 1 110 ? 2.76 -6.152 13.859 1 79.25 110 TRP B O 1
ATOM 2908 N N . ARG B 1 111 ? 2.689 -7.117 15.859 1 82.62 111 ARG B N 1
ATOM 2909 C CA . ARG B 1 111 ? 1.269 -7.414 15.703 1 82.62 111 ARG B CA 1
ATOM 2910 C C . ARG B 1 111 ? 0.414 -6.203 16.062 1 82.62 111 ARG B C 1
ATOM 2912 O O . ARG B 1 111 ? 0.91 -5.238 16.641 1 82.62 111 ARG B O 1
ATOM 2919 N N . GLY B 1 112 ? -0.876 -6.258 15.797 1 80.69 112 GLY B N 1
ATOM 2920 C CA . GLY B 1 112 ? -1.82 -5.156 15.898 1 80.69 112 GLY B CA 1
ATOM 2921 C C . GLY B 1 112 ? -1.798 -4.477 17.25 1 80.69 112 GLY B C 1
ATOM 2922 O O . GLY B 1 112 ? -1.614 -3.26 17.344 1 80.69 112 GLY B O 1
ATOM 2923 N N . PRO B 1 113 ? -1.93 -5.125 18.328 1 79.38 113 PRO B N 1
ATOM 2924 C CA . PRO B 1 113 ? -1.998 -4.5 19.656 1 79.38 113 PRO B CA 1
ATOM 2925 C C . PRO B 1 113 ? -0.724 -3.74 20.016 1 79.38 113 PRO B C 1
ATOM 2927 O O . PRO B 1 113 ? -0.792 -2.668 20.625 1 79.38 113 PRO B O 1
ATOM 2930 N N . LEU B 1 114 ? 0.368 -4.289 19.594 1 79.94 114 LEU B N 1
ATOM 2931 C CA . LEU B 1 114 ? 1.633 -3.6 19.828 1 79.94 114 LEU B CA 1
ATOM 2932 C C . LEU B 1 114 ? 1.712 -2.314 19.016 1 79.94 114 LEU B C 1
ATOM 2934 O O . LEU B 1 114 ? 2.219 -1.299 19.5 1 79.94 114 LEU B O 1
ATOM 2938 N N . LYS B 1 115 ? 1.201 -2.355 17.828 1 84.88 115 LYS B N 1
ATOM 2939 C CA . LYS B 1 115 ? 1.169 -1.161 16.984 1 84.88 115 LYS B CA 1
ATOM 2940 C C . LYS B 1 115 ? 0.297 -0.075 17.609 1 84.88 115 LYS B C 1
ATOM 2942 O O . LYS B 1 115 ? 0.694 1.091 17.672 1 84.88 115 LYS B O 1
ATOM 2947 N N . THR B 1 116 ? -0.887 -0.486 18.031 1 85.06 116 THR B N 1
ATOM 2948 C CA . THR B 1 116 ? -1.821 0.438 18.656 1 85.06 116 THR B CA 1
ATOM 2949 C C . THR B 1 116 ? -1.187 1.098 19.875 1 85.06 116 THR B C 1
ATOM 2951 O O . THR B 1 116 ? -1.261 2.316 20.047 1 85.06 116 THR B O 1
ATOM 2954 N N . GLY B 1 117 ? -0.563 0.245 20.703 1 83.81 117 GLY B N 1
ATOM 2955 C CA . GLY B 1 117 ? 0.101 0.768 21.891 1 83.81 117 GLY B CA 1
ATOM 2956 C C . GLY B 1 117 ? 1.203 1.758 21.562 1 83.81 117 GLY B C 1
ATOM 2957 O O . GLY B 1 117 ? 1.314 2.803 22.219 1 83.81 117 GLY B O 1
ATOM 2958 N N . ALA B 1 118 ? 1.962 1.479 20.594 1 83.31 118 ALA B N 1
ATOM 2959 C CA . ALA B 1 118 ? 3.074 2.336 20.203 1 83.31 118 ALA B CA 1
ATOM 2960 C C . ALA B 1 118 ? 2.574 3.686 19.688 1 83.31 118 ALA B C 1
ATOM 2962 O O . ALA B 1 118 ? 3.115 4.73 20.047 1 83.31 118 ALA B O 1
ATOM 2963 N N . ILE B 1 119 ? 1.521 3.668 18.875 1 87.31 119 ILE B N 1
ATOM 2964 C CA . ILE B 1 119 ? 0.953 4.895 18.328 1 87.31 119 ILE B CA 1
ATOM 2965 C C . ILE B 1 119 ? 0.457 5.789 19.453 1 87.31 119 ILE B C 1
ATOM 2967 O O . ILE B 1 119 ? 0.785 6.977 19.5 1 87.31 119 ILE B O 1
ATOM 2971 N N . MET B 1 120 ? -0.265 5.23 20.375 1 87.25 120 MET B N 1
ATOM 2972 C CA . MET B 1 120 ? -0.843 6.004 21.469 1 87.25 120 MET B CA 1
ATOM 2973 C C . MET B 1 120 ? 0.247 6.531 22.391 1 87.25 120 MET B C 1
ATOM 2975 O O . MET B 1 120 ? 0.156 7.656 22.891 1 87.25 120 MET B O 1
ATOM 2979 N N . GLN B 1 121 ? 1.222 5.73 22.562 1 81.12 121 GLN B N 1
ATOM 2980 C CA . GLN B 1 121 ? 2.336 6.152 23.406 1 81.12 121 GLN B CA 1
ATOM 2981 C C . GLN B 1 121 ? 3.078 7.332 22.781 1 81.12 121 GLN B C 1
ATOM 2983 O O . GLN B 1 121 ? 3.434 8.281 23.484 1 81.12 121 GLN B O 1
ATOM 2988 N N . PHE B 1 122 ? 3.26 7.168 21.594 1 80.44 122 PHE B N 1
ATOM 2989 C CA . PHE B 1 122 ? 4.012 8.211 20.906 1 80.44 122 PHE B CA 1
ATOM 2990 C C . PHE B 1 122 ? 3.26 9.531 20.953 1 80.44 122 PHE B C 1
ATOM 2992 O O . PHE B 1 122 ? 3.857 10.586 21.172 1 80.44 122 PHE B O 1
ATOM 2999 N N . VAL B 1 123 ? 2.021 9.531 20.781 1 84.75 123 VAL B N 1
ATOM 3000 C CA . VAL B 1 123 ? 1.213 10.75 20.797 1 84.75 123 VAL B CA 1
ATOM 3001 C C . VAL B 1 123 ? 1.129 11.305 22.203 1 84.75 123 VAL B C 1
ATOM 3003 O O . VAL B 1 123 ? 1.224 12.523 22.406 1 84.75 123 VAL B O 1
ATOM 3006 N N . SER B 1 124 ? 1.017 10.461 23.141 1 87.75 124 SER B N 1
ATOM 3007 C CA . SER B 1 124 ? 0.833 10.875 24.531 1 87.75 124 SER B CA 1
ATOM 3008 C C . SER B 1 124 ? 2.098 11.523 25.078 1 87.75 124 SER B C 1
ATOM 3010 O O . SER B 1 124 ? 2.029 12.352 26 1 87.75 124 SER B O 1
ATOM 3012 N N . ASP B 1 125 ? 3.184 11.234 24.516 1 89.06 125 ASP B N 1
ATOM 3013 C CA . ASP B 1 125 ? 4.445 11.672 25.094 1 89.06 125 ASP B CA 1
ATOM 3014 C C . ASP B 1 125 ? 4.91 12.984 24.469 1 89.06 125 ASP B C 1
ATOM 3016 O O . ASP B 1 125 ? 5.809 13.648 25 1 89.06 125 ASP B O 1
ATOM 3020 N N . ILE B 1 126 ? 4.293 13.391 23.469 1 92.25 126 ILE B N 1
ATOM 3021 C CA . ILE B 1 126 ? 4.844 14.492 22.688 1 92.25 126 ILE B CA 1
ATOM 3022 C C . ILE B 1 126 ? 4.105 15.789 23.031 1 92.25 126 ILE B C 1
ATOM 3024 O O . ILE B 1 126 ? 2.875 15.805 23.109 1 92.25 126 ILE B O 1
ATOM 3028 N N . SER B 1 127 ? 4.84 16.828 23.234 1 93.12 127 SER B N 1
ATOM 3029 C CA . SER B 1 127 ? 4.285 18.156 23.453 1 93.12 127 SER B CA 1
ATOM 3030 C C . SER B 1 127 ? 4.133 18.922 22.141 1 93.12 127 SER B C 1
ATOM 3032 O O . SER B 1 127 ? 4.992 19.734 21.797 1 93.12 127 SER B O 1
ATOM 3034 N N . TRP B 1 128 ? 3.062 18.781 21.547 1 93.19 128 TRP B N 1
ATOM 3035 C CA . TRP B 1 128 ? 2.791 19.406 20.25 1 93.19 128 TRP B CA 1
ATOM 3036 C C . TRP B 1 128 ? 2.633 20.906 20.391 1 93.19 128 TRP B C 1
ATOM 3038 O O . TRP B 1 128 ? 2.877 21.656 19.438 1 93.19 128 TRP B O 1
ATOM 3048 N N . GLY B 1 129 ? 2.191 21.406 21.609 1 92.69 129 GLY B N 1
ATOM 3049 C CA . GLY B 1 129 ? 1.835 22.797 21.781 1 92.69 129 GLY B CA 1
ATOM 3050 C C . GLY B 1 129 ? 0.58 23.188 21.016 1 92.69 129 GLY B C 1
ATOM 3051 O O . GLY B 1 129 ? -0.33 22.375 20.859 1 92.69 129 GLY B O 1
ATOM 3052 N N . GLU B 1 130 ? 0.489 24.5 20.672 1 95.81 130 GLU B N 1
ATOM 3053 C CA . GLU B 1 130 ? -0.669 24.984 19.922 1 95.81 130 GLU B CA 1
ATOM 3054 C C . GLU B 1 130 ? -0.511 24.719 18.422 1 95.81 130 GLU B C 1
ATOM 3056 O O . GLU B 1 130 ? 0.475 25.141 17.812 1 95.81 130 GLU B O 1
ATOM 3061 N N . LEU B 1 131 ? -1.439 24 17.875 1 96.81 131 LEU B N 1
ATOM 3062 C CA . LEU B 1 131 ? -1.48 23.75 16.438 1 96.81 131 LEU B CA 1
ATOM 3063 C C . LEU B 1 131 ? -2.838 24.141 15.859 1 96.81 131 LEU B C 1
ATOM 3065 O O . LEU B 1 131 ? -3.873 23.922 16.5 1 96.81 131 LEU B O 1
ATOM 3069 N N . ASP B 1 132 ? -2.77 24.781 14.703 1 97.56 132 ASP B N 1
ATOM 3070 C CA . ASP B 1 132 ? -4.004 24.953 13.938 1 97.56 132 ASP B CA 1
ATOM 3071 C C . ASP B 1 132 ? -4.441 23.641 13.297 1 97.56 132 ASP B C 1
ATOM 3073 O O . ASP B 1 132 ? -5.633 23.328 13.258 1 97.56 132 ASP B O 1
ATOM 3077 N N . TYR B 1 133 ? -3.482 22.906 12.828 1 97.81 133 TYR B N 1
ATOM 3078 C CA . TYR B 1 133 ? -3.766 21.641 12.156 1 97.81 133 TYR B CA 1
ATOM 3079 C C . TYR B 1 133 ? -2.762 20.562 12.562 1 97.81 133 TYR B C 1
ATOM 3081 O O . TYR B 1 133 ? -1.562 20.828 12.656 1 97.81 133 TYR B O 1
ATOM 3089 N N . LEU B 1 134 ? -3.225 19.422 12.852 1 97.19 134 LEU B N 1
ATOM 3090 C CA . LEU B 1 134 ? -2.434 18.188 12.867 1 97.19 134 LEU B CA 1
ATOM 3091 C C . LEU B 1 134 ? -2.799 17.297 11.688 1 97.19 134 LEU B C 1
ATOM 3093 O O . LEU B 1 134 ? -3.934 16.828 11.586 1 97.19 134 LEU B O 1
ATOM 3097 N N . VAL B 1 135 ? -1.896 17.125 10.758 1 98.25 135 VAL B N 1
ATOM 3098 C CA . VAL B 1 135 ? -2.088 16.219 9.625 1 98.25 135 VAL B CA 1
ATOM 3099 C C . VAL B 1 135 ? -1.577 14.828 9.977 1 98.25 135 VAL B C 1
ATOM 3101 O O . VAL B 1 135 ? -0.449 14.672 10.453 1 98.25 135 VAL B O 1
ATOM 3104 N N . VAL B 1 136 ? -2.373 13.805 9.781 1 97.56 136 VAL B N 1
ATOM 3105 C CA . VAL B 1 136 ? -1.994 12.438 10.117 1 97.56 136 VAL B CA 1
ATOM 3106 C C . VAL B 1 136 ? -1.863 11.609 8.844 1 97.56 136 VAL B C 1
ATOM 3108 O O . VAL B 1 136 ? -2.824 11.477 8.086 1 97.56 136 VAL B O 1
ATOM 3111 N N . ASP B 1 137 ? -0.716 11.062 8.602 1 97.75 137 ASP B N 1
ATOM 3112 C CA . ASP B 1 137 ? -0.461 10.141 7.496 1 97.75 137 ASP B CA 1
ATOM 3113 C C . ASP B 1 137 ? -0.69 8.695 7.926 1 97.75 137 ASP B C 1
ATOM 3115 O O . ASP B 1 137 ? 0.117 8.125 8.656 1 97.75 137 ASP B O 1
ATOM 3119 N N . CYS B 1 138 ? -1.688 8.086 7.375 1 95.94 138 CYS B N 1
ATOM 3120 C CA . CYS B 1 138 ? -2.066 6.727 7.75 1 95.94 138 CYS B CA 1
ATOM 3121 C C . CYS B 1 138 ? -1.522 5.715 6.75 1 95.94 138 CYS B C 1
ATOM 3123 O O . CYS B 1 138 ? -1.236 6.062 5.602 1 95.94 138 CYS B O 1
ATOM 3125 N N . PRO B 1 139 ? -1.334 4.457 7.207 1 92.81 139 PRO B N 1
ATOM 3126 C CA . PRO B 1 139 ? -1.004 3.412 6.238 1 92.81 139 PRO B CA 1
ATOM 3127 C C . PRO B 1 139 ? -2.164 3.094 5.297 1 92.81 139 PRO B C 1
ATOM 3129 O O . PRO B 1 139 ? -3.285 3.559 5.516 1 92.81 139 PRO B O 1
ATOM 3132 N N . PRO B 1 140 ? -1.826 2.41 4.18 1 89.88 140 PRO B N 1
ATOM 3133 C CA . PRO B 1 140 ? -2.938 2.014 3.312 1 89.88 140 PRO B CA 1
ATOM 3134 C C . PRO B 1 140 ? -3.957 1.128 4.023 1 89.88 140 PRO B C 1
ATOM 3136 O O . PRO B 1 140 ? -3.586 0.32 4.879 1 89.88 140 PRO B O 1
ATOM 3139 N N . GLY B 1 141 ? -5.227 1.286 3.611 1 87.69 141 GLY B N 1
ATOM 3140 C CA . GLY B 1 141 ? -6.273 0.428 4.137 1 87.69 141 GLY B CA 1
ATOM 3141 C C . GLY B 1 141 ? -6.891 0.958 5.418 1 87.69 141 GLY B C 1
ATOM 3142 O O . GLY B 1 141 ? -6.863 2.164 5.676 1 87.69 141 GLY B O 1
ATOM 3143 N N . THR B 1 142 ? -7.598 0.102 6.109 1 88.31 142 THR B N 1
ATOM 3144 C CA . THR B 1 142 ? -8.406 0.473 7.266 1 88.31 142 THR B CA 1
ATOM 3145 C C . THR B 1 142 ? -8.07 -0.409 8.461 1 88.31 142 THR B C 1
ATOM 3147 O O . THR B 1 142 ? -8.961 -0.8 9.219 1 88.31 142 THR B O 1
ATOM 3150 N N . GLY B 1 143 ? -6.855 -0.677 8.609 1 86.5 143 GLY B N 1
ATOM 3151 C CA . GLY B 1 143 ? -6.41 -1.595 9.648 1 86.5 143 GLY B CA 1
ATOM 3152 C C . GLY B 1 143 ? -6.254 -0.932 11 1 86.5 143 GLY B C 1
ATOM 3153 O O . GLY B 1 143 ? -6.879 0.098 11.273 1 86.5 143 GLY B O 1
ATOM 3154 N N . ASP B 1 144 ? -5.449 -1.482 11.789 1 86.25 144 ASP B N 1
ATOM 3155 C CA . ASP B 1 144 ? -5.32 -1.146 13.203 1 86.25 144 ASP B CA 1
ATOM 3156 C C . ASP B 1 144 ? -4.902 0.311 13.383 1 86.25 144 ASP B C 1
ATOM 3158 O O . ASP B 1 144 ? -5.406 0.999 14.281 1 86.25 144 ASP B O 1
ATOM 3162 N N . GLU B 1 145 ? -3.988 0.767 12.555 1 90.25 145 GLU B N 1
ATOM 3163 C CA . GLU B 1 145 ? -3.441 2.111 12.719 1 90.25 145 GLU B CA 1
ATOM 3164 C C . GLU B 1 145 ? -4.504 3.174 12.461 1 90.25 145 GLU B C 1
ATOM 3166 O O . GLU B 1 145 ? -4.684 4.09 13.266 1 90.25 145 GLU B O 1
ATOM 3171 N N . SER B 1 146 ? -5.215 3.027 11.344 1 92.5 146 SER B N 1
ATOM 3172 C CA . SER B 1 146 ? -6.285 3.963 11.016 1 92.5 146 SER B CA 1
ATOM 3173 C C . SER B 1 146 ? -7.41 3.902 12.047 1 92.5 146 SER B C 1
ATOM 3175 O O . SER B 1 146 ? -7.93 4.938 12.469 1 92.5 146 SER B O 1
ATOM 3177 N N . LEU B 1 147 ? -7.734 2.688 12.438 1 90.5 147 LEU B N 1
ATOM 3178 C CA . LEU B 1 147 ? -8.773 2.488 13.445 1 90.5 147 LEU B CA 1
ATOM 3179 C C . LEU B 1 147 ? -8.406 3.191 14.742 1 90.5 147 LEU B C 1
ATOM 3181 O O . LEU B 1 147 ? -9.266 3.809 15.383 1 90.5 147 LEU B O 1
ATOM 3185 N N . THR B 1 148 ? -7.203 3.066 15.117 1 90.38 148 THR B N 1
ATOM 3186 C CA . THR B 1 148 ? -6.723 3.674 16.359 1 90.38 148 THR B CA 1
ATOM 3187 C C . THR B 1 148 ? -6.898 5.188 16.312 1 90.38 148 THR B C 1
ATOM 3189 O O . THR B 1 148 ? -7.367 5.789 17.281 1 90.38 148 THR B O 1
ATOM 3192 N N . ILE B 1 149 ? -6.57 5.797 15.234 1 93.12 149 ILE B N 1
ATOM 3193 C CA . ILE B 1 149 ? -6.672 7.246 15.094 1 93.12 149 ILE B CA 1
ATOM 3194 C C . ILE B 1 149 ? -8.133 7.676 15.203 1 93.12 149 ILE B C 1
ATOM 3196 O O . ILE B 1 149 ? -8.469 8.531 16.016 1 93.12 149 ILE B O 1
ATOM 3200 N N . PHE B 1 150 ? -8.992 7.09 14.477 1 93.5 150 PHE B N 1
ATOM 3201 C CA . PHE B 1 150 ? -10.383 7.52 14.391 1 93.5 150 PHE B CA 1
ATOM 3202 C C . PHE B 1 150 ? -11.117 7.242 15.703 1 93.5 150 PHE B C 1
ATOM 3204 O O . PHE B 1 150 ? -12.016 7.988 16.078 1 93.5 150 PHE B O 1
ATOM 3211 N N . GLN B 1 151 ? -10.672 6.262 16.375 1 89.88 151 GLN B N 1
ATOM 3212 C CA . GLN B 1 151 ? -11.375 5.887 17.594 1 89.88 151 GLN B CA 1
ATOM 3213 C C . GLN B 1 151 ? -10.883 6.703 18.781 1 89.88 151 GLN B C 1
ATOM 3215 O O . GLN B 1 151 ? -11.594 6.844 19.781 1 89.88 151 GLN B O 1
ATOM 3220 N N . ASN B 1 152 ? -9.711 7.246 18.672 1 88.88 152 ASN B N 1
ATOM 3221 C CA . ASN B 1 152 ? -9.125 7.801 19.891 1 88.88 152 ASN B CA 1
ATOM 3222 C C . ASN B 1 152 ? -8.883 9.305 19.766 1 88.88 152 ASN B C 1
ATOM 3224 O O . ASN B 1 152 ? -8.781 10.008 20.766 1 88.88 152 ASN B O 1
ATOM 3228 N N . PHE B 1 153 ? -8.695 9.766 18.578 1 90.31 153 PHE B N 1
ATOM 3229 C CA . PHE B 1 153 ? -8.477 11.203 18.422 1 90.31 153 PHE B CA 1
ATOM 3230 C C . PHE B 1 153 ? -9.797 11.961 18.469 1 90.31 153 PHE B C 1
ATOM 3232 O O . PHE B 1 153 ? -10.742 11.617 17.766 1 90.31 153 PHE B O 1
ATOM 3239 N N . LYS B 1 154 ? -9.898 13.016 19.234 1 86.69 154 LYS B N 1
ATOM 3240 C CA . LYS B 1 154 ? -11.164 13.695 19.469 1 86.69 154 LYS B CA 1
ATOM 3241 C C . LYS B 1 154 ? -11.328 14.906 18.547 1 86.69 154 LYS B C 1
ATOM 3243 O O . LYS B 1 154 ? -12.438 15.398 18.344 1 86.69 154 LYS B O 1
ATOM 3248 N N . ASN B 1 155 ? -10.328 15.453 17.969 1 91.25 155 ASN B N 1
ATOM 3249 C CA . ASN B 1 155 ? -10.406 16.703 17.203 1 91.25 155 ASN B CA 1
ATOM 3250 C C . ASN B 1 155 ? -10.258 16.438 15.711 1 91.25 155 ASN B C 1
ATOM 3252 O O . ASN B 1 155 ? -9.664 17.25 14.992 1 91.25 155 ASN B O 1
ATOM 3256 N N . ILE B 1 156 ? -10.812 15.352 15.242 1 94.5 156 ILE B N 1
ATOM 3257 C CA . ILE B 1 156 ? -10.719 15.039 13.82 1 94.5 156 ILE B CA 1
ATOM 3258 C C . ILE B 1 156 ? -11.734 15.875 13.039 1 94.5 156 ILE B C 1
ATOM 3260 O O . ILE B 1 156 ? -12.945 15.75 13.25 1 94.5 156 ILE B O 1
ATOM 3264 N N . GLN B 1 157 ? -11.234 16.719 12.227 1 94.62 157 GLN B N 1
ATOM 3265 C CA . GLN B 1 157 ? -12.094 17.484 11.328 1 94.62 157 GLN B CA 1
ATOM 3266 C C . GLN B 1 157 ? -12.672 16.594 10.227 1 94.62 157 GLN B C 1
ATOM 3268 O O . GLN B 1 157 ? -13.828 16.75 9.836 1 94.62 157 GLN B O 1
ATOM 3273 N N . GLY B 1 158 ? -11.828 15.758 9.703 1 96.75 158 GLY B N 1
ATOM 3274 C CA . GLY B 1 158 ? -12.227 14.844 8.648 1 96.75 158 GLY B CA 1
ATOM 3275 C C . GLY B 1 158 ? -11.047 14.172 7.961 1 96.75 158 GLY B C 1
ATOM 3276 O O . GLY B 1 158 ? -9.906 14.305 8.406 1 96.75 158 GLY B O 1
ATOM 3277 N N . ALA B 1 159 ? -11.43 13.414 6.934 1 98.06 159 ALA B N 1
ATOM 3278 C CA . ALA B 1 159 ? -10.398 12.672 6.211 1 98.06 159 ALA B CA 1
ATOM 3279 C C . ALA B 1 159 ? -10.258 13.18 4.777 1 98.06 159 ALA B C 1
ATOM 3281 O O . ALA B 1 159 ? -11.25 13.523 4.133 1 98.06 159 ALA B O 1
ATOM 3282 N N . VAL B 1 160 ? -9.055 13.305 4.348 1 98.5 160 VAL B N 1
ATOM 3283 C CA . VAL B 1 160 ? -8.727 13.461 2.934 1 98.5 160 VAL B CA 1
ATOM 3284 C C . VAL B 1 160 ? -8.312 12.109 2.352 1 98.5 160 VAL B C 1
ATOM 3286 O O . VAL B 1 160 ? -7.359 11.484 2.828 1 98.5 160 VAL B O 1
ATOM 3289 N N . ILE B 1 161 ? -9.008 11.664 1.357 1 98.12 161 ILE B N 1
ATOM 3290 C CA . ILE B 1 161 ? -8.711 10.352 0.783 1 98.12 161 ILE B CA 1
ATOM 3291 C C . ILE B 1 161 ? -7.973 10.531 -0.54 1 98.12 161 ILE B C 1
ATOM 3293 O O . ILE B 1 161 ? -8.469 11.195 -1.454 1 98.12 161 ILE B O 1
ATOM 3297 N N . VAL B 1 162 ? -6.789 9.93 -0.578 1 97.62 162 VAL B N 1
ATOM 3298 C CA . VAL B 1 162 ? -5.93 10.008 -1.756 1 97.62 162 VAL B CA 1
ATOM 3299 C C . VAL B 1 162 ? -6.141 8.773 -2.629 1 97.62 162 VAL B C 1
ATOM 3301 O O . VAL B 1 162 ? -6.219 7.652 -2.121 1 97.62 162 VAL B O 1
ATOM 3304 N N . THR B 1 163 ? -6.297 8.9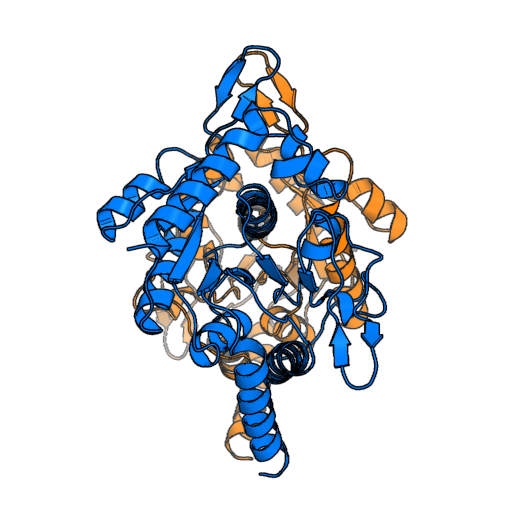77 -3.93 1 95.94 163 THR B N 1
ATOM 3305 C CA . THR B 1 163 ? -6.5 7.875 -4.871 1 95.94 163 THR B CA 1
ATOM 3306 C C . THR B 1 163 ? -5.805 8.172 -6.199 1 95.94 163 THR B C 1
ATOM 3308 O O . THR B 1 163 ? -5.172 9.211 -6.355 1 95.94 163 THR B O 1
ATOM 3311 N N . THR B 1 164 ? -5.789 7.215 -7.059 1 94 164 THR B N 1
ATOM 3312 C CA . THR B 1 164 ? -5.41 7.348 -8.461 1 94 164 THR B CA 1
ATOM 3313 C C . THR B 1 164 ? -6.59 7.016 -9.375 1 94 164 THR B C 1
ATOM 3315 O O . THR B 1 164 ? -7.613 6.508 -8.914 1 94 164 THR B O 1
ATOM 3318 N N . PRO B 1 165 ? -6.535 7.301 -10.633 1 93.12 165 PRO B N 1
ATOM 3319 C CA . PRO B 1 165 ? -7.691 7.129 -11.516 1 93.12 165 PRO B CA 1
ATOM 3320 C C . PRO B 1 165 ? -7.996 5.66 -11.812 1 93.12 165 PRO B C 1
ATOM 3322 O O . PRO B 1 165 ? -9.07 5.34 -12.328 1 93.12 165 PRO B O 1
ATOM 3325 N N . SER B 1 166 ? -7.301 4.707 -11.43 1 87.5 166 SER B N 1
ATOM 3326 C CA . SER B 1 166 ? -7.457 3.309 -11.812 1 87.5 166 SER B CA 1
ATOM 3327 C C . SER B 1 166 ? -8.68 2.682 -11.141 1 87.5 166 SER B C 1
ATOM 3329 O O . SER B 1 166 ? -9.023 3.037 -10.016 1 87.5 166 SER B O 1
ATOM 3331 N N . ASP B 1 167 ? -9.328 1.702 -11.844 1 78.56 167 ASP B N 1
ATOM 3332 C CA . ASP B 1 167 ? -10.508 1.019 -11.32 1 78.56 167 ASP B CA 1
ATOM 3333 C C . ASP B 1 167 ? -10.156 0.186 -10.086 1 78.56 167 ASP B C 1
ATOM 3335 O O . ASP B 1 167 ? -10.953 0.091 -9.148 1 78.56 167 ASP B O 1
ATOM 3339 N N . VAL B 1 168 ? -9.07 -0.378 -10.156 1 75.88 168 VAL B N 1
ATOM 3340 C CA . VAL B 1 168 ? -8.625 -1.179 -9.023 1 75.88 168 VAL B CA 1
ATOM 3341 C C . VAL B 1 168 ? -8.477 -0.291 -7.789 1 75.88 168 VAL B C 1
ATOM 3343 O O . VAL B 1 168 ? -8.875 -0.681 -6.684 1 75.88 168 VAL B O 1
ATOM 3346 N N . SER B 1 169 ? -8.047 0.87 -8.023 1 78.5 169 SER B N 1
ATOM 3347 C CA . SER B 1 169 ? -7.922 1.833 -6.93 1 78.5 169 SER B CA 1
ATOM 3348 C C . SER B 1 169 ? -9.297 2.275 -6.43 1 78.5 169 SER B C 1
ATOM 3350 O O . SER B 1 169 ? -9.484 2.48 -5.23 1 78.5 169 SER B O 1
ATOM 3352 N N . GLN B 1 170 ? -10.25 2.322 -7.348 1 86.5 170 GLN B N 1
ATOM 3353 C CA . GLN B 1 170 ? -11.57 2.814 -6.98 1 86.5 170 GLN B CA 1
ATOM 3354 C C . GLN B 1 170 ? -12.234 1.897 -5.957 1 86.5 170 GLN B C 1
ATOM 3356 O O . GLN B 1 170 ? -12.828 2.369 -4.984 1 86.5 170 GLN B O 1
ATOM 3361 N N . ASP B 1 171 ? -12.086 0.612 -6.156 1 87 171 ASP B N 1
ATOM 3362 C CA . ASP B 1 171 ? -12.648 -0.352 -5.219 1 87 171 ASP B CA 1
ATOM 3363 C C . ASP B 1 171 ? -12.109 -0.122 -3.807 1 87 171 ASP B C 1
ATOM 3365 O O . ASP B 1 171 ? -12.875 -0.113 -2.838 1 87 171 ASP B O 1
ATOM 3369 N N . ASP B 1 172 ? -10.875 0.062 -3.732 1 89.06 172 ASP B N 1
ATOM 3370 C CA . ASP B 1 172 ? -10.211 0.237 -2.445 1 89.06 172 ASP B CA 1
ATOM 3371 C C . ASP B 1 172 ? -10.57 1.581 -1.817 1 89.06 172 ASP B C 1
ATOM 3373 O O . ASP B 1 172 ? -10.68 1.692 -0.595 1 89.06 172 ASP B O 1
ATOM 3377 N N . VAL B 1 173 ? -10.773 2.578 -2.639 1 91.44 173 VAL B N 1
ATOM 3378 C CA . VAL B 1 173 ? -11.109 3.916 -2.164 1 91.44 173 VAL B CA 1
ATOM 3379 C C . VAL B 1 173 ? -12.523 3.912 -1.573 1 91.44 173 VAL B C 1
ATOM 3381 O O . VAL B 1 173 ? -12.781 4.586 -0.574 1 91.44 173 VAL B O 1
ATOM 3384 N N . GLU B 1 174 ? -13.375 3.189 -2.217 1 93.75 174 GLU B N 1
ATOM 3385 C CA . GLU B 1 174 ? -14.727 3.068 -1.682 1 93.75 174 GLU B CA 1
ATOM 3386 C C . GLU B 1 174 ? -14.711 2.51 -0.262 1 93.75 174 GLU B C 1
ATOM 3388 O O . GLU B 1 174 ? -15.453 2.977 0.602 1 93.75 174 GLU B O 1
ATOM 3393 N N . LYS B 1 175 ? -13.875 1.57 -0.058 1 91.94 175 LYS B N 1
ATOM 3394 C CA . LYS B 1 175 ? -13.734 1.003 1.28 1 91.94 175 LYS B CA 1
ATOM 3395 C C . LYS B 1 175 ? -13.273 2.061 2.279 1 91.94 175 LYS B C 1
ATOM 3397 O O . LYS B 1 175 ? -13.742 2.092 3.418 1 91.94 175 LYS B O 1
ATOM 3402 N N . ALA B 1 176 ? -12.367 2.869 1.846 1 94 176 ALA B N 1
ATOM 3403 C CA . ALA B 1 176 ? -11.859 3.93 2.717 1 94 176 ALA B CA 1
ATOM 3404 C C . ALA B 1 176 ? -12.961 4.934 3.047 1 94 176 ALA B C 1
ATOM 3406 O O . ALA B 1 176 ? -13.102 5.359 4.195 1 94 176 ALA B O 1
ATOM 3407 N N . ILE B 1 177 ? -13.758 5.312 2.014 1 95.94 177 ILE B N 1
ATOM 3408 C CA . ILE B 1 177 ? -14.859 6.242 2.201 1 95.94 177 ILE B CA 1
ATOM 3409 C C . ILE B 1 177 ? -15.859 5.668 3.203 1 95.94 177 ILE B C 1
ATOM 3411 O O . ILE B 1 177 ? -16.266 6.352 4.141 1 95.94 177 ILE B O 1
ATOM 3415 N N . ASN B 1 178 ? -16.188 4.449 3.049 1 95.19 178 ASN B N 1
ATOM 3416 C CA . ASN B 1 178 ? -17.156 3.793 3.924 1 95.19 178 ASN B CA 1
ATOM 3417 C C . ASN B 1 178 ? -16.594 3.605 5.332 1 95.19 178 ASN B C 1
ATOM 3419 O O . ASN B 1 178 ? -17.344 3.662 6.312 1 95.19 178 ASN B O 1
ATOM 3423 N N . PHE B 1 179 ? -15.328 3.416 5.406 1 94.81 179 PHE B N 1
ATOM 3424 C CA . PHE B 1 179 ? -14.672 3.324 6.707 1 94.81 179 PHE B CA 1
ATOM 3425 C C . PHE B 1 179 ? -14.828 4.629 7.48 1 94.81 179 PHE B C 1
ATOM 3427 O O . PHE B 1 179 ? -15.203 4.617 8.656 1 94.81 179 PHE B O 1
ATOM 3434 N N . VAL B 1 180 ? -14.547 5.707 6.844 1 96.69 180 VAL B N 1
ATOM 3435 C CA . VAL B 1 180 ? -14.664 7.012 7.484 1 96.69 180 VAL B CA 1
ATOM 3436 C C . VAL B 1 180 ? -16.094 7.23 7.961 1 96.69 180 VAL B C 1
ATOM 3438 O O . VAL B 1 180 ? -16.328 7.711 9.07 1 96.69 180 VAL B O 1
ATOM 3441 N N . LYS B 1 181 ? -17.016 6.844 7.145 1 95.56 181 LYS B N 1
ATOM 3442 C CA . LYS B 1 181 ? -18.422 6.945 7.508 1 95.56 181 LYS B CA 1
ATOM 3443 C C . LYS B 1 181 ? -18.734 6.078 8.719 1 95.56 181 LYS B C 1
ATOM 3445 O O . LYS B 1 181 ? -19.438 6.516 9.641 1 95.56 181 LYS B O 1
ATOM 3450 N N . MET B 1 182 ? -18.25 4.879 8.711 1 94.19 182 MET B N 1
ATOM 3451 C CA . MET B 1 182 ? -18.469 3.953 9.82 1 94.19 182 MET B CA 1
ATOM 3452 C C . MET B 1 182 ? -17.891 4.516 11.117 1 94.19 182 MET B C 1
ATOM 3454 O O . MET B 1 182 ? -18.422 4.242 12.203 1 94.19 182 MET B O 1
ATOM 3458 N N . MET B 1 183 ? -16.812 5.191 11 1 94.25 183 MET B N 1
ATOM 3459 C CA . MET B 1 183 ? -16.172 5.812 12.156 1 94.25 183 MET B CA 1
ATOM 3460 C C . MET B 1 183 ? -16.891 7.105 12.539 1 94.25 183 MET B C 1
ATOM 3462 O O . MET B 1 183 ? -16.438 7.832 13.422 1 94.25 183 MET B O 1
ATOM 3466 N N . LYS B 1 184 ? -17.922 7.469 11.805 1 95.62 184 LYS B N 1
ATOM 3467 C CA . LYS B 1 184 ? -18.766 8.617 12.062 1 95.62 184 LYS B CA 1
ATOM 3468 C C . LYS B 1 184 ? -18.016 9.93 11.875 1 95.62 184 LYS B C 1
ATOM 3470 O O . LYS B 1 184 ? -18.141 10.859 12.672 1 95.62 184 LYS B O 1
ATOM 3475 N N . HIS B 1 185 ? -17.219 9.945 10.906 1 96.44 185 HIS B N 1
ATOM 3476 C CA . HIS B 1 185 ? -16.5 11.164 10.531 1 96.44 185 HIS B CA 1
ATOM 3477 C C . HIS B 1 185 ? -16.766 11.531 9.078 1 96.44 185 HIS B C 1
ATOM 3479 O O . HIS B 1 185 ? -17.359 10.742 8.328 1 96.44 185 HIS B O 1
ATOM 3485 N N . GLU B 1 186 ? -16.328 12.648 8.727 1 95.25 186 GLU B N 1
ATOM 3486 C CA . GLU B 1 186 ? -16.578 13.156 7.383 1 95.25 186 GLU B CA 1
ATOM 3487 C C . GLU B 1 186 ? -15.352 12.992 6.496 1 95.25 186 GLU B C 1
ATOM 3489 O O . GLU B 1 186 ? -14.219 13.18 6.949 1 95.25 186 GLU B O 1
ATOM 3494 N N . THR B 1 187 ? -15.656 12.617 5.266 1 97.5 187 THR B N 1
ATOM 3495 C CA . THR B 1 187 ? -14.633 12.75 4.242 1 97.5 187 THR B CA 1
ATOM 3496 C C . THR B 1 187 ? -14.609 14.164 3.676 1 97.5 187 THR B C 1
ATOM 3498 O O . THR B 1 187 ? -15.594 14.609 3.078 1 97.5 187 THR B O 1
ATOM 3501 N N . LEU B 1 188 ? -13.516 14.867 3.932 1 97.81 188 LEU B N 1
ATOM 3502 C CA . LEU B 1 188 ? -13.398 16.25 3.469 1 97.81 188 LEU B CA 1
ATOM 3503 C C . LEU B 1 188 ? -13.383 16.297 1.945 1 97.81 188 LEU B C 1
ATOM 3505 O O . LEU B 1 188 ? -13.805 17.297 1.354 1 97.81 188 LEU B O 1
ATOM 3509 N N . GLY B 1 189 ? -12.82 15.297 1.286 1 98.12 189 GLY B N 1
ATOM 3510 C CA . GLY B 1 189 ? -12.789 15.188 -0.163 1 98.12 189 GLY B CA 1
ATOM 3511 C C . GLY B 1 189 ? -11.75 14.195 -0.658 1 98.12 189 GLY B C 1
ATOM 3512 O O . GLY B 1 189 ? -11.086 13.531 0.141 1 98.12 189 GLY B O 1
ATOM 3513 N N . LEU B 1 190 ? -11.703 14.086 -2.004 1 98.19 190 LEU B N 1
ATOM 3514 C CA . LEU B 1 190 ? -10.766 13.172 -2.656 1 98.19 190 LEU B CA 1
ATOM 3515 C C . LEU B 1 190 ? -9.625 13.938 -3.309 1 98.19 190 LEU B C 1
ATOM 3517 O O . LEU B 1 190 ? -9.82 15.039 -3.824 1 98.19 190 LEU B O 1
ATOM 3521 N N . VAL B 1 191 ? -8.461 13.422 -3.193 1 98.31 191 VAL B N 1
ATOM 3522 C CA . VAL B 1 191 ? -7.324 13.891 -3.98 1 98.31 191 VAL B CA 1
ATOM 3523 C C . VAL B 1 191 ? -6.941 12.828 -5.012 1 98.31 191 VAL B C 1
ATOM 3525 O O . VAL B 1 191 ? -6.629 11.688 -4.656 1 98.31 191 VAL B O 1
ATOM 3528 N N . GLU B 1 192 ? -7.035 13.156 -6.273 1 97.56 192 GLU B N 1
ATOM 3529 C CA . GLU B 1 192 ? -6.59 12.25 -7.328 1 97.56 192 GLU B CA 1
ATOM 3530 C C . GLU B 1 192 ? -5.133 12.5 -7.699 1 97.56 192 GLU B C 1
ATOM 3532 O O . GLU B 1 192 ? -4.84 13.367 -8.531 1 97.56 192 GLU B O 1
ATOM 3537 N N . ASN B 1 193 ? -4.312 11.656 -7.113 1 96 193 ASN B N 1
ATOM 3538 C CA . ASN B 1 193 ? -2.885 11.734 -7.402 1 96 193 ASN B CA 1
ATOM 3539 C C . ASN B 1 193 ? -2.52 10.93 -8.648 1 96 193 ASN B C 1
ATOM 3541 O O . ASN B 1 193 ? -3.32 10.133 -9.125 1 96 193 ASN B O 1
ATOM 3545 N N . MET B 1 194 ? -1.399 11.344 -9.281 1 94.75 194 MET B N 1
ATOM 3546 C CA . MET B 1 194 ? -0.907 10.672 -10.477 1 94.75 194 MET B CA 1
ATOM 3547 C C . MET B 1 194 ? -1.982 10.625 -11.562 1 94.75 194 MET B C 1
ATOM 3549 O O . MET B 1 194 ? -2.166 9.602 -12.219 1 94.75 194 MET B O 1
ATOM 3553 N N . SER B 1 195 ? -2.635 11.758 -11.766 1 95.06 195 SER B N 1
ATOM 3554 C CA . SER B 1 195 ? -3.812 11.844 -12.617 1 95.06 195 SER B CA 1
ATOM 3555 C C . SER B 1 195 ? -3.43 11.75 -14.094 1 95.06 195 SER B C 1
ATOM 3557 O O . SER B 1 195 ? -4.188 11.211 -14.906 1 95.06 195 SER B O 1
ATOM 3559 N N . TYR B 1 196 ? -2.328 12.289 -14.406 1 94.38 196 TYR B N 1
ATOM 3560 C CA . TYR B 1 196 ? -1.781 12.234 -15.758 1 94.38 196 TYR B CA 1
ATOM 3561 C C . TYR B 1 196 ? -0.286 12.523 -15.75 1 94.38 196 TYR B C 1
ATOM 3563 O O . TYR B 1 196 ? 0.262 12.984 -14.742 1 94.38 196 TYR B O 1
ATOM 3571 N N . PHE B 1 197 ? 0.341 12.094 -16.844 1 94.31 197 PHE B N 1
ATOM 3572 C CA . PHE B 1 197 ? 1.755 12.359 -17.094 1 94.31 197 PHE B CA 1
ATOM 3573 C C . PHE B 1 197 ? 1.944 13.156 -18.375 1 94.31 197 PHE B C 1
ATOM 3575 O O . PHE B 1 197 ? 1.316 12.852 -19.391 1 94.31 197 PHE B O 1
ATOM 3582 N N . VAL B 1 198 ? 2.717 14.172 -18.266 1 94 198 VAL B N 1
ATOM 3583 C CA . VAL B 1 198 ? 3.023 14.953 -19.453 1 94 198 VAL B CA 1
ATOM 3584 C C . VAL B 1 198 ? 4.449 14.648 -19.922 1 94 198 VAL B C 1
ATOM 3586 O O . VAL B 1 198 ? 5.406 14.891 -19.188 1 94 198 VAL B O 1
ATOM 3589 N N . CYS B 1 199 ? 4.598 14.133 -21.125 1 94.62 199 CYS B N 1
ATOM 3590 C CA . CYS B 1 199 ? 5.91 13.859 -21.703 1 94.62 199 CYS B CA 1
ATOM 3591 C C . CYS B 1 199 ? 6.723 15.141 -21.844 1 94.62 199 CYS B C 1
ATOM 3593 O O . CYS B 1 199 ? 6.23 16.125 -22.391 1 94.62 199 CYS B O 1
ATOM 3595 N N . ASP B 1 200 ? 7.91 15.102 -21.344 1 91.19 200 ASP B N 1
ATOM 3596 C CA . ASP B 1 200 ? 8.711 16.312 -21.344 1 91.19 200 ASP B CA 1
ATOM 3597 C C . ASP B 1 200 ? 9.273 16.609 -22.734 1 91.19 200 ASP B C 1
ATOM 3599 O O . ASP B 1 200 ? 9.758 17.703 -23 1 91.19 200 ASP B O 1
ATOM 3603 N N . GLU B 1 201 ? 9.188 15.633 -23.594 1 93.56 201 GLU B N 1
ATOM 3604 C CA . GLU B 1 201 ? 9.695 15.805 -24.953 1 93.56 201 GLU B CA 1
ATOM 3605 C C . GLU B 1 201 ? 8.609 16.297 -25.891 1 93.56 201 GLU B C 1
ATOM 3607 O O . GLU B 1 201 ? 8.758 17.359 -26.516 1 93.56 201 GLU B O 1
ATOM 3612 N N . CYS B 1 202 ? 7.473 15.633 -26.047 1 96.94 202 CYS B N 1
ATOM 3613 C CA . CYS B 1 202 ? 6.438 16 -27.016 1 96.94 202 CYS B CA 1
ATOM 3614 C C . CYS B 1 202 ? 5.285 16.719 -26.328 1 96.94 202 CYS B C 1
ATOM 3616 O O . CYS B 1 202 ? 4.379 17.219 -26.984 1 96.94 202 CYS B O 1
ATOM 3618 N N . LYS B 1 203 ? 5.207 16.75 -25.031 1 94.12 203 LYS B N 1
ATOM 3619 C CA . LYS B 1 203 ? 4.258 17.484 -24.203 1 94.12 203 LYS B CA 1
ATOM 3620 C C . LYS B 1 203 ? 2.883 16.812 -24.219 1 94.12 203 LYS B C 1
ATOM 3622 O O . LYS B 1 203 ? 1.91 17.375 -23.719 1 94.12 203 LYS B O 1
ATOM 3627 N N . LYS B 1 204 ? 2.859 15.664 -24.781 1 95.69 204 LYS B N 1
ATOM 3628 C CA . LYS B 1 204 ? 1.6 14.93 -24.781 1 95.69 204 LYS B CA 1
ATOM 3629 C C . LYS B 1 204 ? 1.216 14.508 -23.359 1 95.69 204 LYS B C 1
ATOM 3631 O O . LYS B 1 204 ? 2.07 14.07 -22.578 1 95.69 204 LYS B O 1
ATOM 3636 N N . LYS B 1 205 ? -0.033 14.758 -23.109 1 94.44 205 LYS B N 1
ATOM 3637 C CA . LYS B 1 205 ? -0.614 14.289 -21.844 1 94.44 205 LYS B CA 1
ATOM 3638 C C . LYS B 1 205 ? -0.98 12.805 -21.938 1 94.44 205 LYS B C 1
ATOM 3640 O O . LYS B 1 205 ? -1.625 12.375 -22.891 1 94.44 205 LYS B O 1
ATOM 3645 N N . HIS B 1 206 ? -0.467 11.984 -21 1 94.62 206 HIS B N 1
ATOM 3646 C CA . HIS B 1 206 ? -0.756 10.555 -20.922 1 94.62 206 HIS B CA 1
ATOM 3647 C C . HIS B 1 206 ? -1.53 10.219 -19.656 1 94.62 206 HIS B C 1
ATOM 3649 O O . HIS B 1 206 ? -1.135 10.617 -18.547 1 94.62 206 HIS B O 1
ATOM 3655 N N . TYR B 1 207 ? -2.645 9.492 -19.812 1 93.44 207 TYR B N 1
ATOM 3656 C CA . TYR B 1 207 ? -3.426 9.023 -18.688 1 93.44 207 TYR B CA 1
ATOM 3657 C C . TYR B 1 207 ? -3.061 7.59 -18.312 1 93.44 207 TYR B C 1
ATOM 3659 O O . TYR B 1 207 ? -3.881 6.68 -18.453 1 93.44 207 TYR B O 1
ATOM 3667 N N . ILE B 1 208 ? -1.898 7.473 -17.719 1 91.38 208 ILE B N 1
ATOM 3668 C CA . ILE B 1 208 ? -1.235 6.195 -17.484 1 91.38 208 ILE B CA 1
ATOM 3669 C C . ILE B 1 208 ? -2.082 5.348 -16.531 1 91.38 208 ILE B C 1
ATOM 3671 O O . ILE B 1 208 ? -2.156 4.125 -16.688 1 91.38 208 ILE B O 1
ATOM 3675 N N . PHE B 1 209 ? -2.738 5.93 -15.477 1 91.5 209 PHE B N 1
ATOM 3676 C CA . PHE B 1 209 ? -3.49 5.191 -14.469 1 91.5 209 PHE B CA 1
ATOM 3677 C C . PHE B 1 209 ? -4.988 5.344 -14.695 1 91.5 209 PHE B C 1
ATOM 3679 O O . PHE B 1 209 ? -5.785 5.086 -13.789 1 91.5 209 PHE B O 1
ATOM 3686 N N . GLY B 1 210 ? -5.363 5.742 -15.859 1 90.31 210 GLY B N 1
ATOM 3687 C CA . GLY B 1 210 ? -6.773 5.953 -16.156 1 90.31 210 GLY B CA 1
ATOM 3688 C C . GLY B 1 210 ? -7.203 7.402 -16.031 1 90.31 210 GLY B C 1
ATOM 3689 O O . GLY B 1 210 ? -6.367 8.289 -15.82 1 90.31 210 GLY B O 1
ATOM 3690 N N . LYS B 1 211 ? -8.523 7.578 -16.281 1 89.38 211 LYS B N 1
ATOM 3691 C CA . LYS B 1 211 ? -9.047 8.938 -16.25 1 89.38 211 LYS B CA 1
ATOM 3692 C C . LYS B 1 211 ? -10.383 8.992 -15.508 1 89.38 211 LYS B C 1
ATOM 3694 O O . LYS B 1 211 ? -11.234 8.125 -15.695 1 89.38 211 LYS B O 1
ATOM 3699 N N . GLY B 1 212 ? -10.43 9.992 -14.625 1 86.88 212 GLY B N 1
ATOM 3700 C CA . GLY B 1 212 ? -11.719 10.375 -14.062 1 86.88 212 GLY B CA 1
ATOM 3701 C C . GLY B 1 212 ? -12.172 9.453 -12.938 1 86.88 212 GLY B C 1
ATOM 3702 O O . GLY B 1 212 ? -13.352 9.461 -12.57 1 86.88 212 GLY B O 1
ATOM 3703 N N . GLY B 1 213 ? -11.328 8.625 -12.445 1 89.94 213 GLY B N 1
ATOM 3704 C CA . GLY B 1 213 ? -11.703 7.711 -11.375 1 89.94 213 GLY B CA 1
ATOM 3705 C C . GLY B 1 213 ? -12.211 8.414 -10.133 1 89.94 213 GLY B C 1
ATOM 3706 O O . GLY B 1 213 ? -13.266 8.062 -9.594 1 89.94 213 GLY B O 1
ATOM 3707 N N . ALA B 1 214 ? -11.523 9.422 -9.727 1 94 214 ALA B N 1
ATOM 3708 C CA . ALA B 1 214 ? -11.906 10.141 -8.523 1 94 214 ALA B CA 1
ATOM 3709 C C . ALA B 1 214 ? -13.234 10.867 -8.711 1 94 214 ALA B C 1
ATOM 3711 O O . ALA B 1 214 ? -14.039 10.961 -7.781 1 94 214 ALA B O 1
ATOM 3712 N N . LYS B 1 215 ? -13.43 11.422 -9.891 1 95.06 215 LYS B N 1
ATOM 3713 C CA . LYS B 1 215 ? -14.672 12.133 -10.18 1 95.06 215 LYS B CA 1
ATOM 3714 C C . LYS B 1 215 ? -15.875 11.203 -10.07 1 95.06 215 LYS B C 1
ATOM 3716 O O . LYS B 1 215 ? -16.906 11.586 -9.523 1 95.06 215 LYS B O 1
ATOM 3721 N N . LYS B 1 216 ? -15.75 10.062 -10.633 1 94.5 216 LYS B N 1
ATOM 3722 C CA . LYS B 1 216 ? -16.812 9.062 -10.555 1 94.5 216 LYS B CA 1
ATOM 3723 C C . LYS B 1 216 ? -17.156 8.742 -9.102 1 94.5 216 LYS B C 1
ATOM 3725 O O . LYS B 1 216 ? -18.344 8.672 -8.742 1 94.5 216 LYS B O 1
ATOM 3730 N N . LEU B 1 217 ? -16.156 8.5 -8.312 1 94.69 217 LEU B N 1
ATOM 3731 C CA . LEU B 1 217 ? -16.359 8.188 -6.898 1 94.69 217 LEU B CA 1
ATOM 3732 C C . LEU B 1 217 ? -16.984 9.367 -6.164 1 94.69 217 LEU B C 1
ATOM 3734 O O . LEU B 1 217 ? -17.844 9.18 -5.297 1 94.69 217 LEU B O 1
ATOM 3738 N N . ALA B 1 218 ? -16.469 10.578 -6.465 1 96.44 218 ALA B N 1
ATOM 3739 C CA . ALA B 1 218 ? -17 11.789 -5.836 1 96.44 218 ALA B CA 1
ATOM 3740 C C . ALA B 1 218 ? -18.5 11.93 -6.094 1 96.44 218 ALA B C 1
ATOM 3742 O O . ALA B 1 218 ? -19.266 12.297 -5.195 1 96.44 218 ALA B O 1
ATOM 3743 N N . GLU B 1 219 ? -18.891 11.672 -7.277 1 96.56 219 GLU B N 1
ATOM 3744 C CA . GLU B 1 219 ? -20.297 11.734 -7.629 1 96.56 219 GLU B CA 1
ATOM 3745 C C . GLU B 1 219 ? -21.094 10.664 -6.887 1 96.56 219 GLU B C 1
ATOM 3747 O O . GLU B 1 219 ? -22.156 10.945 -6.336 1 96.56 219 GLU B O 1
ATOM 3752 N N . LYS B 1 220 ? -20.641 9.484 -6.875 1 95.12 220 LYS B N 1
ATOM 3753 C CA . LYS B 1 220 ? -21.312 8.344 -6.254 1 95.12 220 LYS B CA 1
ATOM 3754 C C . LYS B 1 220 ? -21.531 8.578 -4.762 1 95.12 220 LYS B C 1
ATOM 3756 O O . LYS B 1 220 ? -22.562 8.203 -4.207 1 95.12 220 LYS B O 1
ATOM 3761 N N . TYR B 1 221 ? -20.578 9.172 -4.09 1 96.38 221 TYR B N 1
ATOM 3762 C CA . TYR B 1 221 ? -20.625 9.281 -2.633 1 96.38 221 TYR B CA 1
ATOM 3763 C C . TYR B 1 221 ? -20.891 10.711 -2.197 1 96.38 221 TYR B C 1
ATOM 3765 O O . TYR B 1 221 ? -20.781 11.039 -1.015 1 96.38 221 TYR B O 1
ATOM 3773 N N . ASN B 1 222 ? -21.203 11.602 -3.139 1 96.81 222 ASN B N 1
ATOM 3774 C CA . ASN B 1 222 ? -21.5 13.008 -2.877 1 96.81 222 ASN B CA 1
ATOM 3775 C C . ASN B 1 222 ? -20.344 13.695 -2.166 1 96.81 222 ASN B C 1
ATOM 3777 O O . ASN B 1 222 ? -20.531 14.297 -1.104 1 96.81 222 ASN B O 1
ATOM 3781 N N . LEU B 1 223 ? -19.203 13.477 -2.773 1 97.56 223 LEU B N 1
ATOM 3782 C CA . LEU B 1 223 ? -17.984 14.109 -2.291 1 97.56 223 LEU B CA 1
ATOM 3783 C C . LEU B 1 223 ? -17.422 15.07 -3.334 1 97.56 223 LEU B C 1
ATOM 3785 O O . LEU B 1 223 ? -17.984 15.219 -4.418 1 97.56 223 LEU B O 1
ATOM 3789 N N . GLU B 1 224 ? -16.391 15.766 -2.984 1 97.19 224 GLU B N 1
ATOM 3790 C CA . GLU B 1 224 ? -15.672 16.672 -3.889 1 97.19 224 GLU B CA 1
ATOM 3791 C C . GLU B 1 224 ? -14.266 16.156 -4.172 1 97.19 224 GLU B C 1
ATOM 3793 O O . GLU B 1 224 ? -13.594 15.633 -3.281 1 97.19 224 GLU B O 1
ATOM 3798 N N . VAL B 1 225 ? -13.93 16.312 -5.43 1 97.94 225 VAL B N 1
ATOM 3799 C CA . VAL B 1 225 ? -12.508 16.172 -5.727 1 97.94 225 VAL B CA 1
ATOM 3800 C C . VAL B 1 225 ? -11.781 17.469 -5.371 1 97.94 225 VAL B C 1
ATOM 3802 O O . VAL B 1 225 ? -11.914 18.484 -6.074 1 97.94 225 VAL B O 1
ATOM 3805 N N . LEU B 1 226 ? -11.016 17.422 -4.328 1 98.25 226 LEU B N 1
ATOM 3806 C CA . LEU B 1 226 ? -10.336 18.609 -3.832 1 98.25 226 LEU B CA 1
ATOM 3807 C C . LEU B 1 226 ? -9.234 19.047 -4.789 1 98.25 226 LEU B C 1
ATOM 3809 O O . LEU B 1 226 ? -9.008 20.25 -4.973 1 98.25 226 LEU B O 1
ATOM 3813 N N . GLN B 1 227 ? -8.555 18.078 -5.352 1 97.62 227 GLN B N 1
ATOM 3814 C CA . GLN B 1 227 ? -7.41 18.406 -6.188 1 97.62 227 GLN B CA 1
ATOM 3815 C C . GLN B 1 227 ? -6.992 17.219 -7.051 1 97.62 227 GLN B C 1
ATOM 3817 O O . GLN B 1 227 ? -7.168 16.062 -6.652 1 97.62 227 GLN B O 1
ATOM 3822 N N . GLU B 1 228 ? -6.543 17.531 -8.211 1 96.62 228 GLU B N 1
ATOM 3823 C CA . GLU B 1 228 ? -5.844 16.594 -9.078 1 96.62 228 GLU B CA 1
ATOM 3824 C C . GLU B 1 228 ? -4.355 16.922 -9.156 1 96.62 228 GLU B C 1
ATOM 3826 O O . GLU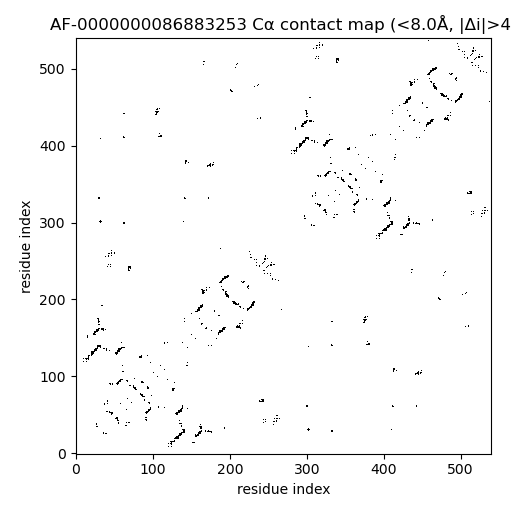 B 1 228 ? -3.975 18.078 -9.352 1 96.62 228 GLU B O 1
ATOM 3831 N N . ILE B 1 229 ? -3.52 15.906 -8.914 1 96.56 229 ILE B N 1
ATOM 3832 C CA . ILE B 1 229 ? -2.074 16.094 -8.945 1 96.56 229 ILE B CA 1
ATOM 3833 C C . ILE B 1 229 ? -1.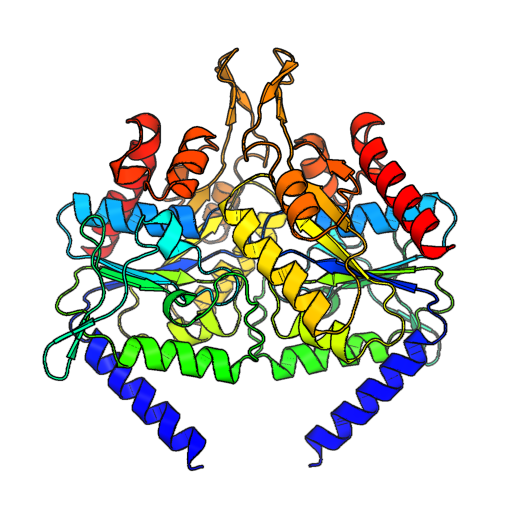462 15.219 -10.039 1 96.56 229 ILE B C 1
ATOM 3835 O O . ILE B 1 229 ? -1.597 13.992 -10.008 1 96.56 229 ILE B O 1
ATOM 3839 N N . PRO B 1 230 ? -0.814 15.797 -11 1 94.44 230 PRO B N 1
ATOM 3840 C CA . PRO B 1 230 ? -0.219 15 -12.078 1 94.44 230 PRO B CA 1
ATOM 3841 C C . PRO B 1 230 ? 0.994 14.195 -11.617 1 94.44 230 PRO B C 1
ATOM 3843 O O . PRO B 1 230 ? 1.639 14.555 -10.625 1 94.44 230 PRO B O 1
ATOM 3846 N N . LEU B 1 231 ? 1.148 13.102 -12.312 1 93 231 LEU B N 1
ATOM 3847 C CA . LEU B 1 231 ? 2.395 12.367 -12.133 1 93 231 LEU B CA 1
ATOM 3848 C C . LEU B 1 231 ? 3.586 13.18 -12.625 1 93 231 LEU B C 1
ATOM 3850 O O . LEU B 1 231 ? 3.562 13.719 -13.734 1 93 231 LEU B O 1
ATOM 3854 N N . ASN B 1 232 ? 4.531 13.375 -11.75 1 90.62 232 ASN B N 1
ATOM 3855 C CA . ASN B 1 232 ? 5.691 14.211 -12.055 1 90.62 232 ASN B CA 1
ATOM 3856 C C . ASN B 1 232 ? 6.973 13.617 -11.477 1 90.62 232 ASN B C 1
ATOM 3858 O O . ASN B 1 232 ? 7.117 13.508 -10.258 1 90.62 232 ASN B O 1
ATOM 3862 N N . ALA B 1 233 ? 7.875 13.336 -12.398 1 87.44 233 ALA B N 1
ATOM 3863 C CA . ALA B 1 233 ? 9.133 12.719 -11.984 1 87.44 233 ALA B CA 1
ATOM 3864 C C . ALA B 1 233 ? 9.906 13.617 -11.031 1 87.44 233 ALA B C 1
ATOM 3866 O O . ALA B 1 233 ? 10.531 13.141 -10.086 1 87.44 233 ALA B O 1
ATOM 3867 N N . SER B 1 234 ? 9.883 14.867 -11.289 1 90.5 234 SER B N 1
ATOM 3868 C CA . SER B 1 234 ? 10.609 15.828 -10.461 1 90.5 234 SER B CA 1
ATOM 3869 C C . SER B 1 234 ? 10.008 15.898 -9.055 1 90.5 234 SER B C 1
ATOM 3871 O O . SER B 1 234 ? 10.734 16.094 -8.078 1 90.5 234 SER B O 1
ATOM 3873 N N . LEU B 1 235 ? 8.719 15.789 -9 1 92.06 235 LEU B N 1
ATOM 3874 C CA . LEU B 1 235 ? 8.055 15.734 -7.695 1 92.06 235 LEU B CA 1
ATOM 3875 C C . LEU B 1 235 ? 8.562 14.547 -6.879 1 92.06 235 LEU B C 1
ATOM 3877 O O . LEU B 1 235 ? 8.914 14.703 -5.711 1 92.06 235 LEU B O 1
ATOM 3881 N N . ARG B 1 236 ? 8.594 13.469 -7.52 1 87.62 236 ARG B N 1
ATOM 3882 C CA . ARG B 1 236 ? 9.07 12.258 -6.859 1 87.62 236 ARG B CA 1
ATOM 3883 C C . ARG B 1 236 ? 10.516 12.422 -6.398 1 87.62 236 ARG B C 1
ATOM 3885 O O . ARG B 1 236 ? 10.859 12.055 -5.273 1 87.62 236 ARG B O 1
ATOM 3892 N N . GLU B 1 237 ? 11.328 12.906 -7.262 1 90.12 237 GLU B N 1
ATOM 3893 C CA . GLU B 1 237 ? 12.742 13.125 -6.941 1 90.12 237 GLU B CA 1
ATOM 3894 C C . GLU B 1 237 ? 12.898 14.062 -5.75 1 90.12 237 GLU B C 1
ATOM 3896 O O . GLU B 1 237 ? 13.742 13.828 -4.879 1 90.12 237 GLU B O 1
ATOM 3901 N N . ASN B 1 238 ? 12.148 15.109 -5.758 1 92.44 238 ASN B N 1
ATOM 3902 C CA . ASN B 1 238 ? 12.156 16.031 -4.633 1 92.44 238 ASN B CA 1
ATOM 3903 C C . ASN B 1 238 ? 11.836 15.328 -3.32 1 92.44 238 ASN B C 1
ATOM 3905 O O . ASN B 1 238 ? 12.57 15.453 -2.342 1 92.44 238 ASN B O 1
ATOM 3909 N N . MET B 1 239 ? 10.797 14.547 -3.375 1 91 239 MET B N 1
ATOM 3910 C CA . MET B 1 239 ? 10.367 13.852 -2.17 1 91 239 MET B CA 1
ATOM 3911 C C . MET B 1 239 ? 11.43 12.852 -1.71 1 91 239 MET B C 1
ATOM 3913 O O . MET B 1 239 ? 11.727 12.766 -0.518 1 91 239 MET B O 1
ATOM 3917 N N . ASP B 1 240 ? 12.023 12.195 -2.652 1 89.5 240 ASP B N 1
ATOM 3918 C CA . ASP B 1 240 ? 13.078 11.234 -2.355 1 89.5 240 ASP B CA 1
ATOM 3919 C C . ASP B 1 240 ? 14.266 11.914 -1.688 1 89.5 240 ASP B C 1
ATOM 3921 O O . ASP B 1 240 ? 14.953 11.305 -0.865 1 89.5 240 ASP B O 1
ATOM 3925 N N . ASN B 1 241 ? 14.43 13.148 -1.961 1 92.62 241 ASN B N 1
ATOM 3926 C CA . ASN B 1 241 ? 15.602 13.875 -1.474 1 92.62 241 ASN B CA 1
ATOM 3927 C C . ASN B 1 241 ? 15.258 14.734 -0.26 1 92.62 241 ASN B C 1
ATOM 3929 O O . ASN B 1 241 ? 16.047 15.594 0.144 1 92.62 241 ASN B O 1
ATOM 3933 N N . GLY B 1 242 ? 14.078 14.539 0.273 1 94.44 242 GLY B N 1
ATOM 3934 C CA . GLY B 1 242 ? 13.695 15.266 1.471 1 94.44 242 GLY B CA 1
ATOM 3935 C C . GLY B 1 242 ? 13.398 16.734 1.206 1 94.44 242 GLY B C 1
ATOM 3936 O O . GLY B 1 242 ? 13.703 17.594 2.035 1 94.44 242 GLY B O 1
ATOM 3937 N N . LYS B 1 243 ? 12.953 17 0.046 1 96.19 243 LYS B N 1
ATOM 3938 C CA . LYS B 1 243 ? 12.586 18.344 -0.369 1 96.19 243 LYS B CA 1
ATOM 3939 C C . LYS B 1 243 ? 11.117 18.406 -0.774 1 96.19 243 LYS B C 1
ATOM 3941 O O . LYS B 1 243 ? 10.789 18.375 -1.963 1 96.19 243 LYS B O 1
ATOM 3946 N N . PRO B 1 244 ? 10.242 18.625 0.209 1 96.5 244 PRO B N 1
ATOM 3947 C CA . PRO B 1 244 ? 8.82 18.719 -0.135 1 96.5 244 PRO B CA 1
ATOM 3948 C C . PRO B 1 244 ? 8.555 19.656 -1.308 1 96.5 244 PRO B C 1
ATOM 3950 O O . PRO B 1 244 ? 9.086 20.781 -1.339 1 96.5 244 PRO B O 1
ATOM 3953 N N . ALA B 1 245 ? 7.742 19.203 -2.236 1 94.69 245 ALA B N 1
ATOM 3954 C CA . ALA B 1 245 ? 7.488 19.969 -3.457 1 94.69 245 ALA B CA 1
ATOM 3955 C C . ALA B 1 245 ? 6.828 21.312 -3.143 1 94.69 245 ALA B C 1
ATOM 3957 O O . ALA B 1 245 ? 7.082 22.312 -3.82 1 94.69 245 ALA B O 1
ATOM 3958 N N . ALA B 1 246 ? 5.969 21.297 -2.146 1 94.62 246 ALA B N 1
ATOM 3959 C CA . ALA B 1 246 ? 5.266 22.516 -1.77 1 94.62 246 ALA B CA 1
ATOM 3960 C C . ALA B 1 246 ? 6.25 23.641 -1.481 1 94.62 246 ALA B C 1
ATOM 3962 O O . ALA B 1 246 ? 5.941 24.812 -1.709 1 94.62 246 ALA B O 1
ATOM 3963 N N . TYR B 1 247 ? 7.387 23.312 -0.993 1 92.56 247 TYR B N 1
ATOM 3964 C CA . TYR B 1 247 ? 8.383 24.297 -0.603 1 92.56 247 TYR B CA 1
ATOM 3965 C C . TYR B 1 247 ? 9.477 24.422 -1.657 1 92.56 247 TYR B C 1
ATOM 3967 O O . TYR B 1 247 ? 9.914 25.531 -1.978 1 92.56 247 TYR B O 1
ATOM 3975 N N . PHE B 1 248 ? 9.945 23.328 -2.309 1 93.06 248 PHE B N 1
ATOM 3976 C CA . PHE B 1 248 ? 11.141 23.297 -3.145 1 93.06 248 PHE B CA 1
ATOM 3977 C C . PHE B 1 248 ? 10.773 23.062 -4.605 1 93.06 248 PHE B C 1
ATOM 3979 O O . PHE B 1 248 ? 11.648 23.031 -5.473 1 93.06 248 PHE B O 1
ATOM 3986 N N . GLY B 1 249 ? 9.523 22.953 -4.891 1 92.81 249 GLY B N 1
ATOM 3987 C CA . GLY B 1 249 ? 9.125 22.594 -6.242 1 92.81 249 GLY B CA 1
ATOM 3988 C C . GLY B 1 249 ? 8.961 23.797 -7.152 1 92.81 249 GLY B C 1
ATOM 3989 O O . GLY B 1 249 ? 9.031 24.953 -6.703 1 92.81 249 GLY B O 1
ATOM 3990 N N . THR B 1 250 ? 8.82 23.516 -8.469 1 92.88 250 THR B N 1
ATOM 3991 C CA . THR B 1 250 ? 8.43 24.531 -9.438 1 92.88 250 THR B CA 1
ATOM 3992 C C . THR B 1 250 ? 6.984 24.984 -9.203 1 92.88 250 THR B C 1
ATOM 3994 O O . THR B 1 250 ? 6.227 24.312 -8.5 1 92.88 250 THR B O 1
ATOM 3997 N N . PRO B 1 251 ? 6.648 26.078 -9.758 1 91.81 251 PRO B N 1
ATOM 3998 C CA . PRO B 1 251 ? 5.273 26.547 -9.57 1 91.81 251 PRO B CA 1
ATOM 3999 C C . PRO B 1 251 ? 4.238 25.5 -9.984 1 91.81 251 PRO B C 1
ATOM 4001 O O . PRO B 1 251 ? 3.207 25.359 -9.32 1 91.81 251 PRO B O 1
ATOM 4004 N N . GLU B 1 252 ? 4.582 24.75 -11.023 1 89.94 252 GLU B N 1
ATOM 4005 C CA . GLU B 1 252 ? 3.664 23.719 -11.508 1 89.94 252 GLU B CA 1
ATOM 4006 C C . GLU B 1 252 ? 3.502 22.609 -10.477 1 89.94 252 GLU B C 1
ATOM 4008 O O . GLU B 1 252 ? 2.418 22.031 -10.344 1 89.94 252 GLU B O 1
ATOM 4013 N N . MET B 1 253 ? 4.527 22.312 -9.773 1 92.12 253 MET B N 1
ATOM 4014 C CA . MET B 1 253 ? 4.508 21.281 -8.75 1 92.12 253 MET B CA 1
ATOM 4015 C C . MET B 1 253 ? 3.832 21.766 -7.477 1 92.12 253 MET B C 1
ATOM 4017 O O . MET B 1 253 ? 3.178 21 -6.773 1 92.12 253 MET B O 1
ATOM 4021 N N . VAL B 1 254 ? 3.951 23.078 -7.238 1 95.06 254 VAL B N 1
ATOM 4022 C CA . VAL B 1 254 ? 3.543 23.672 -5.973 1 95.06 254 VAL B CA 1
ATOM 4023 C C . VAL B 1 254 ? 2.045 23.969 -5.996 1 95.06 254 VAL B C 1
ATOM 4025 O O . VAL B 1 254 ? 1.348 23.766 -5 1 95.06 254 VAL B O 1
ATOM 4028 N N . ALA B 1 255 ? 1.569 24.312 -7.117 1 96.19 255 ALA B N 1
ATOM 4029 C CA . ALA B 1 255 ? 0.233 24.891 -7.258 1 96.19 255 ALA B CA 1
ATOM 4030 C C . ALA B 1 255 ? -0.835 23.922 -6.754 1 96.19 255 ALA B C 1
ATOM 4032 O O . ALA B 1 255 ? -1.729 24.312 -6 1 96.19 255 ALA B O 1
ATOM 4033 N N . PRO B 1 256 ? -0.715 22.672 -7.113 1 96.56 256 PRO B N 1
ATOM 4034 C CA . PRO B 1 256 ? -1.772 21.766 -6.66 1 96.56 256 PRO B CA 1
ATOM 4035 C C . PRO B 1 256 ? -1.83 21.641 -5.137 1 96.56 256 PRO B C 1
ATOM 4037 O O . PRO B 1 256 ? -2.916 21.531 -4.566 1 96.56 256 PRO B O 1
ATOM 4040 N N . PHE B 1 257 ? -0.767 21.688 -4.477 1 97.94 257 PHE B N 1
ATOM 4041 C CA . PHE B 1 257 ? -0.733 21.5 -3.029 1 97.94 257 PHE B CA 1
ATOM 4042 C C . PHE B 1 257 ? -1.186 22.766 -2.314 1 97.94 257 PHE B C 1
ATOM 4044 O O . PHE B 1 257 ? -1.857 22.703 -1.282 1 97.94 257 PHE B O 1
ATOM 4051 N N . THR B 1 258 ? -0.798 23.906 -2.865 1 97.44 258 THR B N 1
ATOM 4052 C CA . THR B 1 258 ? -1.261 25.172 -2.312 1 97.44 258 THR B CA 1
ATOM 4053 C C . THR B 1 258 ? -2.777 25.297 -2.426 1 97.44 258 THR B C 1
ATOM 4055 O O . THR B 1 258 ? -3.443 25.734 -1.484 1 97.44 258 THR B O 1
ATOM 4058 N N . GLN B 1 259 ? -3.258 24.922 -3.578 1 97.94 259 GLN B N 1
ATOM 4059 C CA . GLN B 1 259 ? -4.699 24.953 -3.789 1 97.94 259 GLN B CA 1
ATOM 4060 C C . GLN B 1 259 ? -5.418 24 -2.844 1 97.94 259 GLN B C 1
ATOM 4062 O O . GLN B 1 259 ? -6.477 24.312 -2.309 1 97.94 259 GLN B O 1
ATOM 4067 N N . LEU B 1 260 ? -4.871 22.828 -2.664 1 98.19 260 LEU B N 1
ATOM 4068 C CA . LEU B 1 260 ? -5.434 21.859 -1.729 1 98.19 260 LEU B CA 1
ATOM 4069 C C . LEU B 1 260 ? -5.496 22.438 -0.32 1 98.19 260 LEU B C 1
ATOM 4071 O O . LEU B 1 260 ? -6.516 22.297 0.362 1 98.19 260 LEU B O 1
ATOM 4075 N N . ALA B 1 261 ? -4.418 23.062 0.135 1 98.31 261 ALA B N 1
ATOM 4076 C CA . ALA B 1 261 ? -4.363 23.656 1.465 1 98.31 261 ALA B CA 1
ATOM 4077 C C . ALA B 1 261 ? -5.434 24.734 1.625 1 98.31 261 ALA B C 1
ATOM 4079 O O . ALA B 1 261 ? -6.105 24.812 2.656 1 98.31 261 ALA B O 1
ATOM 4080 N N . LYS B 1 262 ? -5.57 25.531 0.612 1 97.94 262 LYS B N 1
ATOM 4081 C CA . LYS B 1 262 ? -6.559 26.594 0.662 1 97.94 262 LYS B CA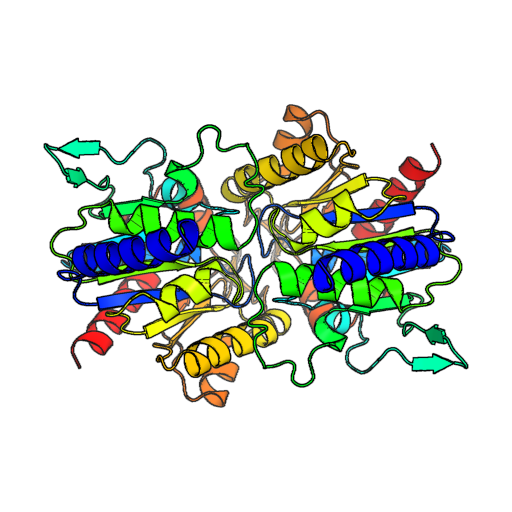 1
ATOM 4082 C C . LYS B 1 262 ? -7.973 26.031 0.77 1 97.94 262 LYS B C 1
ATOM 4084 O O . LYS B 1 262 ? -8.812 26.578 1.49 1 97.94 262 LYS B O 1
ATOM 4089 N N . LYS B 1 263 ? -8.227 25.016 0.02 1 97.75 263 LYS B N 1
ATOM 4090 C CA . LYS B 1 263 ? -9.539 24.391 0.094 1 97.75 263 LYS B CA 1
ATOM 4091 C C . LYS B 1 263 ? -9.797 23.812 1.483 1 97.75 263 LYS B C 1
ATOM 4093 O O . LYS B 1 263 ? -10.906 23.922 2.014 1 97.75 263 LYS B O 1
ATOM 4098 N N . ILE B 1 264 ? -8.805 23.156 2.062 1 97.44 264 ILE B N 1
ATOM 4099 C CA . ILE B 1 264 ? -8.922 22.578 3.396 1 97.44 264 ILE B CA 1
ATOM 4100 C C . ILE B 1 264 ? -9.18 23.688 4.418 1 97.44 264 ILE B C 1
ATOM 4102 O O . ILE B 1 264 ? -10.016 23.531 5.312 1 97.44 264 ILE B O 1
ATOM 4106 N N . ILE B 1 265 ? -8.445 24.812 4.328 1 97.19 265 ILE B N 1
ATOM 4107 C CA . ILE B 1 265 ? -8.617 25.953 5.223 1 97.19 265 ILE B CA 1
ATOM 4108 C C . ILE B 1 265 ? -10.047 26.5 5.105 1 97.19 265 ILE B C 1
ATOM 4110 O O . ILE B 1 265 ? -10.695 26.781 6.113 1 97.19 265 ILE B O 1
ATOM 4114 N N . ALA B 1 266 ? -10.5 26.562 3.848 1 95.75 266 ALA B N 1
ATOM 4115 C CA . ALA B 1 266 ? -11.844 27.078 3.607 1 95.75 266 ALA B CA 1
ATOM 4116 C C . ALA B 1 266 ? -12.898 26.172 4.238 1 95.75 266 ALA B C 1
ATOM 4118 O O . ALA B 1 266 ? -13.906 26.656 4.766 1 95.75 266 ALA B O 1
ATOM 4119 N N . LYS B 1 267 ? -12.703 24.906 4.215 1 93.25 267 LYS B N 1
ATOM 4120 C CA . LYS B 1 267 ? -13.648 23.938 4.773 1 93.25 267 LYS B CA 1
ATOM 4121 C C . LYS B 1 267 ? -13.617 23.969 6.301 1 93.25 267 LYS B C 1
ATOM 4123 O O . LYS B 1 267 ? -14.602 23.609 6.949 1 93.25 267 LYS B O 1
ATOM 4128 N N . SER B 1 268 ? -12.5 24.281 6.891 1 86.25 268 SER B N 1
ATOM 4129 C CA . SER B 1 268 ? -12.328 24.281 8.344 1 86.25 268 SER B CA 1
ATOM 4130 C C . SER B 1 268 ? -12.93 25.547 8.961 1 86.25 268 SER B C 1
ATOM 4132 O O . SER B 1 268 ? -13.203 25.578 10.156 1 86.25 268 SER B O 1
ATOM 4134 N N . GLU B 1 269 ? -12.953 26.625 8.273 1 79.12 269 GLU B N 1
ATOM 4135 C CA . GLU B 1 269 ? -13.453 27.891 8.781 1 79.12 269 GLU B CA 1
ATOM 4136 C C . GLU B 1 269 ? -14.977 27.969 8.695 1 79.12 269 GLU B C 1
ATOM 4138 O O . GLU B 1 269 ? -15.602 28.828 9.297 1 79.12 269 GLU B O 1
ATOM 4143 N N . ILE B 1 270 ? -15.555 27.031 8.047 1 61.5 270 ILE B N 1
ATOM 4144 C CA . ILE B 1 270 ? -17.016 27.031 8.008 1 61.5 270 ILE B CA 1
ATOM 4145 C C . ILE B 1 270 ? -17.562 26.297 9.234 1 61.5 270 ILE B C 1
ATOM 4147 O O . ILE B 1 270 ? -17.047 25.234 9.609 1 61.5 270 ILE B O 1
#